Protein AF-A0A9E4LLR3-F1 (afdb_monomer)

Sequence (419 aa):
MTIPLALAVARRALLVAIVAVLVAIAALVAALLSGSGSDPPESADTSQAQADVAAARAEASEAAARAEAAAARAEDAVAAVLAAVTGAEEAALAAQEAAALAQEAAGMAFEASVRADMAGAKVAAAEEPLAEASDDTGAAATADDAAAPSTTVEDTEVDAVAVNEESEPAPADGPEDAPGDAPEDAPGDGSEPATEDPAVALPGEPYEFGPPAGAALAVVGVSHDSVLNVRDVPAGEIVARLDNVMNVGSEPVVYVRQPGSDDLIATLDLNRGVIATGNTRKLPTTIWHEIRMGDAVGWASSAFLSPLGATSDATAQIVAILGETPAAPTLAELGRIVAEAVASDEPPSRIVVSGAPTSGDLAEITVDVLGLPDDAVRGFRLHIFAQQESEPDPFTLKTVESTTICDTHRGVSEEGLCN

pLDDT: mean 82.64, std 18.04, range [38.66, 98.62]

Nearest PDB structures (foldseek):
  4c9i-assembly6_F  TM=3.310E-01  e=7.011E-01  Fragaria x ananassa

Structure (mmCIF, N/CA/C/O backbone):
data_AF-A0A9E4LLR3-F1
#
_entry.id   AF-A0A9E4LLR3-F1
#
loop_
_atom_site.group_PDB
_atom_site.id
_atom_site.type_symbol
_atom_site.label_atom_id
_atom_site.label_alt_id
_atom_site.label_comp_id
_atom_site.label_asym_id
_atom_site.label_entity_id
_atom_site.label_seq_id
_atom_site.pdbx_PDB_ins_code
_atom_site.Cartn_x
_atom_site.Cartn_y
_atom_site.Cartn_z
_atom_site.occupancy
_atom_site.B_iso_or_equiv
_atom_site.auth_seq_id
_atom_site.auth_comp_id
_atom_site.auth_asym_id
_atom_site.auth_atom_id
_atom_site.pdbx_PDB_model_num
ATOM 1 N N . MET A 1 1 ? -5.022 11.216 -9.074 1.00 41.19 1 MET A N 1
ATOM 2 C CA . MET A 1 1 ? -5.989 12.100 -9.766 1.00 41.19 1 MET A CA 1
ATOM 3 C C . MET A 1 1 ? -7.358 11.465 -9.572 1.00 41.19 1 MET A C 1
ATOM 5 O O . MET A 1 1 ? -7.748 10.602 -10.343 1.00 41.19 1 MET A O 1
ATOM 9 N N . THR A 1 2 ? -8.019 11.745 -8.449 1.00 42.00 2 THR A N 1
ATOM 10 C CA . THR A 1 2 ? -9.339 11.178 -8.152 1.00 42.00 2 THR A CA 1
ATOM 11 C C . THR A 1 2 ? -10.327 11.726 -9.171 1.00 42.00 2 THR A C 1
ATOM 13 O O . THR A 1 2 ? -10.418 12.939 -9.357 1.00 42.00 2 THR A O 1
ATOM 16 N N . ILE A 1 3 ? -11.050 10.849 -9.873 1.00 41.88 3 ILE A N 1
ATOM 17 C CA . ILE A 1 3 ? -12.225 11.292 -10.621 1.00 41.88 3 ILE A CA 1
ATOM 18 C C . ILE A 1 3 ? -13.141 11.928 -9.571 1.00 41.88 3 ILE A C 1
ATOM 20 O O . ILE A 1 3 ? -13.550 11.219 -8.647 1.00 41.88 3 ILE A O 1
ATOM 24 N N . PRO A 1 4 ? -13.418 13.242 -9.638 1.00 69.25 4 PRO A N 1
ATOM 25 C CA . PRO A 1 4 ? -14.184 13.898 -8.595 1.00 69.25 4 PRO A CA 1
ATOM 26 C C . PRO A 1 4 ? -15.529 13.188 -8.493 1.00 69.25 4 PRO A C 1
ATOM 28 O O . PRO A 1 4 ? -16.149 12.888 -9.515 1.00 69.25 4 PRO A O 1
ATOM 31 N N . LEU A 1 5 ? -15.970 12.900 -7.268 1.00 61.22 5 LEU A N 1
ATOM 32 C CA . LEU A 1 5 ? -17.215 12.184 -6.969 1.00 61.22 5 LEU A CA 1
ATOM 33 C C . LEU A 1 5 ? -18.403 12.726 -7.798 1.00 61.22 5 LEU A C 1
ATOM 35 O O . LEU A 1 5 ? -19.252 11.968 -8.263 1.00 61.22 5 LEU A O 1
ATOM 39 N N . ALA A 1 6 ? -18.394 14.033 -8.080 1.00 53.09 6 ALA A N 1
ATOM 40 C CA . ALA A 1 6 ? -19.331 14.720 -8.963 1.00 53.09 6 ALA A CA 1
ATOM 41 C C . ALA A 1 6 ? -19.385 14.151 -10.399 1.00 53.09 6 ALA A C 1
ATOM 43 O O . ALA A 1 6 ? -20.472 13.959 -10.940 1.00 53.09 6 ALA A O 1
ATOM 44 N N . LEU A 1 7 ? -18.246 13.806 -11.011 1.00 64.94 7 LEU A N 1
ATOM 45 C CA . LEU A 1 7 ? -18.197 13.207 -12.350 1.00 64.94 7 LEU A CA 1
ATOM 46 C C . LEU A 1 7 ? -18.737 11.769 -12.346 1.00 64.94 7 LEU A C 1
ATOM 48 O O . LEU A 1 7 ? -19.387 11.351 -13.305 1.00 64.94 7 LEU A O 1
ATOM 52 N N . ALA A 1 8 ? -18.514 11.015 -11.265 1.00 62.31 8 ALA A N 1
ATOM 53 C CA . ALA A 1 8 ? -19.074 9.673 -11.109 1.00 62.31 8 ALA A CA 1
ATOM 54 C C . ALA A 1 8 ? -20.608 9.715 -10.973 1.00 62.31 8 ALA A C 1
ATOM 56 O O . ALA A 1 8 ? -21.309 8.927 -11.614 1.00 62.31 8 ALA A O 1
ATOM 57 N N . VAL A 1 9 ? -21.136 10.679 -10.210 1.00 65.31 9 VAL A N 1
ATOM 58 C CA . VAL A 1 9 ? -22.583 10.921 -10.082 1.00 65.31 9 VAL A CA 1
ATOM 59 C C . VAL A 1 9 ? -23.184 11.371 -11.418 1.00 65.31 9 VAL A C 1
ATOM 61 O O . VAL A 1 9 ? -24.191 10.806 -11.847 1.00 65.31 9 VAL A O 1
ATOM 64 N N . ALA A 1 10 ? -22.537 12.297 -12.133 1.00 62.22 10 ALA A N 1
ATOM 65 C CA . ALA A 1 10 ? -22.984 12.756 -13.449 1.00 62.22 10 ALA A CA 1
ATOM 66 C C . ALA A 1 10 ? -23.010 11.620 -14.490 1.00 62.22 10 ALA A C 1
ATOM 68 O O . ALA A 1 10 ? -23.982 11.478 -15.233 1.00 62.22 10 ALA A O 1
ATOM 69 N N . ARG A 1 11 ? -21.989 10.749 -14.510 1.00 72.06 11 ARG A N 1
ATOM 70 C CA . ARG A 1 11 ? -21.953 9.573 -15.398 1.00 72.06 11 ARG A CA 1
ATOM 71 C C . ARG A 1 11 ? -23.054 8.564 -15.077 1.00 72.06 11 ARG A C 1
ATOM 73 O O . ARG A 1 11 ? -23.672 8.043 -16.003 1.00 72.06 11 ARG A O 1
ATOM 80 N N . ARG A 1 12 ? -23.332 8.302 -13.793 1.00 72.06 12 ARG A N 1
ATOM 81 C CA . ARG A 1 12 ? -24.445 7.424 -13.391 1.00 72.06 12 ARG A CA 1
ATOM 82 C C . ARG A 1 12 ? -25.798 8.011 -13.793 1.00 72.06 12 ARG A C 1
ATOM 84 O O . ARG A 1 12 ? -26.615 7.284 -14.350 1.00 72.06 12 ARG A O 1
ATOM 91 N N . ALA A 1 13 ? -26.015 9.310 -13.589 1.00 65.56 13 ALA A N 1
ATOM 92 C CA . ALA A 1 13 ? -27.247 9.980 -14.006 1.00 65.56 13 ALA A CA 1
ATOM 93 C C . ALA A 1 13 ? -27.451 9.916 -15.533 1.00 65.56 13 ALA A C 1
ATOM 95 O O . ALA A 1 13 ? -28.543 9.585 -15.997 1.00 65.56 13 ALA A O 1
ATOM 96 N N . LEU A 1 14 ? -26.389 10.144 -16.315 1.00 71.44 14 LEU A N 1
ATOM 97 C CA . LEU A 1 14 ? -26.426 10.032 -17.774 1.00 71.44 14 LEU A CA 1
ATOM 98 C C . LEU A 1 14 ? -26.741 8.600 -18.238 1.00 71.44 14 LEU A C 1
ATOM 100 O O . LEU A 1 14 ? -27.560 8.412 -19.135 1.00 71.44 14 LEU A O 1
ATOM 104 N N . LEU A 1 15 ? -26.136 7.587 -17.609 1.00 70.25 15 LEU A N 1
ATOM 105 C CA . LEU A 1 15 ? -26.419 6.179 -17.904 1.00 70.25 15 LEU A CA 1
ATOM 106 C C . LEU A 1 15 ? -27.886 5.821 -17.642 1.00 70.25 15 LEU A C 1
ATOM 108 O O . LEU A 1 15 ? -28.514 5.187 -18.486 1.00 70.25 15 LEU A O 1
ATOM 112 N N . VAL A 1 16 ? -28.455 6.271 -16.520 1.00 69.50 16 VAL A N 1
ATOM 113 C CA . VAL A 1 16 ? -29.876 6.050 -16.200 1.00 69.50 16 VAL A CA 1
ATOM 114 C C . VAL A 1 16 ? -30.785 6.700 -17.249 1.00 69.50 16 VAL A C 1
ATOM 116 O O . VAL A 1 16 ? -31.740 6.069 -17.704 1.00 69.50 16 VAL A O 1
ATOM 119 N N . ALA A 1 17 ? -30.464 7.918 -17.699 1.00 67.81 17 ALA A N 1
ATOM 120 C CA . ALA A 1 17 ? -31.222 8.595 -18.751 1.00 67.81 17 ALA A CA 1
ATOM 121 C C . ALA A 1 17 ? -31.161 7.844 -20.096 1.00 67.81 17 ALA A C 1
ATOM 123 O O . ALA A 1 17 ? -32.190 7.664 -20.748 1.00 67.81 17 ALA A O 1
ATOM 124 N N . ILE A 1 18 ? -29.982 7.352 -20.493 1.00 74.56 18 ILE A N 1
ATOM 125 C CA . ILE A 1 18 ? -29.809 6.563 -21.724 1.00 74.56 18 ILE A CA 1
ATOM 126 C C . ILE A 1 18 ? -30.631 5.270 -21.659 1.00 74.56 18 ILE A C 1
ATOM 128 O O . ILE A 1 18 ? -31.342 4.948 -22.612 1.00 74.56 18 ILE A O 1
ATOM 132 N N . VAL A 1 19 ? -30.584 4.548 -20.535 1.00 73.69 19 VAL A N 1
ATOM 133 C CA . VAL A 1 19 ? -31.352 3.306 -20.352 1.00 73.69 19 VAL A CA 1
ATOM 134 C C . VAL A 1 19 ? -32.856 3.569 -20.445 1.00 73.69 19 VAL A C 1
ATOM 136 O O . VAL A 1 19 ? -33.553 2.840 -21.149 1.00 73.69 19 VAL A O 1
ATOM 139 N N . ALA A 1 20 ? -33.362 4.636 -19.820 1.00 72.31 20 ALA A N 1
ATOM 140 C CA . ALA A 1 20 ? -34.779 4.993 -19.897 1.00 72.31 20 ALA A CA 1
ATOM 141 C C . ALA A 1 20 ? -35.239 5.275 -21.342 1.00 72.31 20 ALA A C 1
ATOM 143 O O . ALA A 1 20 ? -36.299 4.805 -21.762 1.00 72.31 20 ALA A O 1
ATOM 144 N N . VAL A 1 21 ? -34.422 5.979 -22.135 1.00 76.12 21 VAL A N 1
ATOM 145 C CA . VAL A 1 21 ? -34.708 6.237 -23.558 1.00 76.12 21 VAL A CA 1
ATOM 146 C C . VAL A 1 21 ? -34.730 4.938 -24.365 1.00 76.12 21 VAL A C 1
ATOM 148 O O . VAL A 1 21 ? -35.634 4.736 -25.175 1.00 76.12 21 VAL A O 1
ATOM 151 N N . LEU A 1 22 ? -33.774 4.035 -24.133 1.00 76.00 22 LEU A N 1
ATOM 152 C CA . LEU A 1 22 ? -33.724 2.746 -24.827 1.00 76.00 22 LEU A CA 1
ATOM 153 C C . LEU A 1 22 ? -34.949 1.875 -24.517 1.00 76.00 22 LEU A C 1
ATOM 155 O O . LEU A 1 22 ? -35.501 1.265 -25.433 1.00 76.00 22 LEU A O 1
ATOM 159 N N . VAL A 1 23 ? -35.422 1.865 -23.267 1.00 77.19 23 VAL A N 1
ATOM 160 C CA . VAL A 1 23 ? -36.653 1.156 -22.874 1.00 77.19 23 VAL A CA 1
ATOM 161 C C . VAL A 1 23 ? -37.877 1.736 -23.591 1.00 77.19 23 VAL A C 1
ATOM 163 O O . VAL A 1 23 ? -38.686 0.977 -24.128 1.00 77.19 23 VAL A O 1
ATOM 166 N N . ALA A 1 24 ? -37.993 3.064 -23.682 1.00 73.38 24 ALA A N 1
ATOM 167 C CA . ALA A 1 24 ? -39.090 3.712 -24.402 1.00 73.38 24 ALA A CA 1
ATOM 168 C C . ALA A 1 24 ? -39.075 3.391 -25.911 1.00 73.38 24 ALA A C 1
ATOM 170 O O . ALA A 1 24 ? -40.122 3.117 -26.501 1.00 73.38 24 ALA A O 1
ATOM 171 N N . ILE A 1 25 ? -37.890 3.368 -26.536 1.00 76.31 25 ILE A N 1
ATOM 172 C CA . ILE A 1 25 ? -37.728 2.974 -27.945 1.00 76.31 25 ILE A CA 1
ATOM 173 C C . ILE A 1 25 ? -38.134 1.509 -28.142 1.00 76.31 25 ILE A C 1
ATOM 175 O O . ILE A 1 25 ? -38.872 1.203 -29.077 1.00 76.31 25 ILE A O 1
ATOM 179 N N . ALA A 1 26 ? -37.696 0.606 -27.260 1.00 75.19 26 ALA A N 1
ATOM 180 C CA . ALA A 1 26 ? -38.042 -0.810 -27.341 1.00 75.19 26 ALA A CA 1
ATOM 181 C C . ALA A 1 26 ? -39.560 -1.039 -27.231 1.00 75.19 26 ALA A C 1
ATOM 183 O O . ALA A 1 26 ? -40.121 -1.799 -28.021 1.00 75.19 26 ALA A O 1
ATOM 184 N N . ALA A 1 27 ? -40.237 -0.336 -26.317 1.00 74.88 27 ALA A N 1
ATOM 185 C CA . ALA A 1 27 ? -41.692 -0.396 -26.175 1.00 74.88 27 ALA A CA 1
ATOM 186 C C . ALA A 1 27 ? -42.422 0.096 -27.440 1.00 74.88 27 ALA A C 1
ATOM 188 O O . ALA A 1 27 ? -43.361 -0.551 -27.905 1.00 74.88 27 ALA A O 1
ATOM 189 N N . LEU A 1 28 ? -41.952 1.191 -28.050 1.00 75.50 28 LEU A N 1
ATOM 190 C CA . LEU A 1 28 ? -42.508 1.707 -29.304 1.00 75.50 28 LEU A CA 1
ATOM 191 C C . LEU A 1 28 ? -42.339 0.708 -30.460 1.00 75.50 28 LEU A C 1
ATOM 193 O O . LEU A 1 28 ? -43.275 0.478 -31.225 1.00 75.50 28 LEU A O 1
ATOM 197 N N . VAL A 1 29 ? -41.158 0.096 -30.582 1.00 77.94 29 VAL A N 1
ATOM 198 C CA . VAL A 1 29 ? -40.882 -0.918 -31.611 1.00 77.94 29 VAL A CA 1
ATOM 199 C C . VAL A 1 29 ? -41.773 -2.147 -31.414 1.00 77.94 29 VAL A C 1
ATOM 201 O O . VAL A 1 29 ? -42.356 -2.631 -32.383 1.00 77.94 29 VAL A O 1
ATOM 204 N N . ALA A 1 30 ? -41.947 -2.619 -30.177 1.00 75.25 30 ALA A N 1
ATOM 205 C CA . ALA A 1 30 ? -42.841 -3.736 -29.871 1.00 75.25 30 ALA A CA 1
ATOM 206 C C . ALA A 1 30 ? -44.304 -3.435 -30.251 1.00 75.25 30 ALA A C 1
ATOM 208 O O . ALA A 1 30 ? -44.973 -4.285 -30.847 1.00 75.25 30 ALA A O 1
ATOM 209 N N . ALA A 1 31 ? -44.783 -2.216 -29.983 1.00 71.75 31 ALA A N 1
ATOM 210 C CA . ALA A 1 31 ? -46.123 -1.781 -30.376 1.00 71.75 31 ALA A CA 1
ATOM 211 C C . ALA A 1 31 ? -46.299 -1.756 -31.907 1.00 71.75 31 ALA A C 1
ATOM 213 O O . ALA A 1 31 ? -47.304 -2.243 -32.423 1.00 71.75 31 ALA A O 1
ATOM 214 N N . LEU A 1 32 ? -45.300 -1.261 -32.647 1.00 73.81 32 LEU A N 1
ATOM 215 C CA . LEU A 1 32 ? -45.332 -1.219 -34.115 1.00 73.81 32 LEU A CA 1
ATOM 216 C C . LEU A 1 32 ? -45.303 -2.615 -34.753 1.00 73.81 32 LEU A C 1
ATOM 218 O O . LEU A 1 32 ? -45.972 -2.843 -35.760 1.00 73.81 32 LEU A O 1
ATOM 222 N N . LEU A 1 33 ? -44.550 -3.555 -34.177 1.00 78.06 33 LEU A N 1
ATOM 223 C CA . LEU A 1 33 ? -44.438 -4.920 -34.701 1.00 78.06 33 LEU A CA 1
ATOM 224 C C . LEU A 1 33 ? -45.696 -5.763 -34.442 1.00 78.06 33 LEU A C 1
ATOM 226 O O . LEU A 1 33 ? -46.052 -6.607 -35.268 1.00 78.06 33 LEU A O 1
ATOM 230 N N . SER A 1 34 ? -46.402 -5.502 -33.339 1.00 71.50 34 SER A N 1
ATOM 231 C CA . SER A 1 34 ? -47.610 -6.246 -32.950 1.00 71.50 34 SER A CA 1
ATOM 232 C C . SER A 1 34 ? -48.828 -5.952 -33.846 1.00 71.50 34 SER A C 1
ATOM 234 O O . SER A 1 34 ? -49.769 -6.738 -33.876 1.00 71.50 34 SER A O 1
ATOM 236 N N . GLY A 1 35 ? -48.804 -4.866 -34.628 1.00 59.56 35 GLY A N 1
ATOM 237 C CA . GLY A 1 35 ? -49.908 -4.433 -35.498 1.00 59.56 35 GLY A CA 1
ATOM 238 C C . GLY A 1 35 ? -49.957 -5.050 -36.904 1.00 59.56 35 GLY A C 1
ATOM 239 O O . GLY A 1 35 ? -50.696 -4.554 -37.749 1.00 59.56 35 GLY A O 1
ATOM 240 N N . SER A 1 36 ? -49.169 -6.090 -37.202 1.00 60.88 36 SER A N 1
ATOM 241 C CA . SER A 1 36 ? -49.089 -6.681 -38.555 1.00 60.88 36 SER A CA 1
ATOM 242 C C . SER A 1 36 ? -50.049 -7.859 -38.818 1.00 60.88 36 SER A C 1
ATOM 244 O O . SER A 1 36 ? -50.043 -8.424 -39.913 1.00 60.88 36 SER A O 1
ATOM 246 N N . GLY A 1 37 ? -50.906 -8.214 -37.852 1.00 61.81 37 GLY A N 1
ATOM 247 C CA . GLY A 1 37 ? -51.982 -9.197 -38.024 1.00 61.81 37 GLY A CA 1
ATOM 248 C C . GLY A 1 37 ? -53.184 -8.606 -38.772 1.00 61.81 37 GLY A C 1
ATOM 249 O O . GLY A 1 37 ? -53.637 -7.514 -38.460 1.00 61.81 37 GLY A O 1
ATOM 250 N N . SER A 1 38 ? -53.695 -9.321 -39.771 1.00 57.25 38 SER A N 1
ATOM 251 C CA . SER A 1 38 ? -54.604 -8.857 -40.832 1.00 57.25 38 SER A CA 1
ATOM 252 C C . SER A 1 38 ? -56.060 -8.523 -40.444 1.00 57.25 38 SER A C 1
ATOM 254 O O . SER A 1 38 ? -56.910 -8.490 -41.332 1.00 57.25 38 SER A O 1
ATOM 256 N N . ASP A 1 39 ? -56.356 -8.232 -39.177 1.00 63.91 39 ASP A N 1
ATOM 257 C CA . ASP A 1 39 ? -57.674 -7.751 -38.745 1.00 63.91 39 ASP A CA 1
ATOM 258 C C . ASP A 1 39 ? -57.569 -6.283 -38.297 1.00 63.91 39 ASP A C 1
ATOM 260 O O . ASP A 1 39 ? -56.722 -5.969 -37.460 1.00 63.91 39 ASP A O 1
ATOM 264 N N . PRO A 1 40 ? -58.374 -5.352 -38.852 1.00 56.72 40 PRO A N 1
ATOM 265 C CA . PRO A 1 40 ? -58.315 -3.945 -38.473 1.00 56.72 40 PRO A CA 1
ATOM 266 C C . PRO A 1 40 ? -58.673 -3.812 -36.984 1.00 56.72 40 PRO A C 1
ATOM 268 O O . PRO A 1 40 ? -59.801 -4.147 -36.611 1.00 56.72 40 PRO A O 1
ATOM 271 N N . PRO A 1 41 ? -57.750 -3.344 -36.125 1.00 54.50 41 PRO A N 1
ATOM 272 C CA . PRO A 1 41 ? -58.037 -3.190 -34.708 1.00 54.50 41 PRO A CA 1
ATOM 273 C C . PRO A 1 41 ? -59.141 -2.147 -34.526 1.00 54.50 41 PRO A C 1
ATOM 275 O O . PRO A 1 41 ? -59.144 -1.101 -35.185 1.00 54.50 41 PRO A O 1
ATOM 278 N N . GLU A 1 42 ? -60.093 -2.431 -33.636 1.00 60.09 42 GLU A N 1
ATOM 279 C CA . GLU A 1 42 ? -61.072 -1.444 -33.186 1.00 60.09 42 GLU A CA 1
ATOM 280 C C . GLU A 1 42 ? -60.331 -0.173 -32.740 1.00 60.09 42 GLU A C 1
ATOM 282 O O . GLU A 1 42 ? -59.394 -0.215 -31.944 1.00 60.09 42 GLU A O 1
ATOM 287 N N . SER A 1 43 ? -60.743 0.983 -33.260 1.00 61.25 43 SER A N 1
ATOM 288 C CA . SER A 1 43 ? -60.044 2.271 -33.131 1.00 61.25 43 SER A CA 1
ATOM 289 C C . SER A 1 43 ? -59.793 2.759 -31.693 1.00 61.25 43 SER A C 1
ATOM 291 O O . SER A 1 43 ? -59.067 3.733 -31.506 1.00 61.25 43 SER A O 1
ATOM 293 N N . ALA A 1 44 ? -60.373 2.106 -30.682 1.00 60.66 44 ALA A N 1
ATOM 294 C CA . ALA A 1 44 ? -60.210 2.440 -29.269 1.00 60.66 44 ALA A CA 1
ATOM 295 C C . ALA A 1 44 ? -58.797 2.142 -28.725 1.00 60.66 44 ALA A C 1
ATOM 297 O O . ALA A 1 44 ? -58.326 2.858 -27.843 1.00 60.66 44 ALA A O 1
ATOM 298 N N . ASP A 1 45 ? -58.090 1.149 -29.275 1.00 68.62 45 ASP A N 1
ATOM 299 C CA . ASP A 1 45 ? -56.800 0.705 -28.717 1.00 68.62 45 ASP A CA 1
ATOM 300 C C . ASP A 1 45 ? -55.656 1.695 -29.020 1.00 68.62 45 ASP A C 1
ATOM 302 O O . ASP A 1 45 ? -54.761 1.951 -28.215 1.00 68.62 45 ASP A O 1
ATOM 306 N N . THR A 1 46 ? -55.731 2.366 -30.174 1.00 76.12 46 THR A N 1
ATOM 307 C CA . THR A 1 46 ? -54.702 3.333 -30.594 1.00 76.12 46 THR A CA 1
ATOM 308 C C . THR A 1 46 ? -54.713 4.639 -29.799 1.00 76.12 46 THR A C 1
ATOM 310 O O . THR A 1 46 ? -53.650 5.222 -29.586 1.00 76.12 46 THR A O 1
ATOM 313 N N . SER A 1 47 ? -55.877 5.106 -29.325 1.00 81.31 47 SER A N 1
ATOM 314 C CA . SER A 1 47 ? -55.941 6.341 -28.533 1.00 81.31 47 SER A CA 1
ATOM 315 C C . SER A 1 47 ? -55.386 6.148 -27.126 1.00 81.31 47 SER A C 1
ATOM 317 O O . SER A 1 47 ? -54.741 7.055 -26.605 1.00 81.31 47 SER A O 1
ATOM 319 N N . GLN A 1 48 ? -55.601 4.970 -26.529 1.00 80.50 48 GLN A N 1
ATOM 320 C CA . GLN A 1 48 ? -55.051 4.648 -25.214 1.00 80.50 48 GLN A CA 1
ATOM 321 C C . GLN A 1 48 ? -53.523 4.544 -25.282 1.00 80.50 48 GLN A C 1
ATOM 323 O O . GLN A 1 48 ? -52.837 5.215 -24.518 1.00 80.50 48 GLN A O 1
ATOM 328 N N . ALA A 1 49 ? -52.985 3.835 -26.280 1.00 75.50 49 ALA A N 1
ATOM 329 C CA . ALA A 1 49 ? -51.540 3.748 -26.485 1.00 75.50 49 ALA A CA 1
ATOM 330 C C . ALA A 1 49 ? -50.883 5.128 -26.704 1.00 75.50 49 ALA A C 1
ATOM 332 O O . ALA A 1 49 ? -49.797 5.394 -26.192 1.00 75.50 49 ALA A O 1
ATOM 333 N N . GLN A 1 50 ? -51.541 6.041 -27.431 1.00 81.38 50 GLN A N 1
ATOM 334 C CA . GLN A 1 50 ? -51.052 7.416 -27.592 1.00 81.38 50 GLN A CA 1
ATOM 335 C C . GLN A 1 50 ? -51.071 8.210 -26.278 1.00 81.38 50 GLN A C 1
ATOM 337 O O . GLN A 1 50 ? -50.138 8.975 -26.023 1.00 81.38 50 GLN A O 1
ATOM 342 N N . ALA A 1 51 ? -52.104 8.031 -25.449 1.00 85.19 51 ALA A N 1
ATOM 343 C CA . ALA A 1 51 ? -52.190 8.661 -24.134 1.00 85.19 51 ALA A CA 1
ATOM 344 C C . ALA A 1 51 ? -51.095 8.143 -23.187 1.00 85.19 51 ALA A C 1
ATOM 346 O O . ALA A 1 51 ? -50.432 8.947 -22.532 1.00 85.19 51 ALA A O 1
ATOM 347 N N . ASP A 1 52 ? -50.837 6.834 -23.186 1.00 80.12 52 ASP A N 1
ATOM 348 C CA . ASP A 1 52 ? -49.804 6.210 -22.354 1.00 80.12 52 ASP A CA 1
ATOM 349 C C . ASP A 1 52 ? -48.395 6.667 -22.772 1.00 80.12 52 ASP A C 1
ATOM 351 O O . ASP A 1 52 ? -47.571 7.017 -21.926 1.00 80.12 52 ASP A O 1
ATOM 355 N N . VAL A 1 53 ? -48.124 6.774 -24.080 1.00 79.75 53 VAL A N 1
ATOM 356 C CA . VAL A 1 53 ? -46.858 7.336 -24.591 1.00 79.75 53 VAL A CA 1
ATOM 357 C C . VAL A 1 53 ? -46.699 8.809 -24.200 1.00 79.75 53 VAL A C 1
ATOM 359 O O . VAL A 1 53 ? -45.598 9.240 -23.849 1.00 79.75 53 VAL A O 1
ATOM 362 N N . ALA A 1 54 ? -47.775 9.600 -24.243 1.00 84.12 54 ALA A N 1
ATOM 363 C CA . ALA A 1 54 ? -47.736 11.000 -23.826 1.00 84.12 54 ALA A CA 1
ATOM 364 C C . ALA A 1 54 ? -47.467 11.142 -22.317 1.00 84.12 54 ALA A C 1
ATOM 366 O O . ALA A 1 54 ? -46.658 11.987 -21.928 1.00 84.12 54 ALA A O 1
ATOM 367 N N . ALA A 1 55 ? -48.084 10.295 -21.486 1.00 83.75 55 ALA A N 1
ATOM 368 C CA . ALA A 1 55 ? -47.844 10.247 -20.046 1.00 83.75 55 ALA A CA 1
ATOM 369 C C . ALA A 1 55 ? -46.394 9.845 -19.729 1.00 83.75 55 ALA A C 1
ATOM 371 O O . ALA A 1 55 ? -45.700 10.576 -19.024 1.00 83.75 55 ALA A O 1
ATOM 372 N N . ALA A 1 56 ? -45.887 8.774 -20.348 1.00 75.50 56 ALA A N 1
ATOM 373 C CA . ALA A 1 56 ? -44.501 8.335 -20.181 1.00 75.50 56 ALA A CA 1
ATOM 374 C C . ALA A 1 56 ? -43.492 9.417 -20.609 1.00 75.50 56 ALA A C 1
ATOM 376 O O . ALA A 1 56 ? -42.467 9.624 -19.959 1.00 75.50 56 ALA A O 1
ATOM 377 N N . ARG A 1 57 ? -43.786 10.164 -21.683 1.00 82.25 57 ARG A N 1
ATOM 378 C CA . ARG A 1 57 ? -42.950 11.293 -22.119 1.00 82.25 57 ARG A CA 1
ATOM 379 C C . ARG A 1 57 ? -42.956 12.445 -21.110 1.00 82.25 57 ARG A C 1
ATOM 381 O O . ARG A 1 57 ? -41.914 13.074 -20.921 1.00 82.25 57 ARG A O 1
ATOM 388 N N . ALA A 1 58 ? -44.095 12.731 -20.481 1.00 85.62 58 ALA A N 1
ATOM 389 C CA . ALA A 1 58 ? -44.194 13.754 -19.443 1.00 85.62 58 ALA A CA 1
ATOM 390 C C . ALA A 1 58 ? -43.394 13.359 -18.190 1.00 85.62 58 ALA A C 1
ATOM 392 O O . ALA A 1 58 ? -42.586 14.156 -17.716 1.00 85.62 58 ALA A O 1
ATOM 393 N N . GLU A 1 59 ? -43.528 12.112 -17.726 1.00 81.62 59 GLU A N 1
ATOM 394 C CA . GLU A 1 59 ? -42.754 11.582 -16.595 1.00 81.62 59 GLU A CA 1
ATOM 395 C C . GLU A 1 59 ? -41.244 11.596 -16.873 1.00 81.62 59 GLU A C 1
ATOM 397 O O . GLU A 1 59 ? -40.457 12.032 -16.030 1.00 81.62 59 GLU A O 1
ATOM 402 N N . ALA A 1 60 ? -40.827 11.194 -18.079 1.00 73.06 60 ALA A N 1
ATOM 403 C CA . ALA A 1 60 ? -39.426 11.247 -18.491 1.00 73.06 60 ALA A CA 1
ATOM 404 C C . ALA A 1 60 ? -38.883 12.688 -18.518 1.00 73.06 60 ALA A C 1
ATOM 406 O O . ALA A 1 60 ? -37.757 12.932 -18.083 1.00 73.06 60 ALA A O 1
ATOM 407 N N . SER A 1 61 ? -39.684 13.655 -18.980 1.00 82.19 61 SER A N 1
ATOM 408 C CA . SER A 1 61 ? -39.311 15.075 -18.968 1.00 82.19 61 SER A CA 1
ATOM 409 C C . SER A 1 61 ? -39.156 15.618 -17.545 1.00 82.19 61 SER A C 1
ATOM 411 O O . SER A 1 61 ? -38.239 16.395 -17.285 1.00 82.19 61 SER A O 1
ATOM 413 N N . GLU A 1 62 ? -40.028 15.224 -16.617 1.00 86.88 62 GLU A N 1
ATOM 414 C CA . GLU A 1 62 ? -39.930 15.633 -15.214 1.00 86.88 62 GLU A CA 1
ATOM 415 C C . GLU A 1 62 ? -38.722 14.989 -14.518 1.00 86.88 62 GLU A C 1
ATOM 417 O O . GLU A 1 62 ? -38.019 15.642 -13.743 1.00 86.88 62 GLU A O 1
ATOM 422 N N . ALA A 1 63 ? -38.438 13.716 -14.809 1.00 72.88 63 ALA A N 1
ATOM 423 C CA . ALA A 1 63 ? -37.243 13.036 -14.319 1.00 72.88 63 ALA A CA 1
ATOM 424 C C . ALA A 1 63 ? -35.958 13.713 -14.828 1.00 72.88 63 ALA A C 1
ATOM 426 O O . ALA A 1 63 ? -35.035 13.931 -14.041 1.00 72.88 63 ALA A O 1
ATOM 427 N N . ALA A 1 64 ? -35.920 14.115 -16.103 1.00 76.44 64 ALA A N 1
ATOM 428 C CA . ALA A 1 64 ? -34.801 14.862 -16.675 1.00 76.44 64 ALA A CA 1
ATOM 429 C C . ALA A 1 64 ? -34.599 16.218 -15.975 1.00 76.44 64 ALA A C 1
ATOM 431 O O . ALA A 1 64 ? -33.481 16.532 -15.571 1.00 76.44 64 ALA A O 1
ATOM 432 N N . ALA A 1 65 ? -35.675 16.975 -15.732 1.00 83.50 65 ALA A N 1
ATOM 433 C CA . ALA A 1 65 ? -35.600 18.249 -15.012 1.00 83.50 65 ALA A CA 1
ATOM 434 C C . ALA A 1 65 ? -35.108 18.080 -13.560 1.00 83.50 65 ALA A C 1
ATOM 436 O O . ALA A 1 65 ? -34.316 18.882 -13.063 1.00 83.50 65 ALA A O 1
ATOM 437 N N . ARG A 1 66 ? -35.532 17.011 -12.868 1.00 82.88 66 ARG A N 1
ATOM 438 C CA . ARG A 1 66 ? -35.027 16.681 -11.523 1.00 82.88 66 ARG A CA 1
ATOM 439 C C . ARG A 1 66 ? -33.543 16.315 -11.536 1.00 82.88 66 ARG A C 1
ATOM 441 O O . ARG A 1 66 ? -32.831 16.710 -10.614 1.00 82.88 66 ARG A O 1
ATOM 448 N N . ALA A 1 67 ? -33.081 15.594 -12.558 1.00 70.56 67 ALA A N 1
ATOM 449 C CA . ALA A 1 67 ? -31.671 15.250 -12.721 1.00 70.56 67 ALA A CA 1
ATOM 450 C C . ALA A 1 67 ? -30.806 16.492 -12.993 1.00 70.56 67 ALA A C 1
ATOM 452 O O . ALA A 1 67 ? -29.762 16.649 -12.366 1.00 70.56 67 ALA A O 1
ATOM 453 N N . GLU A 1 68 ? -31.266 17.409 -13.848 1.00 80.94 68 GLU A N 1
ATOM 454 C CA . GLU A 1 68 ? -30.587 18.684 -14.118 1.00 80.94 68 GLU A CA 1
ATOM 455 C C . GLU A 1 68 ? -30.496 19.554 -12.853 1.00 80.94 68 GLU A C 1
ATOM 457 O O . GLU A 1 68 ? -29.422 20.038 -12.499 1.00 80.94 68 GLU A O 1
ATOM 462 N N . ALA A 1 69 ? -31.587 19.661 -12.086 1.00 81.00 69 ALA A N 1
ATOM 463 C CA . ALA A 1 69 ? -31.577 20.370 -10.808 1.00 81.00 69 ALA A CA 1
ATOM 464 C C . ALA A 1 69 ? -30.651 19.714 -9.764 1.00 81.00 69 ALA A C 1
ATOM 466 O O . ALA A 1 69 ? -30.060 20.407 -8.937 1.00 81.00 69 ALA A O 1
ATOM 467 N N . ALA A 1 70 ? -30.527 18.383 -9.765 1.00 72.31 70 ALA A N 1
ATOM 468 C CA . ALA A 1 70 ? -29.589 17.677 -8.89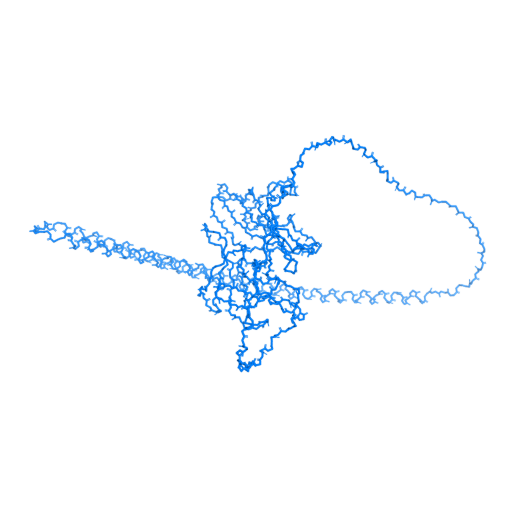5 1.00 72.31 70 ALA A CA 1
ATOM 469 C C . ALA A 1 70 ? -28.129 17.918 -9.309 1.00 72.31 70 ALA A C 1
ATOM 471 O O . ALA A 1 70 ? -27.287 18.111 -8.435 1.00 72.31 70 ALA A O 1
ATOM 472 N N . ALA A 1 71 ? -27.845 17.964 -10.614 1.00 72.94 71 ALA A N 1
ATOM 473 C CA . ALA A 1 71 ? -26.523 18.295 -11.136 1.00 72.94 71 ALA A CA 1
ATOM 474 C C . ALA A 1 71 ? -26.102 19.719 -10.738 1.00 72.94 71 ALA A C 1
ATOM 476 O O . ALA A 1 71 ? -25.016 19.889 -10.192 1.00 72.94 71 ALA A O 1
ATOM 477 N N . ALA A 1 72 ? -26.990 20.709 -10.880 1.00 82.25 72 ALA A N 1
ATOM 478 C CA . ALA A 1 72 ? -26.717 22.084 -10.452 1.00 82.25 72 ALA A CA 1
ATOM 479 C C . ALA A 1 72 ? -26.389 22.179 -8.947 1.00 82.25 72 ALA A C 1
ATOM 481 O O . ALA A 1 72 ? -25.408 22.807 -8.559 1.00 82.25 72 ALA A O 1
ATOM 482 N N . ARG A 1 73 ? -27.142 21.477 -8.084 1.00 82.69 73 ARG A N 1
ATOM 483 C CA . ARG A 1 73 ? -26.831 21.426 -6.639 1.00 82.69 73 ARG A CA 1
ATOM 484 C C . ARG A 1 73 ? -25.491 20.752 -6.341 1.00 82.69 73 ARG A C 1
ATOM 486 O O . ARG A 1 73 ? -24.843 21.106 -5.360 1.00 82.69 73 ARG A O 1
ATOM 493 N N . ALA A 1 74 ? -25.094 19.764 -7.141 1.00 67.75 74 ALA A N 1
ATOM 494 C CA . ALA A 1 74 ? -23.797 19.116 -6.993 1.00 67.75 74 ALA A CA 1
ATOM 495 C C . ALA A 1 74 ? -22.650 20.064 -7.383 1.00 67.75 74 ALA A C 1
ATOM 497 O O . ALA A 1 74 ? -21.637 20.089 -6.689 1.00 67.75 74 ALA A O 1
ATOM 498 N N . GLU A 1 75 ? -22.819 20.873 -8.432 1.00 81.69 75 GLU A N 1
ATOM 499 C CA . GLU A 1 75 ? -21.856 21.917 -8.810 1.00 81.69 75 GLU A CA 1
ATOM 500 C C . GLU A 1 75 ? -21.704 22.975 -7.707 1.00 81.69 75 GLU A C 1
ATOM 502 O O . GLU A 1 75 ? -20.578 23.274 -7.303 1.00 81.69 75 GLU A O 1
ATOM 507 N N . ASP A 1 76 ? -22.816 23.455 -7.136 1.00 84.81 76 ASP A N 1
ATOM 508 C CA . ASP A 1 76 ? -22.800 24.385 -5.997 1.00 84.81 76 ASP A CA 1
ATOM 509 C C . ASP A 1 76 ? -22.084 23.783 -4.773 1.00 84.81 76 ASP A C 1
ATOM 511 O O . ASP A 1 76 ? -21.290 24.453 -4.107 1.00 84.81 76 ASP A O 1
ATOM 515 N N . ALA A 1 77 ? -22.323 22.500 -4.480 1.00 72.75 77 ALA A N 1
ATOM 516 C CA . ALA A 1 77 ? -21.664 21.800 -3.379 1.00 72.75 77 ALA A CA 1
ATOM 517 C C . ALA A 1 77 ? -20.151 21.655 -3.607 1.00 72.75 77 ALA A C 1
ATOM 519 O O . ALA A 1 77 ? -19.369 21.864 -2.680 1.00 72.75 77 ALA A O 1
ATOM 520 N N . VAL A 1 78 ? -19.718 21.347 -4.835 1.00 77.50 78 VAL A N 1
ATOM 521 C CA . VAL A 1 78 ? -18.291 21.295 -5.192 1.00 77.50 78 VAL A CA 1
ATOM 522 C C . VAL A 1 78 ? -17.643 22.670 -5.034 1.00 77.50 78 VAL A C 1
ATOM 524 O O . VAL A 1 78 ? -16.558 22.761 -4.461 1.00 77.50 78 VAL A O 1
ATOM 527 N N . ALA A 1 79 ? -18.309 23.742 -5.473 1.00 84.56 79 ALA A N 1
ATOM 528 C CA . ALA A 1 79 ? -17.815 25.105 -5.291 1.00 84.56 79 ALA A CA 1
ATOM 529 C C . ALA A 1 79 ? -17.656 25.465 -3.801 1.00 84.56 79 ALA A C 1
ATOM 531 O O . ALA A 1 79 ? -16.644 26.050 -3.413 1.00 84.56 79 ALA A O 1
ATOM 532 N N . ALA A 1 80 ? -18.608 25.062 -2.952 1.00 84.38 80 ALA A N 1
ATOM 533 C CA . ALA A 1 80 ? -18.527 25.266 -1.506 1.00 84.38 80 ALA A CA 1
ATOM 534 C C . ALA A 1 80 ? -17.367 24.485 -0.859 1.00 84.38 80 ALA A C 1
ATOM 536 O O . ALA A 1 80 ? -16.659 25.030 -0.013 1.00 84.38 80 ALA A O 1
ATOM 537 N N . VAL A 1 81 ? -17.136 23.235 -1.278 1.00 76.19 81 VAL A N 1
ATOM 538 C CA . VAL A 1 81 ? -16.004 22.423 -0.798 1.00 76.19 81 VAL A CA 1
ATOM 539 C C . VAL A 1 81 ? -14.672 23.043 -1.214 1.00 76.19 81 VAL A C 1
ATOM 541 O O . VAL A 1 81 ? -13.784 23.169 -0.377 1.00 76.19 81 VAL A O 1
ATOM 544 N N . LEU A 1 82 ? -14.535 23.481 -2.468 1.00 85.69 82 LEU A N 1
ATOM 545 C CA . LEU A 1 82 ? -13.317 24.147 -2.941 1.00 85.69 82 LEU A CA 1
ATOM 546 C C . LEU A 1 82 ? -13.023 25.422 -2.140 1.00 85.69 82 LEU A C 1
ATOM 548 O O . LEU A 1 82 ? -11.893 25.612 -1.703 1.00 85.69 82 LEU A O 1
ATOM 552 N N . ALA A 1 83 ? -14.041 26.246 -1.870 1.00 90.12 83 ALA A N 1
ATOM 553 C CA . ALA A 1 83 ? -13.884 27.433 -1.031 1.00 90.12 83 ALA A CA 1
ATOM 554 C C . ALA A 1 83 ? -13.436 27.088 0.403 1.00 90.12 83 ALA A C 1
ATOM 556 O O . ALA A 1 83 ? -12.594 27.785 0.970 1.00 90.12 83 ALA A O 1
ATOM 557 N N . ALA A 1 84 ? -13.958 26.002 0.983 1.00 81.06 84 ALA A N 1
ATOM 558 C CA . ALA A 1 84 ? -13.549 25.534 2.307 1.00 81.06 84 ALA A CA 1
ATOM 559 C C . ALA A 1 84 ? -12.097 25.021 2.329 1.00 81.06 84 ALA A C 1
ATOM 561 O O . ALA A 1 84 ? -11.368 25.318 3.273 1.00 81.06 84 ALA A O 1
ATOM 562 N N . VAL A 1 85 ? -11.665 24.298 1.288 1.00 82.00 85 VAL A N 1
ATOM 563 C CA . VAL A 1 85 ? -10.277 23.822 1.148 1.00 82.00 85 VAL A CA 1
ATOM 564 C C . VAL A 1 85 ? -9.312 24.999 1.049 1.00 82.00 85 VAL A C 1
ATOM 566 O O . VAL A 1 85 ? -8.354 25.052 1.814 1.00 82.00 85 VAL A O 1
ATOM 569 N N . THR A 1 86 ? -9.597 25.987 0.195 1.00 91.44 86 THR A N 1
ATOM 570 C CA . THR A 1 86 ? -8.765 27.197 0.092 1.00 91.44 86 THR A CA 1
ATOM 571 C C . THR A 1 86 ? -8.685 27.944 1.427 1.00 91.44 86 THR A C 1
ATOM 573 O O . THR A 1 86 ?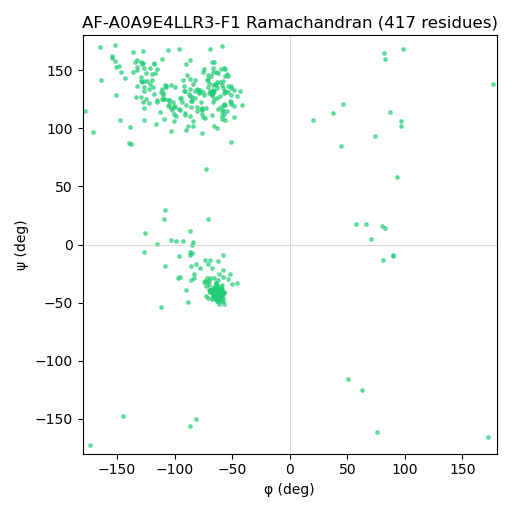 -7.598 28.331 1.846 1.00 91.44 86 THR A O 1
ATOM 576 N N . GLY A 1 87 ? -9.801 28.083 2.152 1.00 91.62 87 GLY A N 1
ATOM 577 C CA . GLY A 1 87 ? -9.791 28.698 3.484 1.00 91.62 87 GLY A CA 1
ATOM 578 C C . GLY A 1 87 ? -8.955 27.921 4.513 1.00 91.62 87 GLY A C 1
ATOM 579 O O . GLY A 1 87 ? -8.300 28.526 5.363 1.00 91.62 87 GLY A O 1
ATOM 580 N N . ALA A 1 88 ? -8.936 26.588 4.432 1.00 79.31 88 ALA A N 1
ATOM 581 C CA . ALA A 1 88 ? -8.097 25.753 5.288 1.00 79.31 88 ALA A CA 1
ATOM 582 C C . ALA A 1 88 ? -6.600 25.897 4.957 1.00 79.31 88 ALA A C 1
ATOM 584 O O . ALA A 1 88 ? -5.781 25.957 5.875 1.00 79.31 88 ALA A O 1
ATOM 585 N N . GLU A 1 89 ? -6.238 26.001 3.675 1.00 88.19 89 GLU A N 1
ATOM 586 C CA . GLU A 1 89 ? -4.858 26.250 3.233 1.00 88.19 89 GLU A CA 1
ATOM 587 C C . GLU A 1 89 ? -4.343 27.615 3.714 1.00 88.19 89 GLU A C 1
ATOM 589 O O . GLU A 1 89 ? -3.241 27.702 4.259 1.00 88.19 89 GLU A O 1
ATOM 594 N N . GLU A 1 90 ? -5.156 28.670 3.596 1.00 95.88 90 GLU A N 1
ATOM 595 C CA . GLU A 1 90 ? -4.822 30.004 4.113 1.00 95.88 90 GLU A CA 1
ATOM 596 C C . GLU A 1 90 ? -4.621 29.991 5.637 1.00 95.88 90 GLU A C 1
ATOM 598 O O . GLU A 1 90 ? -3.658 30.568 6.149 1.00 95.88 90 GLU A O 1
ATOM 603 N N . ALA A 1 91 ? -5.487 29.287 6.376 1.00 87.31 91 ALA A N 1
ATOM 604 C CA . ALA A 1 91 ? -5.359 29.142 7.824 1.00 87.31 91 ALA A CA 1
ATOM 605 C C . ALA A 1 91 ? -4.098 28.357 8.227 1.00 87.31 91 ALA A C 1
ATOM 607 O O . ALA A 1 91 ? -3.427 28.720 9.196 1.00 87.31 91 ALA A O 1
ATOM 608 N N . ALA A 1 92 ? -3.747 27.306 7.479 1.00 83.19 92 ALA A N 1
ATOM 609 C CA . ALA A 1 92 ? -2.533 26.530 7.710 1.00 83.19 92 ALA A CA 1
ATOM 610 C C . ALA A 1 92 ? -1.268 27.368 7.465 1.00 83.19 92 ALA A C 1
ATOM 612 O O . ALA A 1 92 ? -0.339 27.322 8.273 1.00 83.19 92 ALA A O 1
ATOM 613 N N . LEU A 1 93 ? -1.248 28.178 6.402 1.00 93.00 93 LEU A N 1
ATOM 614 C CA . LEU A 1 93 ? -0.143 29.093 6.118 1.00 93.00 93 LEU A CA 1
ATOM 615 C C . LEU A 1 93 ? 0.019 30.141 7.232 1.00 93.00 93 LEU A C 1
ATOM 617 O O . LEU A 1 93 ? 1.129 30.352 7.720 1.00 93.00 93 LEU A O 1
ATOM 621 N N . ALA A 1 94 ? -1.085 30.732 7.700 1.00 92.69 94 ALA A N 1
ATOM 622 C CA . ALA A 1 94 ? -1.068 31.676 8.819 1.00 92.69 94 ALA A CA 1
ATOM 623 C C . ALA A 1 94 ? -0.552 31.033 10.122 1.00 92.69 94 ALA A C 1
ATOM 625 O O . ALA A 1 94 ? 0.190 31.658 10.881 1.00 92.69 94 ALA A O 1
ATOM 626 N N . ALA A 1 95 ? -0.902 29.768 10.379 1.00 86.00 95 ALA A N 1
ATOM 627 C CA . ALA A 1 95 ? -0.393 29.025 11.529 1.00 86.00 95 ALA A CA 1
ATOM 628 C C . ALA A 1 95 ? 1.122 28.758 11.431 1.00 86.00 95 ALA A C 1
ATOM 630 O O . ALA A 1 95 ? 1.825 28.872 12.436 1.00 86.00 95 ALA A O 1
ATOM 631 N N . GLN A 1 96 ? 1.639 28.451 10.236 1.00 91.12 96 GLN A N 1
ATOM 632 C CA . GLN A 1 96 ? 3.080 28.284 10.006 1.00 91.12 96 GLN A CA 1
ATOM 633 C C . GLN A 1 96 ? 3.851 29.592 10.221 1.00 91.12 96 GLN A C 1
ATOM 635 O O . GLN A 1 96 ? 4.893 29.584 10.877 1.00 91.12 96 GLN A O 1
ATOM 640 N N . GLU A 1 97 ? 3.329 30.719 9.733 1.00 97.44 97 GLU A N 1
ATOM 641 C CA . GLU A 1 97 ? 3.930 32.038 9.955 1.00 97.44 97 GLU A CA 1
ATOM 642 C C . GLU A 1 97 ? 3.954 32.401 11.450 1.00 97.44 97 GLU A C 1
ATOM 644 O O . GLU A 1 97 ? 4.986 32.820 11.979 1.00 97.44 97 GLU A O 1
ATOM 649 N N . ALA A 1 98 ? 2.857 32.147 12.171 1.00 92.00 98 ALA A N 1
ATOM 650 C CA . ALA A 1 98 ? 2.797 32.348 13.617 1.00 92.00 98 ALA A CA 1
ATOM 651 C C . ALA A 1 98 ? 3.802 31.463 14.379 1.00 92.00 98 ALA A C 1
ATOM 653 O O . ALA A 1 98 ? 4.438 31.926 15.329 1.00 92.00 98 ALA A O 1
ATOM 654 N N . ALA A 1 99 ? 3.982 30.207 13.957 1.00 88.88 99 ALA A N 1
ATOM 655 C CA . ALA A 1 99 ? 4.968 29.303 14.543 1.00 88.88 99 ALA A CA 1
ATOM 656 C C . ALA A 1 99 ? 6.410 29.781 14.298 1.00 88.88 99 ALA A C 1
ATOM 658 O O . ALA A 1 99 ? 7.227 29.741 15.219 1.00 88.88 99 ALA A O 1
ATOM 659 N N . ALA A 1 100 ? 6.715 30.288 13.100 1.00 93.75 100 ALA A N 1
ATOM 660 C CA . ALA A 1 100 ? 8.027 30.850 12.779 1.00 93.75 100 ALA A CA 1
ATOM 661 C C . ALA A 1 100 ? 8.351 32.079 13.650 1.00 93.75 100 ALA A C 1
ATOM 663 O O . ALA A 1 100 ? 9.432 32.153 14.236 1.00 93.75 100 ALA A O 1
ATOM 664 N N . LEU A 1 101 ? 7.390 32.994 13.827 1.00 96.56 101 LEU A N 1
ATOM 665 C CA . LEU A 1 101 ? 7.540 34.151 14.720 1.00 96.56 101 LEU A CA 1
ATOM 666 C C . LEU A 1 101 ? 7.751 33.734 16.185 1.00 96.56 101 LEU A C 1
ATOM 668 O O . LEU A 1 101 ? 8.553 34.338 16.899 1.00 96.56 101 LEU A O 1
ATOM 672 N N . ALA A 1 102 ? 7.060 32.685 16.643 1.00 91.38 102 ALA A N 1
ATOM 673 C CA . ALA A 1 102 ? 7.243 32.150 17.990 1.00 91.38 102 ALA A CA 1
ATOM 674 C C . ALA A 1 102 ? 8.645 31.544 18.191 1.00 91.38 102 ALA A C 1
ATOM 676 O O . ALA A 1 102 ? 9.251 31.743 19.245 1.00 91.38 102 ALA A O 1
ATOM 677 N N . GLN A 1 103 ? 9.185 30.850 17.182 1.00 93.25 103 GLN A N 1
ATOM 678 C CA . GLN A 1 103 ? 10.552 30.319 17.211 1.00 93.25 103 GLN A CA 1
ATOM 679 C C . GLN A 1 103 ? 11.602 31.436 17.248 1.00 93.25 103 GLN A C 1
ATOM 681 O O . GLN A 1 103 ? 12.540 31.360 18.043 1.00 93.25 103 GLN A O 1
ATOM 686 N N . GLU A 1 104 ? 11.429 32.498 16.456 1.00 97.12 104 GLU A N 1
ATOM 687 C CA . GLU A 1 104 ? 12.318 33.667 16.481 1.00 97.12 104 GLU A CA 1
ATOM 688 C C . GLU A 1 104 ? 12.305 34.353 17.858 1.00 97.12 104 GLU A C 1
ATOM 690 O O . GLU A 1 104 ? 13.359 34.641 18.432 1.00 97.12 104 GLU A O 1
ATOM 695 N N . ALA A 1 105 ? 11.117 34.541 18.445 1.00 94.50 105 ALA A N 1
ATOM 696 C CA . ALA A 1 105 ? 10.969 35.103 19.786 1.00 94.50 105 ALA A CA 1
ATOM 697 C C . ALA A 1 105 ? 11.637 34.235 20.868 1.00 94.50 105 ALA A C 1
ATOM 699 O O . ALA A 1 105 ? 12.301 34.767 21.762 1.00 94.50 105 ALA A O 1
ATOM 700 N N . ALA A 1 106 ? 11.507 32.908 20.775 1.00 92.81 106 ALA A N 1
ATOM 701 C CA . ALA A 1 106 ? 12.175 31.975 21.678 1.00 92.81 106 ALA A CA 1
ATOM 702 C C . ALA A 1 106 ? 13.707 32.043 21.544 1.00 92.81 106 ALA A C 1
ATOM 704 O O . ALA A 1 106 ? 14.409 32.060 22.557 1.00 92.81 106 ALA A O 1
ATOM 705 N N . GLY A 1 107 ? 14.224 32.160 20.315 1.00 95.12 107 GLY A N 1
ATOM 706 C CA . GLY A 1 107 ? 15.650 32.363 20.050 1.00 95.12 107 GLY A CA 1
ATOM 707 C C . GLY A 1 107 ? 16.187 33.643 20.696 1.00 95.12 107 GLY A C 1
ATOM 708 O O . GLY A 1 107 ? 17.171 33.600 21.434 1.00 95.12 107 GLY A O 1
ATOM 709 N N . MET A 1 108 ? 15.490 34.771 20.516 1.00 96.00 108 MET A N 1
ATOM 710 C CA . MET A 1 108 ? 15.860 36.042 21.156 1.00 96.00 108 MET A CA 1
ATOM 711 C C . MET A 1 108 ? 15.830 35.966 22.690 1.00 96.00 108 MET A C 1
ATOM 713 O O . MET A 1 108 ? 16.706 36.524 23.357 1.00 96.00 108 MET A O 1
ATOM 717 N N . ALA A 1 109 ? 14.840 35.276 23.267 1.00 95.25 109 ALA A N 1
ATOM 718 C CA . ALA A 1 109 ? 14.741 35.084 24.714 1.00 95.25 109 ALA A CA 1
ATOM 719 C C . ALA A 1 109 ? 15.902 34.237 25.260 1.00 95.25 109 ALA A C 1
ATOM 721 O O . ALA A 1 109 ? 16.484 34.579 26.293 1.00 95.25 109 ALA A O 1
ATOM 722 N N . PHE A 1 110 ? 16.283 33.176 24.545 1.00 96.44 110 PHE A N 1
ATOM 723 C CA . PHE A 1 110 ? 17.434 32.348 24.894 1.00 96.44 110 PHE A CA 1
ATOM 724 C C . PHE A 1 110 ? 18.742 33.154 24.862 1.00 96.44 110 PHE A C 1
ATOM 726 O O . PHE A 1 110 ? 19.490 33.150 25.840 1.00 96.44 110 PHE A O 1
ATOM 733 N N . GLU A 1 111 ? 18.990 33.923 23.796 1.00 96.44 111 GLU A N 1
ATOM 734 C CA . GLU A 1 111 ? 20.172 34.792 23.707 1.00 96.44 111 GLU A CA 1
ATOM 735 C C . GLU A 1 111 ? 20.227 35.837 24.832 1.00 96.44 111 GLU A C 1
ATOM 737 O O . GLU A 1 111 ? 21.300 36.131 25.371 1.00 96.44 111 GLU A O 1
ATOM 742 N N . ALA A 1 112 ? 19.078 36.408 25.206 1.00 95.81 112 ALA A N 1
ATOM 743 C CA . ALA A 1 112 ? 18.986 37.341 26.322 1.00 95.81 112 ALA A CA 1
ATOM 744 C C . ALA A 1 112 ? 19.331 36.670 27.664 1.00 95.81 112 ALA A C 1
ATOM 746 O O . ALA A 1 112 ? 20.067 37.269 28.452 1.00 95.81 112 ALA A O 1
ATOM 747 N N . SER A 1 113 ? 18.866 35.435 27.894 1.00 94.88 113 SER A N 1
ATOM 748 C CA . SER A 1 113 ? 19.202 34.642 29.086 1.00 94.88 113 SER A CA 1
ATOM 749 C C . SER A 1 113 ? 20.703 34.373 29.172 1.00 94.88 113 SER A C 1
ATOM 751 O O . SER A 1 113 ? 21.334 34.722 30.166 1.00 94.88 113 SER A O 1
ATOM 753 N N . VAL A 1 114 ? 21.309 33.868 28.091 1.00 96.12 114 VAL A N 1
ATOM 754 C CA . VAL A 1 114 ? 22.756 33.589 28.036 1.00 96.12 114 VAL A CA 1
ATOM 755 C C . VAL A 1 114 ? 23.578 34.853 28.311 1.00 96.12 114 VAL A C 1
ATOM 757 O O . VAL A 1 114 ? 24.578 34.820 29.031 1.00 96.12 114 VAL A O 1
ATOM 760 N N . ARG A 1 115 ? 23.155 36.004 27.770 1.00 95.94 115 ARG A N 1
ATOM 761 C CA . ARG A 1 115 ? 23.816 37.292 28.026 1.00 95.94 115 ARG A CA 1
ATOM 762 C C . ARG A 1 115 ? 23.713 37.713 29.496 1.00 95.94 115 ARG A C 1
ATOM 764 O O . ARG A 1 115 ? 24.682 38.259 30.024 1.00 95.94 115 ARG A O 1
ATOM 771 N N . ALA A 1 116 ? 22.569 37.484 30.141 1.00 92.75 116 ALA A N 1
ATOM 772 C CA . ALA A 1 116 ? 22.371 37.783 31.558 1.00 92.75 116 ALA A CA 1
ATOM 773 C C . ALA A 1 116 ? 23.258 36.900 32.452 1.00 92.75 116 ALA A C 1
ATOM 775 O O . ALA A 1 116 ? 23.935 37.427 33.337 1.00 92.75 116 ALA A O 1
ATOM 776 N N . ASP A 1 117 ? 23.346 35.601 32.157 1.00 94.00 117 ASP A N 1
ATOM 777 C CA . AS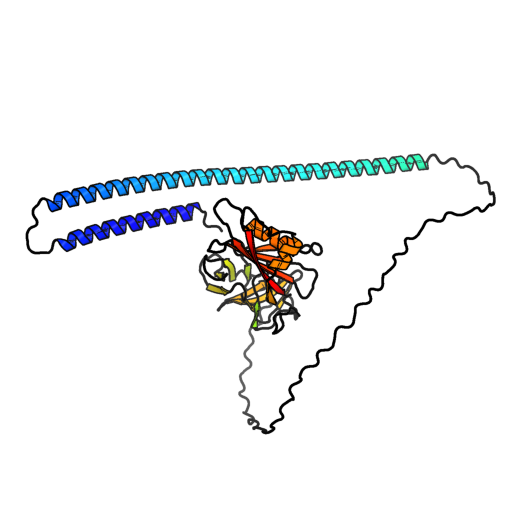P A 1 117 ? 24.186 34.649 32.896 1.00 94.00 117 ASP A CA 1
ATOM 778 C C . ASP A 1 117 ? 25.676 35.014 32.797 1.00 94.00 117 ASP A C 1
ATOM 780 O O . ASP A 1 117 ? 26.389 35.079 33.803 1.00 94.00 117 ASP A O 1
ATOM 784 N N . MET A 1 118 ? 26.142 35.366 31.593 1.00 91.44 118 MET A N 1
ATOM 785 C CA . MET A 1 118 ? 27.514 35.837 31.361 1.00 91.44 118 MET A CA 1
ATOM 786 C C . MET A 1 118 ? 27.828 37.147 32.102 1.00 91.44 118 MET A C 1
ATOM 788 O O . MET A 1 118 ? 28.948 37.339 32.585 1.00 91.44 118 MET A O 1
ATOM 792 N N . ALA A 1 119 ? 26.860 38.063 32.203 1.00 89.94 119 ALA A N 1
ATOM 793 C CA . ALA A 1 119 ? 27.026 39.298 32.965 1.00 89.94 119 ALA A CA 1
ATOM 794 C C . ALA A 1 119 ? 27.100 39.025 34.478 1.00 89.94 119 ALA A C 1
ATOM 796 O O . ALA A 1 119 ? 27.953 39.605 35.151 1.00 89.94 119 ALA A O 1
ATOM 797 N N . GLY A 1 120 ? 26.271 38.110 34.995 1.00 85.81 120 GLY A N 1
ATOM 798 C CA . GLY A 1 120 ? 26.302 37.676 36.394 1.00 85.81 120 GLY A CA 1
ATOM 799 C C . GLY A 1 120 ? 27.632 37.026 36.783 1.00 85.81 120 GLY A C 1
ATOM 800 O O . GLY A 1 120 ? 28.237 37.411 37.783 1.00 85.81 120 GLY A O 1
ATOM 801 N N . ALA A 1 121 ? 28.152 36.124 35.944 1.00 82.94 121 ALA A N 1
ATOM 802 C CA . ALA A 1 121 ? 29.448 35.477 36.164 1.00 82.94 121 ALA A CA 1
ATOM 803 C C . ALA A 1 121 ? 30.611 36.486 36.242 1.00 82.94 121 ALA A C 1
ATOM 805 O O . ALA A 1 121 ? 31.527 36.333 37.049 1.00 82.94 121 ALA A O 1
ATOM 806 N N . LYS A 1 122 ? 30.561 37.560 35.442 1.00 80.44 122 LYS A N 1
ATOM 807 C CA . LYS A 1 122 ? 31.589 38.611 35.452 1.00 80.44 122 LYS A CA 1
ATOM 808 C C . LYS A 1 122 ? 31.565 39.467 36.723 1.00 80.44 122 LYS A C 1
ATOM 810 O O . LYS A 1 122 ? 32.618 39.949 37.131 1.00 80.44 122 LYS A O 1
ATOM 815 N N . VAL A 1 123 ? 30.396 39.662 37.337 1.00 74.19 123 VAL A N 1
ATOM 816 C CA . VAL A 1 123 ? 30.270 40.365 38.626 1.00 74.19 123 VAL A CA 1
ATOM 817 C C . VAL A 1 123 ? 30.787 39.485 39.764 1.00 74.19 123 VAL A C 1
ATOM 819 O O . VAL A 1 123 ? 31.587 39.960 40.563 1.00 74.19 123 VAL A O 1
ATOM 822 N N . ALA A 1 124 ? 30.436 38.195 39.778 1.00 71.19 124 ALA A N 1
ATOM 823 C CA . ALA A 1 124 ? 30.934 37.247 40.778 1.00 71.19 124 ALA A CA 1
ATOM 824 C C . ALA A 1 124 ? 32.469 37.110 40.750 1.00 71.19 124 ALA A C 1
ATOM 826 O O . ALA A 1 124 ? 33.108 37.076 41.796 1.00 71.19 124 ALA A O 1
ATOM 827 N N . ALA A 1 125 ? 33.082 37.128 39.561 1.00 68.00 125 ALA A N 1
ATOM 828 C CA . ALA A 1 125 ? 34.539 37.092 39.412 1.00 68.00 125 ALA A CA 1
ATOM 829 C C . ALA A 1 125 ? 35.259 38.379 39.879 1.00 68.00 125 ALA A C 1
ATOM 831 O O . ALA A 1 125 ? 36.482 38.381 39.999 1.00 68.00 125 ALA A O 1
ATOM 832 N N . ALA A 1 126 ? 34.537 39.480 40.115 1.00 66.19 126 ALA A N 1
ATOM 833 C CA . ALA A 1 126 ? 35.110 40.745 40.583 1.00 66.19 126 ALA A CA 1
ATOM 834 C C . ALA A 1 126 ? 35.031 40.928 42.113 1.00 66.19 126 ALA A C 1
ATOM 836 O O . ALA A 1 126 ? 35.659 41.848 42.637 1.00 66.19 126 ALA A O 1
ATOM 837 N N . GLU A 1 127 ? 34.294 40.067 42.824 1.00 58.47 127 GLU A N 1
ATOM 838 C CA . GLU A 1 127 ? 34.077 40.139 44.278 1.00 58.47 127 GLU A CA 1
ATOM 839 C C . GLU A 1 127 ? 34.803 39.039 45.075 1.00 58.47 127 GLU A C 1
ATOM 841 O O . GLU A 1 127 ? 34.434 38.782 46.217 1.00 58.47 127 GLU A O 1
ATOM 846 N N . GLU A 1 128 ? 35.864 38.416 44.547 1.00 50.06 128 GLU A N 1
ATOM 847 C CA . GLU A 1 128 ? 36.792 37.657 45.401 1.00 50.06 128 GLU A CA 1
ATOM 848 C C . GLU A 1 128 ? 37.835 38.600 46.028 1.00 50.06 128 GLU A C 1
ATOM 850 O O . GLU A 1 128 ? 38.802 38.992 45.361 1.00 50.06 128 GLU A O 1
ATOM 855 N N . PRO A 1 129 ? 37.700 38.992 47.312 1.00 54.41 129 PRO A N 1
ATOM 856 C CA . PRO A 1 129 ? 38.826 39.535 48.044 1.00 54.41 129 PRO A CA 1
ATOM 857 C C . PRO A 1 129 ? 39.864 38.425 48.224 1.00 54.41 129 PRO A C 1
ATOM 859 O O . PRO A 1 129 ? 39.549 37.332 48.690 1.00 54.41 129 PRO A O 1
ATOM 862 N N . LEU A 1 130 ? 41.114 38.743 47.887 1.00 55.41 130 LEU A N 1
ATOM 863 C CA . LEU A 1 130 ? 42.314 38.018 48.302 1.00 55.41 130 LEU A CA 1
ATOM 864 C C . LEU A 1 130 ? 42.303 37.837 49.830 1.00 55.41 130 LEU A C 1
ATOM 866 O O . LEU A 1 130 ? 42.810 38.681 50.566 1.00 55.41 130 LEU A O 1
ATOM 870 N N . ALA A 1 131 ? 41.693 36.755 50.307 1.00 52.16 131 ALA A N 1
ATOM 871 C CA . ALA A 1 131 ? 41.825 36.288 51.672 1.00 52.16 131 ALA A CA 1
ATOM 872 C C . ALA A 1 131 ? 42.995 35.306 51.707 1.00 52.16 131 ALA A C 1
ATOM 874 O O . ALA A 1 131 ? 42.985 34.255 51.067 1.00 52.16 131 ALA A O 1
ATOM 875 N N . GLU A 1 132 ? 44.038 35.742 52.401 1.00 47.06 132 GLU A N 1
ATOM 876 C CA . GLU A 1 132 ? 45.300 35.051 52.590 1.00 47.06 132 GLU A CA 1
ATOM 877 C C . GLU A 1 132 ? 45.122 33.636 53.147 1.00 47.06 132 GLU A C 1
ATOM 879 O O . GLU A 1 132 ? 44.256 33.350 53.974 1.00 47.06 132 GLU A O 1
ATOM 884 N N . ALA A 1 133 ? 46.012 32.769 52.677 1.00 52.69 133 ALA A N 1
ATOM 885 C CA . ALA A 1 133 ? 46.158 31.388 53.077 1.00 52.69 133 ALA A CA 1
ATOM 886 C C . ALA A 1 133 ? 46.379 31.233 54.590 1.00 52.69 133 ALA A C 1
ATOM 888 O O . ALA A 1 133 ? 47.298 31.823 55.161 1.00 52.69 133 ALA A O 1
ATOM 889 N N . SER A 1 134 ? 45.620 30.327 55.202 1.00 45.78 134 SER A N 1
ATOM 890 C CA . SER A 1 134 ? 46.038 29.638 56.418 1.00 45.78 134 SER A CA 1
ATOM 891 C C . SER A 1 134 ? 45.915 28.134 56.205 1.00 45.78 134 SER A C 1
ATOM 893 O O . SER A 1 134 ? 44.812 27.591 56.152 1.00 45.78 134 SER A O 1
ATOM 895 N N . ASP A 1 135 ? 47.080 27.504 56.063 1.00 47.41 135 ASP A N 1
ATOM 896 C CA . ASP A 1 135 ? 47.348 26.114 56.427 1.00 47.41 135 ASP A CA 1
ATOM 897 C C . ASP A 1 135 ? 46.678 25.810 57.776 1.00 47.41 135 ASP A C 1
ATOM 899 O O . ASP A 1 135 ? 47.033 26.432 58.779 1.00 47.41 135 ASP A O 1
ATOM 903 N N . ASP A 1 136 ? 45.755 24.849 57.825 1.00 45.12 136 ASP A N 1
ATOM 904 C CA . ASP A 1 136 ? 45.617 24.033 59.028 1.00 45.12 136 ASP A CA 1
ATOM 905 C C . ASP A 1 136 ? 45.104 22.625 58.715 1.00 45.12 136 ASP A C 1
ATOM 907 O O . ASP A 1 136 ? 44.119 22.376 58.021 1.00 45.12 136 ASP A O 1
ATOM 911 N N . THR A 1 137 ? 45.877 21.710 59.263 1.00 46.75 137 THR A N 1
ATOM 912 C CA . THR A 1 137 ? 45.773 20.271 59.357 1.00 46.75 137 THR A CA 1
ATOM 913 C C . THR A 1 137 ? 44.463 19.742 59.948 1.00 46.75 137 THR A C 1
ATOM 915 O O . THR A 1 137 ? 44.096 20.053 61.074 1.00 46.75 137 THR A O 1
ATOM 918 N N . GLY A 1 138 ? 43.935 18.704 59.298 1.00 41.47 138 GLY A N 1
ATOM 919 C CA . GLY A 1 138 ? 43.620 17.455 59.993 1.00 41.47 138 GLY A CA 1
ATOM 920 C C . GLY A 1 138 ? 42.180 17.204 60.450 1.00 41.47 138 GLY A C 1
ATOM 921 O O . GLY A 1 138 ? 41.331 18.080 60.523 1.00 41.47 138 GLY A O 1
ATOM 922 N N . ALA A 1 139 ? 42.007 15.937 60.831 1.00 40.44 139 ALA A N 1
ATOM 923 C CA . ALA A 1 139 ? 40.874 15.292 61.493 1.00 40.44 139 ALA A CA 1
ATOM 924 C C . ALA A 1 139 ? 39.858 14.561 60.596 1.00 40.44 139 ALA A C 1
ATOM 926 O O . ALA A 1 139 ? 38.999 15.120 59.925 1.00 40.44 139 ALA A O 1
ATOM 927 N N . ALA A 1 140 ? 39.986 13.238 60.689 1.00 46.41 140 ALA A N 1
ATOM 928 C CA . ALA A 1 140 ? 39.015 12.210 60.364 1.00 46.41 140 ALA A CA 1
ATOM 929 C C . ALA A 1 140 ? 37.689 12.359 61.127 1.00 46.41 140 ALA A C 1
ATOM 931 O O . ALA A 1 140 ? 37.713 12.765 62.286 1.00 46.41 140 ALA A O 1
ATOM 932 N N . ALA A 1 141 ? 36.591 11.888 60.524 1.00 39.88 141 ALA A N 1
ATOM 933 C CA . ALA A 1 141 ? 35.497 11.131 61.158 1.00 39.88 141 ALA A CA 1
ATOM 934 C C . ALA A 1 141 ? 34.461 10.753 60.068 1.00 39.88 141 ALA A C 1
ATOM 936 O O . ALA A 1 141 ? 34.039 11.607 59.302 1.00 39.88 141 ALA A O 1
ATOM 937 N N . THR A 1 142 ? 34.285 9.460 59.775 1.00 38.66 142 THR A N 1
ATOM 938 C CA . THR A 1 142 ? 33.146 8.586 60.163 1.00 38.66 142 THR A CA 1
ATOM 939 C C . THR A 1 142 ? 31.938 8.601 59.215 1.00 38.66 142 THR A C 1
ATOM 941 O O . THR A 1 142 ? 31.229 9.592 59.137 1.00 38.66 142 THR A O 1
ATOM 944 N N . ALA A 1 143 ? 31.735 7.433 58.589 1.00 47.81 143 ALA A N 1
ATOM 945 C CA . ALA A 1 143 ? 30.498 6.648 58.445 1.00 47.81 143 ALA A CA 1
ATOM 946 C C . ALA A 1 143 ? 29.171 7.322 58.037 1.00 47.81 143 ALA A C 1
ATOM 948 O O . ALA A 1 143 ? 28.620 8.105 58.795 1.00 47.81 143 ALA A O 1
ATOM 949 N N . ASP A 1 144 ? 28.625 6.852 56.910 1.00 40.47 144 ASP A N 1
ATOM 950 C CA . ASP A 1 144 ? 27.220 6.433 56.706 1.00 40.47 144 ASP A CA 1
ATOM 951 C C . ASP A 1 144 ? 27.180 5.772 55.311 1.00 40.47 144 ASP A C 1
ATOM 953 O O . ASP A 1 144 ? 27.441 6.418 54.300 1.00 40.47 144 ASP A O 1
ATOM 957 N N . ASP A 1 145 ? 27.260 4.447 55.183 1.00 49.66 145 ASP A N 1
ATOM 958 C CA . ASP A 1 145 ? 26.166 3.465 55.297 1.00 49.66 145 ASP A CA 1
ATOM 959 C C . ASP A 1 145 ? 24.875 3.877 54.565 1.00 49.66 145 ASP A C 1
ATOM 961 O O . ASP A 1 145 ? 23.949 4.448 55.134 1.00 49.66 145 ASP A O 1
ATOM 965 N N . ALA A 1 146 ? 24.823 3.577 53.265 1.00 45.94 146 ALA A N 1
ATOM 966 C CA . ALA A 1 146 ? 23.604 3.632 52.467 1.00 45.94 146 ALA A CA 1
ATOM 967 C C . ALA A 1 146 ? 23.557 2.433 51.508 1.00 45.94 146 ALA A C 1
ATOM 969 O O . ALA A 1 146 ? 24.049 2.471 50.382 1.00 45.94 146 ALA A O 1
ATOM 970 N N . ALA A 1 147 ? 23.006 1.344 52.045 1.00 39.69 147 ALA A N 1
ATOM 971 C CA . ALA A 1 147 ? 22.164 0.332 51.409 1.00 39.69 147 ALA A CA 1
ATOM 972 C C . ALA A 1 147 ? 22.212 0.211 49.870 1.00 39.69 147 ALA A C 1
ATOM 974 O O . ALA A 1 147 ? 21.570 0.966 49.140 1.00 39.69 147 ALA A O 1
ATOM 975 N N . ALA A 1 148 ? 22.851 -0.860 49.395 1.00 47.34 148 ALA A N 1
ATOM 976 C CA . ALA A 1 148 ? 22.580 -1.442 48.084 1.00 47.34 148 ALA A CA 1
ATOM 977 C C . ALA A 1 148 ? 21.419 -2.454 48.199 1.00 47.34 148 ALA A C 1
ATOM 979 O O . ALA A 1 148 ? 21.454 -3.297 49.101 1.00 47.34 148 ALA A O 1
ATOM 980 N N . PRO A 1 149 ? 20.409 -2.440 47.310 1.00 55.78 149 PRO A N 1
ATOM 981 C CA . PRO A 1 149 ? 19.459 -3.538 47.228 1.00 55.78 149 PRO A CA 1
ATOM 982 C C . PRO A 1 149 ? 20.112 -4.728 46.512 1.00 55.78 149 PRO A C 1
ATOM 984 O O . PRO A 1 149 ? 20.497 -4.649 45.348 1.00 55.78 149 PRO A O 1
ATOM 987 N N . SER A 1 150 ? 20.239 -5.839 47.235 1.00 38.91 150 SER A N 1
ATOM 988 C CA . SER A 1 150 ? 20.553 -7.153 46.680 1.00 38.91 150 SER A CA 1
ATOM 989 C C . SER A 1 150 ? 19.261 -7.751 46.122 1.00 38.91 150 SER A C 1
ATOM 991 O O . SER A 1 150 ? 18.314 -7.985 46.870 1.00 38.91 150 SER A O 1
ATOM 993 N N . THR A 1 151 ? 19.195 -7.951 44.807 1.00 47.59 151 THR A N 1
ATOM 994 C CA . THR A 1 151 ? 18.114 -8.703 44.166 1.00 47.59 151 THR A CA 1
ATOM 995 C C . THR A 1 151 ? 18.443 -10.189 44.227 1.00 47.59 151 THR A C 1
ATOM 997 O O . THR A 1 151 ? 19.333 -10.679 43.533 1.00 47.59 151 THR A O 1
ATOM 1000 N N . THR A 1 152 ? 17.724 -10.887 45.102 1.00 48.44 152 THR A N 1
ATOM 1001 C CA . THR A 1 152 ? 17.633 -12.345 45.177 1.00 48.44 152 THR A CA 1
ATOM 1002 C C . THR A 1 152 ? 17.080 -12.882 43.860 1.00 48.44 152 THR A C 1
ATOM 1004 O O . THR A 1 152 ? 15.961 -12.547 43.479 1.00 48.44 152 THR A O 1
ATOM 1007 N N . VAL A 1 153 ? 17.865 -13.703 43.168 1.00 47.47 153 VAL A N 1
ATOM 1008 C CA . VAL A 1 153 ? 17.385 -14.552 42.076 1.00 47.47 153 VAL A CA 1
ATOM 1009 C C . VAL A 1 153 ? 16.898 -15.841 42.730 1.00 47.47 153 VAL A C 1
ATOM 1011 O O . VAL A 1 153 ? 17.694 -16.574 43.313 1.00 47.47 153 VAL A O 1
ATOM 1014 N N . GLU A 1 154 ? 15.586 -16.067 42.718 1.00 50.00 154 GLU A N 1
ATOM 1015 C CA . GLU A 1 154 ? 15.006 -17.361 43.072 1.00 50.00 154 GLU A CA 1
ATOM 1016 C C . GLU A 1 154 ? 15.234 -18.329 41.907 1.00 50.00 154 GLU A C 1
ATOM 1018 O O . GLU A 1 154 ? 14.649 -18.187 40.832 1.00 50.00 154 GLU A O 1
ATOM 1023 N N . ASP A 1 155 ? 16.114 -19.305 42.135 1.00 42.56 155 ASP A N 1
ATOM 1024 C CA . ASP A 1 155 ? 16.226 -20.522 41.338 1.00 42.56 155 ASP A CA 1
ATOM 1025 C C . ASP A 1 155 ? 14.867 -21.234 41.331 1.00 42.56 155 ASP A C 1
ATOM 1027 O O . ASP A 1 155 ? 14.432 -21.805 42.332 1.00 42.56 155 ASP A O 1
ATOM 1031 N N . THR A 1 156 ? 14.182 -21.183 40.190 1.00 47.75 156 THR A N 1
ATOM 1032 C CA . THR A 1 156 ? 13.018 -22.029 39.928 1.00 47.75 156 THR A CA 1
ATOM 1033 C C . THR A 1 156 ? 13.514 -23.331 39.315 1.00 47.75 156 THR A C 1
ATOM 1035 O O . THR A 1 156 ? 13.865 -23.399 38.139 1.00 47.75 156 THR A O 1
ATOM 1038 N N . GLU A 1 157 ? 13.550 -24.362 40.153 1.00 48.97 157 GLU A N 1
ATOM 1039 C CA . GLU A 1 157 ? 13.636 -25.770 39.779 1.00 48.97 157 GLU A CA 1
ATOM 1040 C C . GLU A 1 157 ? 12.422 -26.105 38.891 1.00 48.97 157 GLU A C 1
ATOM 1042 O O . GLU A 1 157 ? 11.284 -26.120 39.364 1.00 48.97 157 GLU A O 1
ATOM 1047 N N . VAL A 1 158 ? 12.641 -26.313 37.589 1.00 48.22 158 VAL A N 1
ATOM 1048 C CA . VAL A 1 158 ? 11.609 -26.825 36.678 1.00 48.22 158 VAL A CA 1
ATOM 1049 C C . VAL A 1 158 ? 11.871 -28.302 36.427 1.00 48.22 158 VAL A C 1
ATOM 1051 O O . VAL A 1 158 ? 12.901 -28.690 35.873 1.00 48.22 158 VAL A O 1
ATOM 1054 N N . ASP A 1 159 ? 10.910 -29.097 36.888 1.00 42.38 159 ASP A N 1
ATOM 1055 C CA . ASP A 1 159 ? 10.798 -30.541 36.753 1.00 42.38 159 ASP A CA 1
ATOM 1056 C C . ASP A 1 159 ? 11.013 -31.026 35.312 1.00 42.38 159 ASP A C 1
ATOM 1058 O O . ASP A 1 159 ? 10.420 -30.534 34.348 1.00 42.38 159 ASP A O 1
ATOM 1062 N N . ALA A 1 160 ? 11.840 -32.063 35.198 1.00 44.06 160 ALA A N 1
ATOM 1063 C CA . ALA A 1 160 ? 12.094 -32.805 33.978 1.00 44.06 160 ALA A CA 1
ATOM 1064 C C . ALA A 1 160 ? 10.836 -33.578 33.547 1.00 44.06 160 ALA A C 1
ATOM 1066 O O . ALA A 1 160 ? 10.445 -34.563 34.176 1.00 44.06 160 ALA A O 1
ATOM 1067 N N . VAL A 1 161 ? 10.224 -33.161 32.435 1.00 44.81 161 VAL A N 1
ATOM 1068 C CA . VAL A 1 161 ? 9.172 -33.930 31.761 1.00 44.81 161 VAL A CA 1
ATOM 1069 C C . VAL A 1 161 ? 9.791 -34.844 30.706 1.00 44.81 161 VAL A C 1
ATOM 1071 O O . VAL A 1 161 ? 10.648 -34.452 29.919 1.00 44.81 161 VAL A O 1
ATOM 1074 N N . ALA A 1 162 ? 9.332 -36.090 30.767 1.00 45.25 162 ALA A N 1
ATOM 1075 C CA . ALA A 1 162 ? 9.741 -37.267 30.027 1.00 45.25 162 ALA A CA 1
ATOM 1076 C C . ALA A 1 162 ? 9.982 -37.066 28.521 1.00 45.25 162 ALA A C 1
ATOM 1078 O O . ALA A 1 162 ? 9.136 -36.572 27.777 1.00 45.25 162 ALA A O 1
ATOM 1079 N N . VAL A 1 163 ? 11.135 -37.588 28.106 1.00 39.72 163 VAL A N 1
ATOM 1080 C CA . VAL A 1 163 ? 11.525 -37.921 26.737 1.00 39.72 163 VAL A CA 1
ATOM 1081 C C . VAL A 1 163 ? 10.504 -38.901 26.155 1.00 39.72 163 VAL A C 1
ATOM 1083 O O . VAL A 1 163 ? 10.312 -39.985 26.706 1.00 39.72 163 VAL A O 1
ATOM 1086 N N . ASN A 1 164 ? 9.860 -38.526 25.050 1.00 44.91 164 ASN A N 1
ATOM 1087 C CA . ASN A 1 164 ? 9.102 -39.452 24.215 1.00 44.91 164 ASN A CA 1
ATOM 1088 C C . ASN A 1 164 ? 9.959 -39.764 22.981 1.00 44.91 164 ASN A C 1
ATOM 1090 O O . ASN A 1 164 ? 10.056 -38.955 22.060 1.00 44.91 164 ASN A O 1
ATOM 1094 N N . GLU A 1 165 ? 10.653 -40.900 23.029 1.00 48.47 165 GLU A N 1
ATOM 1095 C CA . GLU A 1 165 ? 11.359 -41.489 21.894 1.00 48.47 165 GLU A CA 1
ATOM 1096 C C . GLU A 1 165 ? 10.327 -42.139 20.967 1.00 48.47 165 GLU A C 1
ATOM 1098 O O . GLU A 1 165 ? 9.734 -43.152 21.335 1.00 48.47 165 GLU A O 1
ATOM 1103 N N . GLU A 1 166 ? 10.121 -41.612 19.758 1.00 41.34 166 GLU A N 1
ATOM 1104 C CA . GLU A 1 166 ? 9.454 -42.398 18.720 1.00 41.34 166 GLU A CA 1
ATOM 1105 C C . GLU A 1 166 ? 9.971 -42.068 17.307 1.00 41.34 166 GLU A C 1
ATOM 1107 O O . GLU A 1 166 ? 9.646 -41.046 16.714 1.00 41.34 166 GLU A O 1
ATOM 1112 N N . SER A 1 167 ? 10.743 -43.030 16.790 1.00 47.19 167 SER A N 1
ATOM 1113 C CA . SER A 1 167 ? 10.814 -43.487 15.394 1.00 47.19 167 SER A CA 1
ATOM 1114 C C . SER A 1 167 ? 11.509 -42.622 14.332 1.00 47.19 167 SER A C 1
ATOM 1116 O O . SER A 1 167 ? 10.886 -41.867 13.590 1.00 47.19 167 SER A O 1
ATOM 1118 N N . GLU A 1 168 ? 12.798 -42.914 14.136 1.00 49.22 168 GLU A N 1
ATOM 1119 C CA . GLU A 1 168 ? 13.491 -42.791 12.848 1.00 49.22 168 GLU A CA 1
ATOM 1120 C C . GLU A 1 168 ? 12.973 -43.849 11.846 1.00 49.22 168 GLU A C 1
ATOM 1122 O O . GLU A 1 168 ? 12.973 -45.043 12.170 1.00 49.22 168 GLU A O 1
ATOM 1127 N N . PRO A 1 169 ? 12.606 -43.485 10.603 1.00 60.03 169 PRO A N 1
ATOM 1128 C CA . PRO A 1 169 ? 12.590 -44.428 9.498 1.00 60.03 169 PRO A CA 1
ATOM 1129 C C . PRO A 1 169 ? 13.935 -44.416 8.754 1.00 60.03 169 PRO A C 1
ATOM 1131 O O . PRO A 1 169 ? 14.485 -43.373 8.407 1.00 60.03 169 PRO A O 1
ATOM 1134 N N . ALA A 1 170 ? 14.442 -45.625 8.519 1.00 57.62 170 ALA A N 1
ATOM 1135 C CA . ALA A 1 170 ? 15.698 -45.944 7.851 1.00 57.62 170 ALA A CA 1
ATOM 1136 C C . ALA A 1 170 ? 15.840 -45.348 6.429 1.00 57.62 170 ALA A C 1
ATOM 1138 O O . ALA A 1 170 ? 14.841 -45.233 5.713 1.00 57.62 170 ALA A O 1
ATOM 1139 N N . PRO A 1 171 ? 17.075 -45.065 5.966 1.00 55.84 171 PRO A N 1
ATOM 1140 C CA . PRO A 1 171 ? 17.334 -44.727 4.573 1.00 55.84 171 PRO A CA 1
ATOM 1141 C C . PRO A 1 171 ? 17.264 -45.987 3.700 1.00 55.84 171 PRO A C 1
ATOM 1143 O O . PRO A 1 171 ? 17.856 -47.018 4.020 1.00 55.84 171 PRO A O 1
ATOM 1146 N N . ALA A 1 172 ? 16.528 -45.902 2.592 1.00 59.09 172 ALA A N 1
ATOM 1147 C CA . ALA A 1 172 ? 16.523 -46.926 1.558 1.00 59.09 172 ALA A CA 1
ATOM 1148 C C . ALA A 1 172 ? 17.677 -46.687 0.574 1.00 59.09 172 ALA A C 1
ATOM 1150 O O . ALA A 1 172 ? 17.784 -45.622 -0.033 1.00 59.09 172 ALA A O 1
ATOM 1151 N N . ASP A 1 173 ? 18.515 -47.711 0.437 1.00 49.94 173 ASP A N 1
ATOM 1152 C CA . ASP A 1 173 ? 19.609 -47.837 -0.521 1.00 49.94 173 ASP A CA 1
ATOM 1153 C C . ASP A 1 173 ? 19.135 -47.941 -1.988 1.00 49.94 173 ASP A C 1
ATOM 1155 O O . ASP A 1 173 ? 18.266 -48.755 -2.307 1.00 49.94 173 ASP A O 1
ATOM 1159 N N . GLY A 1 174 ? 19.842 -47.223 -2.875 1.00 45.53 174 GLY A N 1
ATOM 1160 C CA . GLY A 1 174 ? 20.215 -47.640 -4.244 1.00 45.53 174 GLY A CA 1
ATOM 1161 C C . GLY A 1 174 ? 19.195 -47.467 -5.392 1.00 45.53 174 GLY A C 1
ATOM 1162 O O . GLY A 1 174 ? 17.994 -47.409 -5.137 1.00 45.53 174 GLY A O 1
ATOM 1163 N N . PRO A 1 175 ? 19.635 -47.436 -6.678 1.00 57.53 175 PRO A N 1
ATOM 1164 C CA . PRO A 1 175 ? 20.934 -47.897 -7.185 1.00 57.53 175 PRO A CA 1
ATOM 1165 C C . PRO A 1 175 ? 21.750 -46.894 -8.034 1.00 57.53 175 PRO A C 1
ATOM 1167 O O . PRO A 1 175 ? 21.268 -45.871 -8.516 1.00 57.53 175 PRO A O 1
ATOM 1170 N N . GLU A 1 176 ? 23.013 -47.291 -8.200 1.00 50.62 176 GLU A N 1
ATOM 1171 C CA . GLU A 1 176 ? 24.029 -46.867 -9.166 1.00 50.62 176 GLU A CA 1
ATOM 1172 C C . GLU A 1 176 ? 23.618 -47.077 -10.647 1.00 50.62 176 GLU A C 1
ATOM 1174 O O . GLU A 1 176 ? 22.653 -47.780 -10.946 1.00 50.62 176 GLU A O 1
ATOM 1179 N N . ASP A 1 177 ? 24.459 -46.520 -11.534 1.00 42.66 177 ASP A N 1
ATOM 1180 C CA . ASP A 1 177 ? 24.630 -46.748 -12.986 1.00 42.66 177 ASP A CA 1
ATOM 1181 C C . ASP A 1 177 ? 23.925 -45.804 -13.984 1.00 42.66 177 ASP A C 1
ATOM 1183 O O . ASP A 1 177 ? 22.765 -45.982 -14.345 1.00 42.66 177 ASP A O 1
ATOM 1187 N N . ALA A 1 178 ? 24.692 -44.867 -14.568 1.00 48.50 178 ALA A N 1
ATOM 1188 C CA . ALA A 1 178 ? 25.291 -45.054 -15.905 1.00 48.50 178 ALA A CA 1
ATOM 1189 C C . ALA A 1 178 ? 26.066 -43.799 -16.399 1.00 48.50 178 ALA A C 1
ATOM 1191 O O . ALA A 1 178 ? 25.567 -42.679 -16.273 1.00 48.50 178 ALA A O 1
ATOM 1192 N N . PRO A 1 179 ? 27.254 -43.959 -17.021 1.00 60.62 179 PRO A N 1
ATOM 1193 C CA . PRO A 1 179 ? 27.957 -42.898 -17.739 1.00 60.62 179 PRO A CA 1
ATOM 1194 C C . PRO A 1 179 ? 27.447 -42.806 -19.188 1.00 60.62 179 PRO A C 1
ATOM 1196 O O . PRO A 1 179 ? 27.569 -43.764 -19.949 1.00 60.62 179 PRO A O 1
ATOM 1199 N N . GLY A 1 180 ? 26.872 -41.663 -19.566 1.00 43.47 180 GLY A N 1
ATOM 1200 C CA . GLY A 1 180 ? 26.332 -41.412 -20.905 1.00 43.47 180 GLY A CA 1
ATOM 1201 C C . GLY A 1 180 ? 27.071 -40.292 -21.635 1.00 43.47 180 GLY A C 1
ATOM 1202 O O . GLY A 1 180 ? 26.882 -39.125 -21.315 1.00 43.47 180 GLY A O 1
ATOM 1203 N N . ASP A 1 181 ? 27.913 -40.707 -22.581 1.00 45.97 181 ASP A N 1
ATOM 1204 C CA . ASP A 1 181 ? 28.343 -40.062 -23.830 1.00 45.97 181 ASP A CA 1
ATOM 1205 C C . ASP A 1 181 ? 28.571 -38.538 -23.888 1.00 45.97 181 ASP A C 1
ATOM 1207 O O . ASP A 1 181 ? 27.661 -37.709 -23.898 1.00 45.97 181 ASP A O 1
ATOM 1211 N N . ALA A 1 182 ? 29.848 -38.198 -24.080 1.00 54.12 182 ALA A N 1
ATOM 1212 C CA . ALA A 1 182 ? 30.321 -36.906 -24.555 1.00 54.12 182 ALA A CA 1
ATOM 1213 C C . ALA A 1 182 ? 29.873 -36.657 -26.012 1.00 54.12 182 ALA A C 1
ATOM 1215 O O . ALA A 1 182 ? 30.102 -37.524 -26.860 1.00 54.12 182 ALA A O 1
ATOM 1216 N N . PRO A 1 183 ? 29.310 -35.481 -26.349 1.00 61.66 183 PRO A N 1
ATOM 1217 C CA . PRO A 1 183 ? 29.165 -35.075 -27.734 1.00 61.66 183 PRO A CA 1
ATOM 1218 C C . PRO A 1 183 ? 30.479 -34.504 -28.275 1.00 61.66 183 PRO A C 1
ATOM 1220 O O . PRO A 1 183 ? 31.148 -33.690 -27.639 1.00 61.66 183 P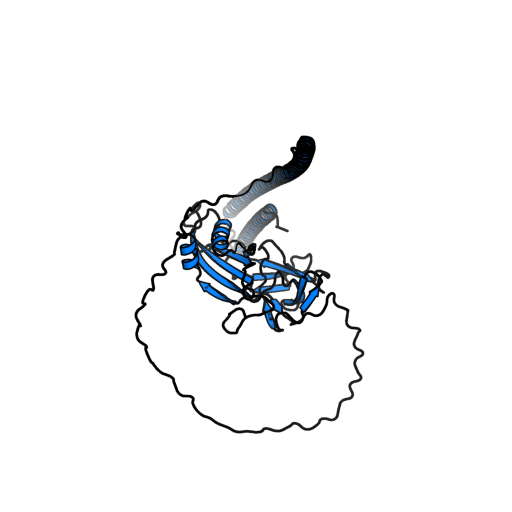RO A O 1
ATOM 1223 N N . GLU A 1 184 ? 30.807 -34.985 -29.469 1.00 52.44 184 GLU A N 1
ATOM 1224 C CA . GLU A 1 184 ? 31.937 -34.626 -30.316 1.00 52.44 184 GLU A CA 1
ATOM 1225 C C . GLU A 1 184 ? 32.005 -33.127 -30.643 1.00 52.44 184 GLU A C 1
ATOM 1227 O O . GLU A 1 184 ? 30.995 -32.457 -30.872 1.00 52.44 184 GLU A O 1
ATOM 1232 N N . ASP A 1 185 ? 33.247 -32.649 -30.729 1.00 55.09 185 ASP A N 1
ATOM 1233 C CA . ASP A 1 185 ? 33.667 -31.343 -31.227 1.00 55.09 185 ASP A CA 1
ATOM 1234 C C . ASP A 1 185 ? 33.020 -30.993 -32.581 1.00 55.09 185 ASP A C 1
ATOM 1236 O O . ASP A 1 185 ? 33.379 -31.535 -33.631 1.00 55.09 185 ASP A O 1
ATOM 1240 N N . ALA A 1 186 ? 32.108 -30.019 -32.576 1.00 60.00 186 ALA A N 1
ATOM 1241 C CA . ALA A 1 186 ? 31.673 -29.344 -33.793 1.00 60.00 186 ALA A CA 1
ATOM 1242 C C . ALA A 1 186 ? 32.685 -28.237 -34.167 1.00 60.00 186 ALA A C 1
ATOM 1244 O O . ALA A 1 186 ? 33.066 -27.436 -33.309 1.00 60.00 186 ALA A O 1
ATOM 1245 N N . PRO A 1 187 ? 33.134 -28.155 -35.435 1.00 63.12 187 PRO A N 1
ATOM 1246 C CA . PRO A 1 187 ? 34.089 -27.145 -35.878 1.00 63.12 187 PRO A CA 1
ATOM 1247 C C . PRO A 1 187 ? 33.459 -25.749 -35.839 1.00 63.12 187 PRO A C 1
ATOM 1249 O O . PRO A 1 187 ? 32.379 -25.529 -36.385 1.00 63.12 187 PRO A O 1
ATOM 1252 N N . GLY A 1 188 ? 34.170 -24.826 -35.186 1.00 53.72 188 GLY A N 1
ATOM 1253 C CA . GLY A 1 188 ? 33.750 -23.456 -34.913 1.00 53.72 188 GLY A CA 1
ATOM 1254 C C . GLY A 1 188 ? 33.204 -22.719 -36.133 1.00 53.72 188 GLY A C 1
ATOM 1255 O O . GLY A 1 188 ? 33.915 -22.484 -37.112 1.00 53.72 188 GLY A O 1
ATOM 1256 N N . ASP A 1 189 ? 31.942 -22.319 -36.018 1.00 59.62 189 ASP A N 1
ATOM 1257 C CA . ASP A 1 189 ? 31.317 -21.330 -36.878 1.00 59.62 189 ASP A CA 1
ATOM 1258 C C . ASP A 1 189 ? 31.864 -19.951 -36.489 1.00 59.62 189 ASP A C 1
ATOM 1260 O O . ASP A 1 189 ? 31.626 -19.447 -35.387 1.00 59.62 189 ASP A O 1
ATOM 1264 N N . GLY A 1 190 ? 32.686 -19.382 -37.370 1.00 59.75 190 GLY A N 1
ATOM 1265 C CA . GLY A 1 190 ? 33.322 -18.079 -37.211 1.00 59.75 190 GLY A CA 1
ATOM 1266 C C . GLY A 1 190 ? 32.320 -16.947 -37.387 1.00 59.75 190 GLY A C 1
ATOM 1267 O O . GLY A 1 190 ? 32.439 -16.170 -38.333 1.00 59.75 190 GLY A O 1
ATOM 1268 N N . SER A 1 191 ? 31.343 -16.861 -36.483 1.00 68.12 191 SER A N 1
ATOM 1269 C CA . SER A 1 191 ? 30.472 -15.698 -36.374 1.00 68.12 191 SER A CA 1
ATOM 1270 C C . SER A 1 191 ? 31.341 -14.473 -36.104 1.00 68.12 191 SER A C 1
ATOM 1272 O O . SER A 1 191 ? 31.984 -14.351 -35.061 1.00 68.12 191 SER A O 1
ATOM 1274 N N . GLU A 1 192 ? 31.404 -13.609 -37.113 1.00 68.25 192 GLU A N 1
ATOM 1275 C CA . GLU A 1 192 ? 32.013 -12.286 -37.075 1.00 68.25 192 GLU A CA 1
ATOM 1276 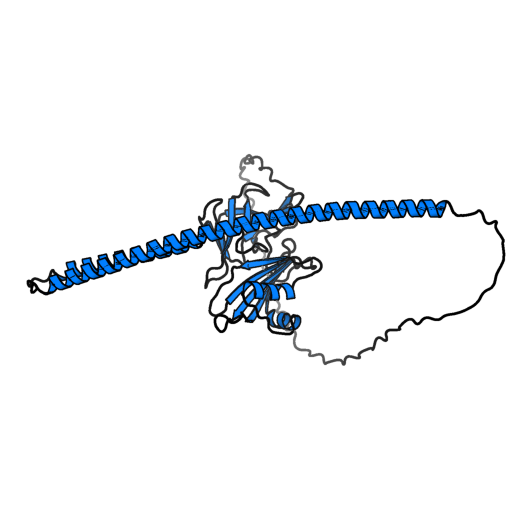C C . GLU A 1 192 ? 31.557 -11.578 -35.788 1.00 68.25 192 GLU A C 1
ATOM 1278 O O . GLU A 1 192 ? 30.353 -11.581 -35.511 1.00 68.25 192 GLU A O 1
ATOM 1283 N N . PRO A 1 193 ? 32.476 -11.049 -34.954 1.00 70.94 193 PRO A N 1
ATOM 1284 C CA . PRO A 1 193 ? 32.105 -10.457 -33.678 1.00 70.94 193 PRO A CA 1
ATOM 1285 C C . PRO A 1 193 ? 31.104 -9.343 -33.955 1.00 70.94 193 PRO A C 1
ATOM 1287 O O . PRO A 1 193 ? 31.442 -8.341 -34.592 1.00 70.94 193 PRO A O 1
ATOM 1290 N N . ALA A 1 194 ? 29.860 -9.552 -33.515 1.00 73.06 194 ALA A N 1
ATOM 1291 C CA . ALA A 1 194 ? 28.844 -8.522 -33.560 1.00 73.06 194 ALA A CA 1
ATOM 1292 C C . ALA A 1 194 ? 29.460 -7.288 -32.907 1.00 73.06 194 ALA A C 1
ATOM 1294 O O . ALA A 1 194 ? 29.981 -7.360 -31.794 1.00 73.06 194 ALA A O 1
ATOM 1295 N N . THR A 1 195 ? 29.501 -6.186 -33.651 1.00 72.50 195 THR A N 1
ATOM 1296 C CA . THR A 1 195 ? 29.953 -4.913 -33.105 1.00 72.50 195 THR A CA 1
ATOM 1297 C C . THR A 1 195 ? 28.957 -4.564 -32.011 1.00 72.50 195 THR A C 1
ATOM 1299 O O . THR A 1 195 ? 27.832 -4.177 -32.314 1.00 72.50 195 THR A O 1
ATOM 1302 N N . GLU A 1 196 ? 29.331 -4.827 -30.759 1.00 72.81 196 GLU A N 1
ATOM 1303 C CA . GLU A 1 196 ? 28.511 -4.509 -29.600 1.00 72.81 196 GLU A CA 1
ATOM 1304 C C . GLU A 1 196 ? 28.276 -3.001 -29.630 1.00 72.81 196 GLU A C 1
ATOM 1306 O O . GLU A 1 196 ? 29.224 -2.213 -29.540 1.00 72.81 196 GLU A O 1
ATOM 1311 N N . ASP A 1 197 ? 27.020 -2.601 -29.837 1.00 74.94 197 ASP A N 1
ATOM 1312 C CA . ASP A 1 197 ? 26.624 -1.210 -29.666 1.00 74.94 197 ASP A CA 1
ATOM 1313 C C . ASP A 1 197 ? 27.123 -0.755 -28.289 1.00 74.94 197 ASP A C 1
ATOM 1315 O O . ASP A 1 197 ? 26.990 -1.507 -27.315 1.00 74.94 197 ASP A O 1
ATOM 1319 N N . PRO A 1 198 ? 27.739 0.437 -28.185 1.00 75.12 198 PRO A N 1
ATOM 1320 C CA . PRO A 1 198 ? 28.311 0.899 -26.932 1.00 75.12 198 PRO A CA 1
ATOM 1321 C C . PRO A 1 198 ? 27.225 0.856 -25.861 1.00 75.12 198 PRO A C 1
ATOM 1323 O O . PRO A 1 198 ? 26.225 1.570 -25.960 1.00 75.12 198 PRO A O 1
ATOM 1326 N N . ALA A 1 199 ? 27.417 -0.010 -24.863 1.00 78.00 199 ALA A N 1
ATOM 1327 C CA . ALA A 1 199 ? 26.456 -0.201 -23.792 1.00 78.00 199 ALA A CA 1
ATOM 1328 C C . ALA A 1 199 ? 26.095 1.165 -23.200 1.00 78.00 199 ALA A C 1
ATOM 1330 O O . ALA A 1 199 ? 26.971 1.911 -22.749 1.00 78.00 199 ALA A O 1
ATOM 1331 N N . VAL A 1 200 ? 24.807 1.512 -23.246 1.00 82.69 200 VAL A N 1
ATOM 1332 C CA . VAL A 1 200 ? 24.311 2.766 -22.680 1.00 82.69 200 VAL A CA 1
ATOM 1333 C C . VAL A 1 200 ? 24.721 2.799 -21.211 1.00 82.69 200 VAL A C 1
ATOM 1335 O O . VAL A 1 200 ? 24.374 1.905 -20.438 1.00 82.69 200 VAL A O 1
ATOM 1338 N N . ALA A 1 201 ? 25.506 3.808 -20.828 1.00 90.12 201 ALA A N 1
ATOM 1339 C CA . ALA A 1 201 ? 25.983 3.947 -19.461 1.00 90.12 201 ALA A CA 1
ATOM 1340 C C . ALA A 1 201 ? 24.789 4.217 -18.530 1.00 90.12 201 ALA A C 1
ATOM 1342 O O . ALA A 1 201 ? 24.260 5.327 -18.488 1.00 90.12 201 ALA A O 1
ATOM 1343 N N . LEU A 1 202 ? 24.352 3.184 -17.806 1.00 94.12 202 LEU A N 1
ATOM 1344 C CA . LEU A 1 202 ? 23.261 3.290 -16.841 1.00 94.12 202 LEU A CA 1
ATOM 1345 C C . LEU A 1 202 ? 23.698 4.118 -15.618 1.00 94.12 202 LEU A C 1
ATOM 1347 O O . LEU A 1 202 ? 24.817 3.928 -15.133 1.00 94.12 202 LEU A O 1
ATOM 1351 N N . PRO A 1 203 ? 22.832 4.998 -15.082 1.00 96.00 203 PRO A N 1
ATOM 1352 C CA . PRO A 1 203 ? 23.102 5.711 -13.841 1.00 96.00 203 PRO A CA 1
ATOM 1353 C C . PRO A 1 203 ? 23.365 4.769 -12.658 1.00 96.00 203 PRO A C 1
ATOM 1355 O O . PRO A 1 203 ? 22.669 3.769 -12.467 1.00 96.00 203 PRO A O 1
ATOM 1358 N N . GLY A 1 204 ? 24.333 5.147 -11.822 1.00 96.44 204 GLY A N 1
ATOM 1359 C CA . GLY A 1 204 ? 24.710 4.402 -10.622 1.00 96.44 204 GLY A CA 1
ATOM 1360 C C . GLY A 1 204 ? 25.643 3.217 -10.875 1.00 96.44 204 GLY A C 1
ATOM 1361 O O . GLY A 1 204 ? 25.830 2.733 -11.995 1.00 96.44 204 GLY A O 1
ATOM 1362 N N . GLU A 1 205 ? 26.236 2.736 -9.791 1.00 97.06 205 GLU A N 1
ATOM 1363 C CA . GLU A 1 205 ? 27.139 1.589 -9.819 1.00 97.06 205 GLU A CA 1
ATOM 1364 C C . GLU A 1 205 ? 26.320 0.289 -9.795 1.00 97.06 205 GLU A C 1
ATOM 1366 O O . GLU A 1 205 ? 25.285 0.237 -9.117 1.00 97.06 205 GLU A O 1
ATOM 1371 N N . PRO A 1 206 ? 26.725 -0.762 -10.535 1.00 97.19 206 PRO A N 1
ATOM 1372 C CA . PRO A 1 206 ? 26.186 -2.100 -10.314 1.00 97.19 206 PRO A CA 1
ATOM 1373 C C . PRO A 1 206 ? 26.289 -2.463 -8.833 1.00 97.19 206 PRO A C 1
ATOM 1375 O O . PRO A 1 206 ? 27.311 -2.201 -8.199 1.00 97.19 206 PRO A O 1
ATOM 1378 N N . TYR A 1 207 ? 25.232 -3.048 -8.285 1.00 96.88 207 TYR A N 1
ATOM 1379 C CA . TYR A 1 207 ? 25.186 -3.428 -6.881 1.00 96.88 207 TYR A CA 1
ATOM 1380 C C . TYR A 1 207 ? 24.846 -4.907 -6.764 1.00 96.88 207 TYR A C 1
ATOM 1382 O O . TYR A 1 207 ? 23.857 -5.360 -7.332 1.00 96.88 207 TYR A O 1
ATOM 1390 N N . GLU A 1 208 ? 25.694 -5.654 -6.061 1.00 95.12 208 GLU A N 1
ATOM 1391 C CA . GLU A 1 208 ? 25.587 -7.115 -5.947 1.00 95.12 208 GLU A CA 1
ATOM 1392 C C . GLU A 1 208 ? 24.514 -7.568 -4.950 1.00 95.12 208 GLU A C 1
ATOM 1394 O O . GLU A 1 208 ? 24.024 -8.689 -5.036 1.00 95.12 208 GLU A O 1
ATOM 1399 N N . PHE A 1 209 ? 24.114 -6.684 -4.032 1.00 93.38 209 PHE A N 1
ATOM 1400 C CA . PHE A 1 209 ? 23.074 -6.970 -3.052 1.00 93.38 209 PHE A CA 1
ATOM 1401 C C . PHE A 1 209 ? 21.713 -6.570 -3.623 1.00 93.38 209 PHE A C 1
ATOM 1403 O O . PHE A 1 209 ? 21.324 -5.398 -3.628 1.00 93.38 209 PHE A O 1
ATOM 1410 N N . GLY A 1 210 ? 20.994 -7.559 -4.136 1.00 94.75 210 GLY A N 1
ATOM 1411 C CA . GLY A 1 210 ? 19.653 -7.398 -4.670 1.00 94.75 210 GLY A CA 1
ATOM 1412 C C . GLY A 1 210 ? 18.958 -8.744 -4.846 1.00 94.75 210 GLY A C 1
ATOM 1413 O O . GLY A 1 210 ? 19.596 -9.792 -4.727 1.00 94.75 210 GLY A O 1
ATOM 1414 N N . PRO A 1 211 ? 17.650 -8.727 -5.129 1.00 96.50 211 PRO A N 1
ATOM 1415 C CA . PRO A 1 211 ? 16.892 -9.945 -5.338 1.00 96.50 211 PRO A CA 1
ATOM 1416 C C . PRO A 1 211 ? 17.418 -10.696 -6.572 1.00 96.50 211 PRO A C 1
ATOM 1418 O O . PRO A 1 211 ? 17.728 -10.058 -7.588 1.00 96.50 211 PRO A O 1
ATOM 1421 N N . PRO A 1 212 ? 17.513 -12.038 -6.523 1.00 95.81 212 PRO A N 1
ATOM 1422 C CA . PRO A 1 212 ? 17.978 -12.820 -7.658 1.00 95.81 212 PRO A CA 1
ATOM 1423 C C . PRO A 1 212 ? 16.996 -12.721 -8.830 1.00 95.81 212 PRO A C 1
ATOM 1425 O O . PRO A 1 212 ? 15.805 -12.448 -8.662 1.00 95.81 212 PRO A O 1
ATOM 1428 N N . ALA A 1 213 ? 17.494 -12.972 -10.040 1.00 96.94 213 ALA A N 1
ATOM 1429 C CA . ALA A 1 213 ? 16.652 -13.017 -11.229 1.00 96.94 213 ALA A CA 1
ATOM 1430 C C . ALA A 1 213 ? 15.519 -14.043 -11.061 1.00 96.94 213 ALA A C 1
ATOM 1432 O O . ALA A 1 213 ? 15.756 -15.187 -10.679 1.00 96.94 213 ALA A O 1
ATOM 1433 N N . GLY A 1 214 ? 14.288 -13.633 -11.365 1.00 96.19 214 GLY A N 1
ATOM 1434 C CA . GLY A 1 214 ? 13.093 -14.461 -11.210 1.00 96.19 214 GLY A CA 1
ATOM 1435 C C . GLY A 1 214 ? 12.404 -14.348 -9.847 1.00 96.19 214 GLY A C 1
ATOM 1436 O O . GLY A 1 214 ? 11.288 -14.846 -9.719 1.00 96.19 214 GLY A O 1
ATOM 1437 N N . ALA A 1 215 ? 13.001 -13.674 -8.857 1.00 95.94 215 ALA A N 1
ATOM 1438 C CA . ALA A 1 215 ? 12.348 -13.455 -7.568 1.00 95.94 215 ALA A CA 1
ATOM 1439 C C . ALA A 1 215 ? 11.081 -12.598 -7.716 1.00 95.94 215 ALA A C 1
ATOM 1441 O O . ALA A 1 215 ? 11.097 -11.560 -8.384 1.00 95.94 215 ALA A O 1
ATOM 1442 N N . ALA A 1 216 ? 9.996 -13.022 -7.068 1.00 96.25 216 ALA A N 1
ATOM 1443 C CA . ALA A 1 216 ? 8.764 -12.249 -6.964 1.00 96.25 216 ALA A CA 1
ATOM 1444 C C . ALA A 1 216 ? 8.901 -11.177 -5.872 1.00 96.25 216 ALA A C 1
ATOM 1446 O O . ALA A 1 216 ? 9.373 -11.463 -4.772 1.00 96.25 216 ALA A O 1
ATOM 1447 N N . LEU A 1 217 ? 8.495 -9.947 -6.180 1.00 97.12 217 LEU A N 1
ATOM 1448 C CA . LEU A 1 217 ? 8.559 -8.796 -5.286 1.00 97.12 217 LEU A CA 1
ATOM 1449 C C . LEU A 1 217 ? 7.183 -8.136 -5.204 1.00 97.12 217 LEU A C 1
ATOM 1451 O O . LEU A 1 217 ? 6.656 -7.656 -6.208 1.00 97.12 217 LEU A O 1
ATOM 1455 N N . ALA A 1 218 ? 6.634 -8.028 -4.001 1.00 96.81 218 ALA A N 1
ATOM 1456 C CA . ALA A 1 218 ? 5.446 -7.228 -3.751 1.00 96.81 218 ALA A CA 1
ATOM 1457 C C . ALA A 1 218 ? 5.773 -5.728 -3.755 1.00 96.81 218 ALA A C 1
ATOM 1459 O O . ALA A 1 218 ? 6.873 -5.302 -3.387 1.00 96.81 218 ALA A O 1
ATOM 1460 N N . VAL A 1 219 ? 4.779 -4.919 -4.131 1.00 96.38 219 VAL A N 1
ATOM 1461 C CA . VAL A 1 219 ? 4.814 -3.463 -3.946 1.00 96.38 219 VAL A CA 1
ATOM 1462 C C . VAL A 1 219 ? 4.431 -3.162 -2.503 1.00 96.38 219 VAL A C 1
ATOM 1464 O O . VAL A 1 219 ? 3.314 -3.480 -2.099 1.00 96.38 219 VAL A O 1
ATOM 1467 N N . VAL A 1 220 ? 5.333 -2.558 -1.730 1.00 97.06 220 VAL A N 1
ATOM 1468 C CA . VAL A 1 220 ? 5.152 -2.309 -0.288 1.00 97.06 220 VAL A CA 1
ATOM 1469 C C . VAL A 1 220 ? 5.316 -0.836 0.069 1.00 97.06 220 VAL A C 1
ATOM 1471 O O . VAL A 1 220 ? 6.106 -0.114 -0.538 1.00 97.06 220 VAL A O 1
ATOM 1474 N N . GLY A 1 221 ? 4.586 -0.372 1.083 1.00 96.38 221 GLY A N 1
ATOM 1475 C CA . GLY A 1 221 ? 4.701 0.994 1.605 1.00 96.38 221 GLY A CA 1
ATOM 1476 C C . GLY A 1 221 ? 4.252 2.089 0.637 1.00 96.38 221 GLY A C 1
ATOM 1477 O O . GLY A 1 221 ? 4.621 3.250 0.822 1.00 96.38 221 GLY A O 1
ATOM 1478 N N . VAL A 1 222 ? 3.487 1.722 -0.390 1.00 96.38 222 VAL A N 1
ATOM 1479 C CA . VAL A 1 222 ? 2.799 2.638 -1.302 1.00 96.38 222 VAL A CA 1
ATOM 1480 C C . VAL A 1 222 ? 1.343 2.688 -0.861 1.00 96.38 222 VAL A C 1
ATOM 1482 O O . VAL A 1 222 ? 0.694 1.647 -0.770 1.00 96.38 222 VAL A O 1
ATOM 1485 N N . SER A 1 223 ? 0.845 3.884 -0.547 1.00 95.56 223 SER A N 1
ATOM 1486 C CA . SER A 1 223 ? -0.561 4.064 -0.171 1.00 95.56 223 SER A CA 1
ATOM 1487 C C . SER A 1 223 ? -1.480 3.673 -1.332 1.00 95.56 223 SER A C 1
ATOM 1489 O O . SER A 1 223 ? -1.124 3.875 -2.491 1.00 95.56 223 SER A O 1
ATOM 1491 N N . HIS A 1 224 ? -2.667 3.149 -1.035 1.00 93.56 224 HIS A N 1
ATOM 1492 C CA . HIS A 1 224 ? -3.654 2.726 -2.038 1.00 93.56 224 HIS A CA 1
ATOM 1493 C C . HIS A 1 224 ? -4.095 3.841 -3.011 1.00 93.56 224 HIS A C 1
ATOM 1495 O O . HIS A 1 224 ? -4.597 3.567 -4.095 1.00 93.56 224 HIS A O 1
ATOM 1501 N N . ASP A 1 225 ? -3.933 5.108 -2.627 1.00 92.94 225 ASP A N 1
ATOM 1502 C CA . ASP A 1 225 ? -4.227 6.296 -3.438 1.00 92.94 225 ASP A CA 1
ATOM 1503 C C . ASP A 1 225 ? -2.978 6.905 -4.104 1.00 92.94 225 ASP A C 1
ATOM 1505 O O . ASP A 1 225 ? -3.049 7.940 -4.776 1.00 92.94 225 ASP A O 1
ATOM 1509 N N . SER A 1 226 ? -1.828 6.262 -3.913 1.00 95.75 226 SER A N 1
ATOM 1510 C CA . SER A 1 226 ? -0.531 6.648 -4.450 1.00 95.75 226 SER A CA 1
ATOM 1511 C C . SER A 1 226 ? -0.108 5.729 -5.591 1.00 95.75 226 SER A C 1
ATOM 1513 O O . SER A 1 226 ? -0.688 4.674 -5.833 1.00 95.75 226 SER A O 1
ATOM 1515 N N . VAL A 1 227 ? 0.925 6.160 -6.314 1.00 95.81 227 VAL A N 1
ATOM 1516 C CA . VAL A 1 227 ? 1.432 5.455 -7.493 1.00 95.81 227 VAL A CA 1
ATOM 1517 C C . VAL A 1 227 ? 2.924 5.200 -7.340 1.00 95.81 227 VAL A C 1
ATOM 1519 O O . VAL A 1 227 ? 3.680 6.102 -6.962 1.00 95.81 227 VAL A O 1
ATOM 1522 N N . LEU A 1 228 ? 3.370 3.987 -7.660 1.00 97.12 228 LEU A N 1
ATOM 1523 C CA . LEU A 1 228 ? 4.791 3.690 -7.806 1.00 97.12 228 LEU A CA 1
ATOM 1524 C C . LEU A 1 228 ? 5.197 3.923 -9.262 1.00 97.12 228 LEU A C 1
ATOM 1526 O O . LEU A 1 228 ? 4.681 3.297 -10.184 1.00 97.12 228 LEU A O 1
ATOM 1530 N N . ASN A 1 229 ? 6.138 4.839 -9.467 1.00 97.88 229 ASN A N 1
ATOM 1531 C CA . ASN A 1 229 ? 6.671 5.127 -10.793 1.00 97.88 229 ASN A CA 1
ATOM 1532 C C . ASN A 1 229 ? 7.795 4.152 -11.138 1.00 97.88 229 ASN A C 1
ATOM 1534 O O . ASN A 1 229 ? 8.785 4.068 -10.405 1.00 97.88 229 ASN A O 1
ATOM 1538 N N . VAL A 1 230 ? 7.672 3.499 -12.289 1.00 97.75 230 VAL A N 1
ATOM 1539 C CA . VAL A 1 230 ? 8.725 2.672 -12.881 1.00 97.75 230 VAL A CA 1
ATOM 1540 C C . VAL A 1 230 ? 9.374 3.429 -14.021 1.00 97.75 230 VAL A C 1
ATOM 1542 O O . VAL A 1 230 ? 8.688 4.092 -14.801 1.00 97.75 230 VAL A O 1
ATOM 1545 N N . ARG A 1 231 ? 10.703 3.365 -14.090 1.00 98.06 231 ARG A N 1
ATOM 1546 C CA . ARG A 1 231 ? 11.522 4.208 -14.961 1.00 98.06 231 ARG A CA 1
ATOM 1547 C C . ARG A 1 231 ? 12.312 3.408 -15.993 1.00 98.06 231 ARG A C 1
ATOM 1549 O O . ARG A 1 231 ? 12.570 2.233 -15.779 1.00 98.06 231 ARG A O 1
ATOM 1556 N N . ASP A 1 232 ? 12.683 4.020 -17.108 1.00 97.50 232 ASP A N 1
ATOM 1557 C CA . ASP A 1 232 ? 13.502 3.384 -18.156 1.00 97.50 232 ASP A CA 1
ATOM 1558 C C . ASP A 1 232 ? 14.916 3.030 -17.664 1.00 97.50 232 ASP A C 1
ATOM 1560 O O . ASP A 1 232 ? 15.449 1.967 -17.970 1.00 97.50 232 ASP A O 1
ATOM 1564 N N . VAL A 1 233 ? 15.491 3.905 -16.843 1.00 97.19 233 VAL A N 1
ATOM 1565 C CA . VAL A 1 233 ? 16.758 3.739 -16.127 1.00 97.19 233 VAL A CA 1
ATOM 1566 C C . VAL A 1 233 ? 16.597 4.231 -14.682 1.00 97.19 233 VAL A C 1
ATOM 1568 O O . VAL A 1 233 ? 15.627 4.936 -14.373 1.00 97.19 233 VAL A O 1
ATOM 1571 N N . PRO A 1 234 ? 17.520 3.914 -13.753 1.00 97.56 234 PRO A N 1
ATOM 1572 C CA . PRO A 1 234 ? 17.464 4.456 -12.398 1.00 97.56 234 PRO A CA 1
ATOM 1573 C C . PRO A 1 234 ? 17.349 5.985 -12.397 1.00 97.56 234 PRO A C 1
ATOM 1575 O O . PRO A 1 234 ? 18.184 6.680 -12.972 1.00 97.56 234 PRO A O 1
ATOM 1578 N N . ALA A 1 235 ? 16.299 6.501 -11.750 1.00 94.62 235 ALA A N 1
ATOM 1579 C CA . ALA A 1 235 ? 15.953 7.927 -11.725 1.00 94.62 235 ALA A CA 1
ATOM 1580 C C . ALA A 1 235 ? 15.717 8.600 -13.107 1.00 94.62 235 ALA A C 1
ATOM 1582 O O . ALA A 1 235 ? 15.707 9.828 -13.178 1.00 94.62 235 ALA A O 1
ATOM 1583 N N . GLY A 1 236 ? 15.485 7.822 -14.172 1.00 96.19 236 GLY A N 1
ATOM 1584 C CA . GLY A 1 236 ? 15.207 8.287 -15.540 1.00 96.19 236 GLY A CA 1
ATOM 1585 C C . GLY A 1 236 ? 13.758 8.713 -15.812 1.00 96.19 236 GLY A C 1
ATOM 1586 O O . GLY A 1 236 ? 13.059 9.190 -14.917 1.00 96.19 236 GLY A O 1
ATOM 1587 N N . GLU A 1 237 ? 13.288 8.556 -17.046 1.00 97.31 237 GLU A N 1
ATOM 1588 C CA . GLU A 1 237 ? 11.910 8.850 -17.457 1.00 97.31 237 GLU A CA 1
ATOM 1589 C C . GLU A 1 237 ? 10.941 7.767 -16.964 1.00 97.31 237 GLU A C 1
ATOM 1591 O O . GLU A 1 237 ? 11.308 6.607 -16.823 1.00 97.31 237 GLU A O 1
ATOM 1596 N N . ILE A 1 238 ? 9.691 8.135 -16.666 1.00 97.19 238 ILE A N 1
ATOM 1597 C CA . ILE A 1 238 ? 8.661 7.183 -16.225 1.00 97.19 238 ILE A CA 1
ATOM 1598 C C . ILE A 1 238 ? 8.149 6.403 -17.441 1.00 97.19 238 ILE A C 1
ATOM 1600 O O . ILE A 1 238 ? 7.614 7.006 -18.364 1.00 97.19 238 ILE A O 1
ATOM 1604 N N . VAL A 1 239 ? 8.241 5.073 -17.398 1.00 97.00 239 VAL A N 1
ATOM 1605 C CA . VAL A 1 239 ? 7.762 4.155 -18.451 1.00 97.00 239 VAL A CA 1
ATOM 1606 C C . VAL A 1 239 ? 6.513 3.376 -18.056 1.00 97.00 239 VAL A C 1
ATOM 1608 O O . VAL A 1 239 ? 5.797 2.891 -18.928 1.00 97.00 239 VAL A O 1
ATOM 1611 N N . ALA A 1 240 ? 6.213 3.288 -16.759 1.00 97.00 240 ALA A N 1
ATOM 1612 C CA . ALA A 1 240 ? 4.959 2.737 -16.259 1.00 97.00 240 ALA A CA 1
ATOM 1613 C C . ALA A 1 240 ? 4.610 3.305 -14.877 1.00 97.00 240 ALA A C 1
ATOM 1615 O O . ALA A 1 240 ? 5.471 3.810 -14.150 1.00 97.00 240 ALA A O 1
ATOM 1616 N N . ARG A 1 241 ? 3.333 3.199 -14.509 1.00 97.19 241 ARG A N 1
ATOM 1617 C CA . ARG A 1 241 ? 2.817 3.508 -13.168 1.00 97.19 241 ARG A CA 1
ATOM 1618 C C . ARG A 1 241 ? 2.141 2.280 -12.584 1.00 97.19 241 ARG A C 1
ATOM 1620 O O . ARG A 1 241 ? 1.446 1.577 -13.312 1.00 97.19 241 ARG A O 1
ATOM 1627 N N . LEU A 1 242 ? 2.374 2.026 -11.304 1.00 95.94 242 LEU A N 1
ATOM 1628 C CA . LEU A 1 242 ? 1.801 0.906 -10.570 1.00 95.94 242 LEU A CA 1
ATOM 1629 C C . LEU A 1 242 ? 0.844 1.481 -9.541 1.00 95.94 242 LEU A C 1
ATOM 1631 O O . LEU A 1 242 ? 1.277 2.179 -8.621 1.00 95.94 242 LEU A O 1
ATOM 1635 N N . ASP A 1 243 ? -0.435 1.181 -9.725 1.00 94.25 243 ASP A N 1
ATOM 1636 C CA . ASP A 1 243 ? -1.514 1.639 -8.861 1.00 94.25 243 ASP A CA 1
ATOM 1637 C C . ASP A 1 243 ? -2.053 0.440 -8.076 1.00 94.25 243 ASP A C 1
ATOM 1639 O O . ASP A 1 243 ? -2.470 -0.556 -8.675 1.00 94.25 243 ASP A O 1
ATOM 1643 N N . ASN A 1 244 ? -2.080 0.532 -6.748 1.00 90.25 244 ASN A N 1
ATOM 1644 C CA . ASN A 1 244 ? -2.715 -0.488 -5.916 1.00 90.25 244 ASN A CA 1
ATOM 1645 C C . ASN A 1 244 ? -4.234 -0.302 -5.987 1.00 90.25 244 ASN A C 1
ATOM 1647 O O . ASN A 1 244 ? -4.758 0.722 -5.552 1.00 90.25 244 ASN A O 1
ATOM 1651 N N . VAL A 1 245 ? -4.955 -1.278 -6.538 1.00 87.69 245 VAL A N 1
ATOM 1652 C CA . VAL A 1 245 ? -6.411 -1.209 -6.684 1.00 87.69 245 VAL A CA 1
ATOM 1653 C C . VAL A 1 245 ? -7.068 -2.386 -5.982 1.00 87.69 245 VAL A C 1
ATOM 1655 O O . VAL A 1 245 ? -6.856 -3.545 -6.328 1.00 87.69 245 VAL A O 1
ATOM 1658 N N . MET A 1 246 ? -7.939 -2.066 -5.028 1.00 77.25 246 MET A N 1
ATOM 1659 C CA . MET A 1 246 ? -8.860 -3.033 -4.439 1.00 77.25 246 MET A CA 1
ATOM 1660 C C . MET A 1 246 ? -10.157 -3.010 -5.240 1.00 77.25 246 MET A C 1
ATOM 1662 O O . MET A 1 246 ? -10.896 -2.023 -5.215 1.00 77.25 246 MET A O 1
ATOM 1666 N N . ASN A 1 247 ? -10.437 -4.087 -5.968 1.00 74.94 247 ASN A N 1
ATOM 1667 C CA . ASN A 1 247 ? -11.756 -4.291 -6.556 1.00 74.94 247 ASN A CA 1
ATOM 1668 C C . ASN A 1 247 ? -12.638 -5.007 -5.531 1.00 74.94 247 ASN A C 1
ATOM 1670 O O . ASN A 1 247 ? -12.252 -6.039 -4.992 1.00 74.94 247 ASN A O 1
ATOM 1674 N N . VAL A 1 248 ? -13.839 -4.483 -5.287 1.00 66.75 248 VAL A N 1
ATOM 1675 C CA . VAL A 1 248 ? -14.810 -5.115 -4.383 1.00 66.75 248 VAL A CA 1
ATOM 1676 C C . VAL A 1 248 ? -15.105 -6.542 -4.861 1.00 66.75 248 VAL A C 1
ATOM 1678 O O . VAL A 1 248 ? -15.584 -6.728 -5.980 1.00 66.75 248 VAL A O 1
ATOM 1681 N N . GLY A 1 249 ? -14.821 -7.537 -4.016 1.00 69.19 249 GLY A N 1
ATOM 1682 C CA . GLY A 1 249 ? -15.055 -8.953 -4.313 1.00 69.19 249 GLY A CA 1
ATOM 1683 C C . GLY A 1 249 ? -13.995 -9.615 -5.198 1.00 69.19 249 GLY A C 1
ATOM 1684 O O . GLY A 1 249 ? -14.261 -10.667 -5.774 1.00 69.19 249 GLY A O 1
ATOM 1685 N N . SER A 1 250 ? -12.819 -9.012 -5.365 1.00 72.88 250 SER A N 1
ATOM 1686 C CA . SER A 1 250 ? -11.666 -9.657 -5.999 1.00 72.88 250 SER A CA 1
ATOM 1687 C C . SER A 1 250 ? -10.430 -9.517 -5.126 1.00 72.88 250 SER A C 1
ATOM 1689 O O . SER A 1 250 ? -10.344 -8.603 -4.309 1.00 72.88 250 SER A O 1
ATOM 1691 N N . GLU A 1 251 ? -9.478 -10.425 -5.323 1.00 79.12 251 GLU A N 1
ATOM 1692 C CA . GLU A 1 251 ? -8.168 -10.343 -4.688 1.00 79.12 251 GLU A CA 1
ATOM 1693 C C . GLU A 1 251 ? -7.514 -8.981 -4.986 1.00 79.12 251 GLU A C 1
ATOM 1695 O O . GLU A 1 251 ? -7.747 -8.396 -6.054 1.00 79.12 251 GLU A O 1
ATOM 1700 N N . PRO A 1 252 ? -6.724 -8.444 -4.045 1.00 81.69 252 PRO A N 1
ATOM 1701 C CA . PRO A 1 252 ? -6.004 -7.197 -4.244 1.00 81.69 252 PRO A CA 1
ATOM 1702 C C . PRO A 1 252 ? -5.088 -7.279 -5.474 1.00 81.69 252 PRO A C 1
ATOM 1704 O O . PRO A 1 252 ? -4.286 -8.207 -5.604 1.00 81.69 252 PRO A O 1
ATOM 1707 N N . VAL A 1 253 ? -5.162 -6.282 -6.362 1.00 91.00 253 VAL A N 1
ATOM 1708 C CA . VAL A 1 253 ? -4.356 -6.242 -7.591 1.00 91.00 253 VAL A CA 1
ATOM 1709 C C . VAL A 1 253 ? -3.568 -4.944 -7.729 1.00 91.00 253 VAL A C 1
ATOM 1711 O O . VAL A 1 253 ? -3.982 -3.879 -7.275 1.00 91.00 253 VAL A O 1
ATOM 1714 N N . VAL A 1 254 ? -2.434 -5.020 -8.420 1.00 92.00 254 VAL A N 1
ATOM 1715 C CA . VAL A 1 254 ? -1.661 -3.858 -8.867 1.00 92.00 254 VAL A CA 1
ATOM 1716 C C . VAL A 1 254 ? -1.890 -3.674 -10.360 1.00 92.00 254 VAL A C 1
ATOM 1718 O O . VAL A 1 254 ? -1.608 -4.560 -11.169 1.00 92.00 254 VAL A O 1
ATOM 1721 N N . TYR A 1 255 ? -2.402 -2.514 -10.752 1.00 94.44 255 TYR A N 1
ATOM 1722 C CA . TYR A 1 255 ? -2.538 -2.151 -12.156 1.00 94.44 255 TYR A CA 1
ATOM 1723 C C . TYR A 1 255 ? -1.265 -1.502 -12.666 1.00 94.44 255 TYR A C 1
ATOM 1725 O O . TYR A 1 255 ? -0.792 -0.517 -12.108 1.00 94.44 255 TYR A O 1
ATOM 1733 N N . VAL A 1 256 ? -0.747 -2.028 -13.772 1.00 95.06 256 VAL A N 1
ATOM 1734 C CA . VAL A 1 256 ? 0.376 -1.449 -14.505 1.00 95.06 256 VAL A CA 1
ATOM 1735 C C . VAL A 1 256 ? -0.208 -0.590 -15.613 1.00 95.06 256 VAL A C 1
ATOM 1737 O O . VAL A 1 256 ? -0.876 -1.113 -16.504 1.00 95.06 256 VAL A O 1
ATOM 1740 N N . ARG A 1 257 ? 0.016 0.721 -15.572 1.00 95.19 257 ARG A N 1
ATOM 1741 C CA . ARG A 1 257 ? -0.529 1.678 -16.542 1.00 95.19 257 ARG A CA 1
ATOM 1742 C C . ARG A 1 257 ? 0.546 2.397 -17.329 1.00 95.19 257 ARG A C 1
ATOM 1744 O O . ARG A 1 257 ? 1.668 2.584 -16.852 1.00 95.19 257 ARG A O 1
ATOM 1751 N N . GLN A 1 258 ? 0.162 2.869 -18.511 1.00 95.12 258 GLN A N 1
ATOM 1752 C CA . GLN A 1 258 ? 1.006 3.750 -19.309 1.00 95.12 258 GLN A CA 1
ATOM 1753 C C . GLN A 1 258 ? 1.266 5.096 -18.593 1.00 95.12 258 GLN A C 1
ATOM 1755 O O . GLN A 1 258 ? 0.409 5.601 -17.853 1.00 95.12 258 GLN A O 1
ATOM 1760 N N . PRO A 1 259 ? 2.439 5.720 -18.802 1.00 93.50 259 PRO A N 1
ATOM 1761 C CA . PRO A 1 259 ? 2.731 7.050 -18.278 1.00 93.50 259 PRO A CA 1
ATOM 1762 C C . PRO A 1 259 ? 1.745 8.081 -18.832 1.00 93.50 259 PRO A C 1
ATOM 1764 O O . PRO A 1 259 ? 1.545 8.179 -20.039 1.00 93.50 259 PRO A O 1
ATOM 1767 N N . GLY A 1 260 ? 1.114 8.857 -17.949 1.00 92.12 260 GLY A N 1
ATOM 1768 C CA . GLY A 1 260 ? 0.193 9.928 -18.350 1.00 92.12 260 GLY A CA 1
ATOM 1769 C C . GLY A 1 260 ? -1.144 9.471 -18.954 1.00 92.12 260 GLY A C 1
ATOM 1770 O O . GLY A 1 260 ? -1.926 10.330 -19.351 1.00 92.12 260 GLY A O 1
ATOM 1771 N N . SER A 1 261 ? -1.431 8.165 -18.989 1.00 94.25 261 SER A N 1
ATOM 1772 C CA . SER A 1 261 ? -2.703 7.598 -19.462 1.00 94.25 261 SER A CA 1
ATOM 1773 C C . SER A 1 261 ? -3.309 6.647 -18.425 1.00 94.25 261 SER A C 1
ATOM 1775 O O . SER A 1 261 ? -2.600 6.079 -17.591 1.00 94.25 261 SER A O 1
ATOM 1777 N N . ASP A 1 262 ? -4.625 6.457 -18.486 1.00 92.25 262 ASP A N 1
ATOM 1778 C CA . ASP A 1 262 ? -5.333 5.429 -17.716 1.00 92.25 262 ASP A CA 1
ATOM 1779 C C . ASP A 1 262 ? -5.310 4.057 -18.418 1.00 92.25 262 ASP A C 1
ATOM 1781 O O . ASP A 1 262 ? -5.868 3.090 -17.898 1.00 92.25 262 ASP A O 1
ATOM 1785 N N . ASP A 1 263 ? -4.650 3.941 -19.572 1.00 93.75 263 ASP A N 1
ATOM 1786 C CA . ASP A 1 263 ? -4.536 2.684 -20.309 1.00 93.75 263 ASP A CA 1
ATOM 1787 C C . ASP A 1 263 ? -3.774 1.625 -19.502 1.00 93.75 263 ASP A C 1
ATOM 1789 O O . ASP A 1 263 ? -2.649 1.842 -19.038 1.00 93.75 263 ASP A O 1
ATOM 1793 N N . LEU A 1 264 ? -4.415 0.465 -19.339 1.00 94.12 264 LEU A N 1
ATOM 1794 C CA . LEU A 1 264 ? -3.888 -0.681 -18.609 1.00 94.12 264 LEU A CA 1
ATOM 1795 C C . LEU A 1 264 ? -2.952 -1.497 -19.512 1.00 94.12 264 LEU A C 1
ATOM 1797 O O . LEU A 1 264 ? -3.345 -1.931 -20.592 1.00 94.12 264 LEU A O 1
ATOM 1801 N N . ILE A 1 265 ? -1.730 -1.723 -19.041 1.00 93.81 265 ILE A N 1
ATOM 1802 C CA . ILE A 1 265 ? -0.727 -2.598 -19.657 1.00 93.81 265 ILE A CA 1
ATOM 1803 C C . ILE A 1 265 ? -0.902 -4.025 -19.132 1.00 93.81 265 ILE A C 1
ATOM 1805 O O . ILE A 1 265 ? -0.957 -4.972 -19.910 1.00 93.81 265 ILE A O 1
ATOM 1809 N N . ALA A 1 266 ? -0.986 -4.175 -17.808 1.00 94.19 266 ALA A N 1
ATOM 1810 C CA . ALA A 1 266 ? -1.082 -5.466 -17.138 1.00 94.19 266 ALA A CA 1
ATOM 1811 C C . ALA A 1 266 ? -1.781 -5.342 -15.777 1.00 94.19 266 ALA A C 1
ATOM 1813 O O . ALA A 1 266 ? -1.862 -4.260 -15.193 1.00 94.19 266 ALA A O 1
ATOM 1814 N N . THR A 1 267 ? -2.239 -6.476 -15.256 1.00 93.50 267 THR A N 1
ATOM 1815 C CA . THR A 1 267 ? -2.728 -6.626 -13.883 1.00 93.50 267 THR A CA 1
ATOM 1816 C C . THR A 1 267 ? -1.829 -7.623 -13.173 1.00 93.50 267 THR A C 1
ATOM 1818 O O . THR A 1 267 ? -1.567 -8.702 -13.702 1.00 93.50 267 THR A O 1
ATOM 1821 N N . LEU A 1 268 ? -1.346 -7.246 -11.997 1.00 92.31 268 LEU A N 1
ATOM 1822 C CA . LEU A 1 268 ? -0.483 -8.063 -11.159 1.00 92.31 268 LEU A CA 1
ATOM 1823 C C . LEU A 1 268 ? -1.210 -8.390 -9.857 1.00 92.31 268 LEU A C 1
ATOM 1825 O O . LEU A 1 268 ? -2.038 -7.615 -9.385 1.00 92.31 268 LEU A O 1
ATOM 1829 N N . ASP A 1 269 ? -0.874 -9.528 -9.276 1.00 90.56 269 ASP A N 1
ATOM 1830 C CA . ASP A 1 269 ? -1.289 -9.915 -7.929 1.00 90.56 269 ASP A CA 1
ATOM 1831 C C . ASP A 1 269 ? -0.553 -9.043 -6.892 1.00 90.56 269 ASP A C 1
ATOM 1833 O O . ASP A 1 269 ? 0.647 -8.813 -7.043 1.00 90.56 269 ASP A O 1
ATOM 1837 N N . LEU A 1 270 ? -1.227 -8.523 -5.857 1.00 84.81 270 LEU A N 1
ATOM 1838 C CA . LEU A 1 270 ? -0.585 -7.633 -4.870 1.00 84.81 270 LEU A CA 1
ATOM 1839 C C . LEU A 1 270 ? 0.504 -8.329 -4.030 1.00 84.81 270 LEU A C 1
ATOM 1841 O O . LEU A 1 270 ? 1.454 -7.674 -3.588 1.00 84.81 270 LEU A O 1
ATOM 1845 N N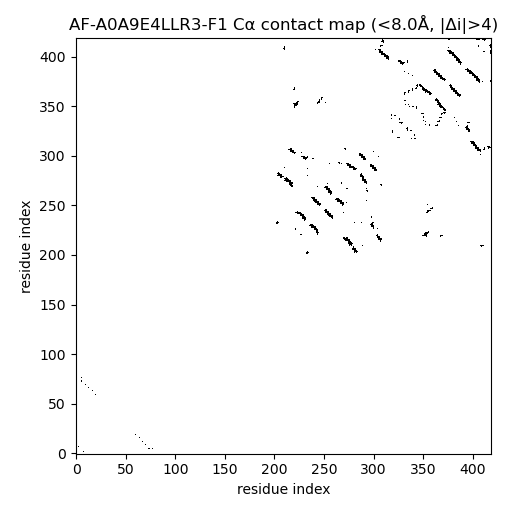 . ASN A 1 271 ? 0.380 -9.638 -3.816 1.00 84.50 271 ASN A N 1
ATOM 1846 C CA . ASN A 1 271 ? 1.288 -10.433 -2.994 1.00 84.50 271 ASN A CA 1
ATOM 1847 C C . ASN A 1 271 ? 2.502 -10.931 -3.787 1.00 84.50 271 ASN A C 1
ATOM 1849 O O . ASN A 1 271 ? 3.590 -11.059 -3.231 1.00 84.50 271 ASN A O 1
ATOM 1853 N N . ARG A 1 272 ? 2.353 -11.176 -5.093 1.00 84.81 272 ARG A N 1
ATOM 1854 C CA . ARG A 1 272 ? 3.470 -11.574 -5.973 1.00 84.81 272 ARG A CA 1
ATOM 1855 C C . ARG A 1 272 ? 4.103 -10.405 -6.722 1.00 84.81 272 ARG A C 1
ATOM 1857 O O . ARG A 1 272 ? 5.285 -10.467 -7.046 1.00 84.81 272 ARG A O 1
ATOM 1864 N N . GLY A 1 273 ? 3.325 -9.361 -6.991 1.00 89.00 273 GLY A N 1
ATOM 1865 C CA . GLY A 1 273 ? 3.733 -8.115 -7.626 1.00 89.00 273 GLY A CA 1
ATOM 1866 C C . GLY A 1 273 ? 4.517 -8.308 -8.923 1.00 89.00 273 GLY A C 1
ATOM 1867 O O . GLY A 1 273 ? 3.987 -8.761 -9.938 1.00 89.00 273 GLY A O 1
ATOM 1868 N N . VAL A 1 274 ? 5.776 -7.888 -8.896 1.00 96.31 274 VAL A N 1
ATOM 1869 C CA . VAL A 1 274 ? 6.681 -7.770 -10.044 1.00 96.31 274 VAL A CA 1
ATOM 1870 C C . VAL A 1 274 ? 7.797 -8.810 -9.965 1.00 96.31 274 VAL A C 1
ATOM 1872 O O . VAL A 1 274 ? 8.102 -9.318 -8.891 1.00 96.31 274 VAL A O 1
ATOM 1875 N N . ILE A 1 275 ? 8.447 -9.116 -11.089 1.00 97.56 275 ILE A N 1
ATOM 1876 C CA . ILE A 1 275 ? 9.548 -10.092 -11.123 1.00 97.56 275 ILE A CA 1
ATOM 1877 C C . ILE A 1 275 ? 10.887 -9.372 -11.249 1.00 97.56 275 ILE A C 1
ATOM 1879 O O . ILE A 1 275 ? 11.092 -8.624 -12.202 1.00 97.56 275 ILE A O 1
ATOM 1883 N N . ALA A 1 276 ? 11.822 -9.620 -10.336 1.00 97.75 276 ALA A N 1
ATOM 1884 C CA . ALA A 1 276 ? 13.183 -9.098 -10.428 1.00 97.75 276 ALA A CA 1
ATOM 1885 C C . ALA A 1 276 ? 13.921 -9.680 -11.645 1.00 97.75 276 ALA A C 1
ATOM 1887 O O . ALA A 1 276 ? 13.862 -10.884 -11.905 1.00 97.75 276 ALA A O 1
ATOM 1888 N N . THR A 1 277 ? 14.671 -8.857 -12.379 1.00 98.00 277 THR A N 1
ATOM 1889 C CA . THR A 1 277 ? 15.544 -9.351 -13.464 1.00 98.00 277 THR A CA 1
ATOM 1890 C C . THR A 1 277 ? 16.930 -9.771 -12.965 1.00 98.00 277 THR A C 1
ATOM 1892 O O . THR A 1 277 ? 17.695 -10.361 -13.724 1.00 98.00 277 THR A O 1
ATOM 1895 N N . GLY A 1 278 ? 17.252 -9.479 -11.699 1.00 97.00 278 GLY A N 1
ATOM 1896 C CA . GLY A 1 278 ? 18.576 -9.661 -11.095 1.00 97.00 278 GLY A CA 1
ATOM 1897 C C . GLY A 1 278 ? 19.496 -8.443 -11.236 1.00 97.00 278 GLY A C 1
ATOM 1898 O O . GLY A 1 278 ? 20.530 -8.379 -10.576 1.00 97.00 278 GLY A O 1
ATOM 1899 N N . ASN A 1 279 ? 19.123 -7.442 -12.042 1.00 97.62 279 ASN A N 1
ATOM 1900 C CA . ASN A 1 279 ? 19.912 -6.223 -12.183 1.00 97.62 279 ASN A CA 1
ATOM 1901 C C . ASN A 1 279 ? 19.569 -5.221 -11.072 1.00 97.62 279 ASN A C 1
ATOM 1903 O O . ASN A 1 279 ? 18.423 -4.794 -10.922 1.00 97.62 279 ASN A O 1
ATOM 1907 N N . THR A 1 280 ? 20.588 -4.801 -10.319 1.00 98.00 280 THR A N 1
ATOM 1908 C CA . THR A 1 280 ? 20.460 -3.795 -9.257 1.00 98.00 280 THR A CA 1
ATOM 1909 C C . THR A 1 280 ? 21.502 -2.693 -9.428 1.00 98.00 280 THR A C 1
ATOM 1911 O O . THR A 1 280 ? 22.651 -2.940 -9.805 1.00 98.00 280 THR A O 1
ATOM 1914 N N . ARG A 1 281 ? 21.090 -1.449 -9.171 1.00 97.81 281 ARG A N 1
ATOM 1915 C CA . ARG A 1 281 ? 21.934 -0.252 -9.268 1.00 97.81 281 ARG A CA 1
ATOM 1916 C C . ARG A 1 281 ? 21.887 0.531 -7.968 1.00 97.81 281 ARG A C 1
ATOM 1918 O O . ARG A 1 281 ? 20.808 0.819 -7.448 1.00 97.81 281 ARG A O 1
ATOM 1925 N N . LYS A 1 282 ? 23.058 0.915 -7.467 1.00 97.81 282 LYS A N 1
ATOM 1926 C CA . LYS A 1 282 ? 23.205 1.797 -6.311 1.00 97.81 282 LYS A CA 1
ATOM 1927 C C . LYS A 1 282 ? 23.524 3.209 -6.780 1.00 97.81 282 LYS A C 1
ATOM 1929 O O . LYS A 1 282 ? 24.533 3.466 -7.435 1.00 97.81 282 LYS A O 1
ATOM 1934 N N . LEU A 1 283 ? 22.639 4.130 -6.431 1.00 97.50 283 LEU A N 1
ATOM 1935 C CA . LEU A 1 283 ? 22.850 5.570 -6.517 1.00 97.50 283 LEU A CA 1
ATOM 1936 C C . LEU A 1 283 ? 23.307 6.079 -5.136 1.00 97.50 283 LEU A C 1
ATOM 1938 O O . LEU A 1 283 ? 23.184 5.351 -4.149 1.00 97.50 283 LEU A O 1
ATOM 1942 N N . PRO A 1 284 ? 23.800 7.329 -5.018 1.00 97.31 284 PRO A N 1
ATOM 1943 C CA . PRO A 1 284 ? 24.323 7.847 -3.750 1.00 97.31 284 PRO A CA 1
ATOM 1944 C C . PRO A 1 284 ? 23.367 7.732 -2.553 1.00 97.31 284 PRO A C 1
ATOM 1946 O O . PRO A 1 284 ? 23.822 7.601 -1.423 1.00 97.31 284 PRO A O 1
ATOM 1949 N N . THR A 1 285 ? 22.052 7.773 -2.793 1.00 95.56 285 THR A N 1
ATOM 1950 C CA . THR A 1 285 ? 21.022 7.779 -1.739 1.00 95.56 285 THR A CA 1
ATOM 1951 C C . THR A 1 285 ? 19.964 6.689 -1.884 1.00 95.56 285 THR A C 1
ATOM 1953 O O . THR A 1 285 ? 19.103 6.566 -1.019 1.00 95.56 285 THR A O 1
ATOM 1956 N N . THR A 1 286 ? 19.965 5.928 -2.980 1.00 96.88 286 THR A N 1
ATOM 1957 C CA . THR A 1 286 ? 18.885 4.980 -3.290 1.00 96.88 286 THR A CA 1
ATOM 1958 C C . THR A 1 286 ? 19.413 3.751 -4.010 1.00 96.88 286 THR A C 1
ATOM 1960 O O . THR A 1 286 ? 20.362 3.829 -4.787 1.00 96.88 286 THR A O 1
ATOM 1963 N N . ILE A 1 287 ? 18.765 2.615 -3.776 1.00 97.56 287 ILE A N 1
ATOM 1964 C CA . ILE A 1 287 ? 18.997 1.375 -4.516 1.00 97.56 287 ILE A CA 1
ATOM 1965 C C . ILE A 1 287 ? 17.789 1.140 -5.424 1.00 97.56 287 ILE A C 1
ATOM 1967 O O . ILE A 1 287 ? 16.644 1.335 -5.001 1.00 97.56 287 ILE A O 1
ATOM 1971 N N . TRP A 1 288 ? 18.051 0.745 -6.664 1.00 98.31 288 TRP A N 1
ATOM 1972 C CA . TRP A 1 288 ? 17.052 0.509 -7.700 1.00 98.31 288 TRP A CA 1
ATOM 1973 C C . TRP A 1 288 ? 17.163 -0.918 -8.215 1.00 98.31 288 TRP A C 1
ATOM 1975 O O . TRP A 1 288 ? 18.264 -1.370 -8.528 1.00 98.31 288 TRP A O 1
ATOM 1985 N N . HIS A 1 289 ? 16.023 -1.590 -8.342 1.00 98.31 289 HIS A N 1
ATOM 1986 C CA . HIS A 1 289 ? 15.924 -2.910 -8.951 1.00 98.31 289 HIS A CA 1
ATOM 1987 C C . HIS A 1 289 ? 15.263 -2.780 -10.314 1.00 98.31 289 HIS A C 1
ATOM 1989 O O . HIS A 1 289 ? 14.261 -2.073 -10.463 1.00 98.31 289 HIS A O 1
ATOM 1995 N N . GLU A 1 290 ? 15.821 -3.469 -11.299 1.00 98.19 290 GLU A N 1
ATOM 1996 C CA . GLU A 1 290 ? 15.134 -3.692 -12.557 1.00 98.19 290 GLU A CA 1
ATOM 1997 C C . GLU A 1 290 ? 14.120 -4.825 -12.382 1.00 98.19 290 GLU A C 1
ATOM 1999 O O . GLU A 1 290 ? 14.403 -5.890 -11.823 1.00 98.19 290 GLU A O 1
ATOM 2004 N N . ILE A 1 291 ? 12.908 -4.561 -12.843 1.00 98.19 291 ILE A N 1
ATOM 2005 C CA . ILE A 1 291 ? 11.739 -5.399 -12.647 1.00 98.19 291 ILE A CA 1
ATOM 2006 C C . ILE A 1 291 ? 11.003 -5.599 -13.967 1.00 98.19 291 ILE A C 1
ATOM 2008 O O . ILE A 1 291 ? 10.993 -4.734 -14.845 1.00 98.19 291 ILE A O 1
ATOM 2012 N N . ARG A 1 292 ? 10.349 -6.751 -14.083 1.00 97.75 292 ARG A N 1
ATOM 2013 C CA .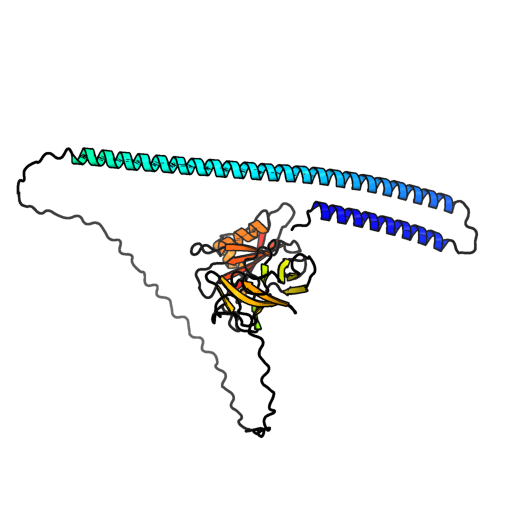 ARG A 1 292 ? 9.445 -7.116 -15.168 1.00 97.75 292 ARG A CA 1
ATOM 2014 C C . ARG A 1 292 ? 8.004 -7.123 -14.668 1.00 97.75 292 ARG A C 1
ATOM 2016 O O . ARG A 1 292 ? 7.715 -7.633 -13.586 1.00 97.75 292 ARG A O 1
ATOM 2023 N N . MET A 1 293 ? 7.108 -6.571 -15.479 1.00 95.69 293 MET A N 1
ATOM 2024 C CA . MET A 1 293 ? 5.694 -6.360 -15.171 1.00 95.69 293 MET A CA 1
ATOM 2025 C C . MET A 1 293 ? 4.866 -6.725 -16.405 1.00 95.69 293 MET A C 1
ATOM 2027 O O . MET A 1 293 ? 4.601 -5.886 -17.268 1.00 95.69 293 MET A O 1
ATOM 2031 N N . GLY A 1 294 ? 4.527 -8.007 -16.540 1.00 91.44 294 GLY A N 1
ATOM 2032 C CA . GLY A 1 294 ? 4.059 -8.541 -17.822 1.00 91.44 294 GLY A CA 1
ATOM 2033 C C . GLY A 1 294 ? 5.158 -8.420 -18.882 1.00 91.44 294 GLY A C 1
ATOM 2034 O O . GLY A 1 294 ? 6.285 -8.858 -18.650 1.00 91.44 294 GLY A O 1
ATOM 2035 N N . ASP A 1 295 ? 4.845 -7.782 -20.009 1.00 90.81 295 ASP A N 1
ATOM 2036 C CA . ASP A 1 295 ? 5.791 -7.575 -21.115 1.00 90.81 295 ASP A CA 1
ATOM 2037 C C . ASP A 1 295 ? 6.658 -6.310 -20.955 1.00 90.81 295 ASP A C 1
ATOM 2039 O O . ASP A 1 295 ? 7.576 -6.078 -21.741 1.00 90.81 295 ASP A O 1
ATOM 2043 N N . ALA A 1 296 ? 6.388 -5.482 -19.939 1.00 94.50 296 ALA A N 1
ATOM 2044 C CA . ALA A 1 296 ? 7.160 -4.275 -19.661 1.00 94.50 296 ALA A CA 1
ATOM 2045 C C . ALA A 1 296 ? 8.349 -4.564 -18.730 1.00 94.50 296 ALA A C 1
ATOM 2047 O O . ALA A 1 296 ? 8.253 -5.374 -17.805 1.00 94.50 296 ALA A O 1
ATOM 2048 N N . VAL A 1 297 ? 9.457 -3.851 -18.942 1.00 97.50 297 VAL A N 1
ATOM 2049 C CA . VAL A 1 297 ? 10.647 -3.862 -18.078 1.00 97.50 297 VAL A CA 1
ATOM 2050 C C . VAL A 1 297 ? 10.993 -2.427 -17.698 1.00 97.50 297 VAL A C 1
ATOM 2052 O O . VAL A 1 297 ? 10.878 -1.522 -18.523 1.00 97.50 297 VAL A O 1
ATOM 2055 N N . GLY A 1 298 ? 11.408 -2.214 -16.453 1.00 97.50 298 GLY A N 1
ATOM 2056 C CA . GLY A 1 298 ? 11.915 -0.925 -15.998 1.00 97.50 298 GLY A CA 1
ATOM 2057 C C . GLY A 1 298 ? 12.471 -0.984 -14.581 1.00 97.50 298 GLY A C 1
ATOM 2058 O O . GLY A 1 298 ? 12.592 -2.048 -13.990 1.00 97.50 298 GLY A O 1
ATOM 2059 N N . TRP A 1 299 ? 12.809 0.172 -14.028 1.00 98.44 299 TRP A N 1
ATOM 2060 C CA . TRP A 1 299 ? 13.500 0.338 -12.757 1.00 98.44 299 TRP A CA 1
ATOM 2061 C C . TRP A 1 299 ? 12.593 0.970 -11.709 1.00 98.44 299 TRP A C 1
ATOM 2063 O O . TRP A 1 299 ? 11.998 2.025 -11.938 1.00 98.44 299 TRP A O 1
ATOM 2073 N N . ALA A 1 300 ? 12.543 0.367 -10.525 1.00 98.12 300 ALA A N 1
ATOM 2074 C CA . ALA A 1 300 ? 11.853 0.907 -9.359 1.00 98.12 300 ALA A CA 1
ATOM 2075 C C . ALA A 1 300 ? 12.775 0.942 -8.140 1.00 98.12 300 ALA A C 1
ATOM 2077 O O . ALA A 1 300 ? 13.748 0.194 -8.035 1.00 98.12 300 ALA A O 1
ATOM 2078 N N . SER A 1 301 ? 12.471 1.842 -7.207 1.00 97.88 301 SER A N 1
ATOM 2079 C CA . SER A 1 301 ? 13.230 1.937 -5.966 1.00 97.88 301 SER A CA 1
ATOM 2080 C C . SER A 1 301 ? 12.976 0.712 -5.086 1.00 97.88 301 SER A C 1
ATOM 2082 O O . SER A 1 301 ? 11.828 0.367 -4.808 1.00 97.88 301 SER A O 1
ATOM 2084 N N . SER A 1 302 ? 14.057 0.122 -4.575 1.00 97.25 302 SER A N 1
ATOM 2085 C CA . SER A 1 302 ? 14.039 -0.915 -3.527 1.00 97.25 302 SER A CA 1
ATOM 2086 C C . SER A 1 302 ? 13.218 -0.512 -2.295 1.00 97.25 302 SER A C 1
ATOM 2088 O O . SER A 1 302 ? 12.637 -1.353 -1.616 1.00 97.25 302 SER A O 1
ATOM 2090 N N . ALA A 1 303 ? 13.070 0.793 -2.036 1.00 96.75 303 ALA A N 1
ATOM 2091 C CA . ALA A 1 303 ? 12.263 1.305 -0.937 1.00 96.75 303 ALA A CA 1
ATOM 2092 C C . ALA A 1 303 ? 10.765 0.951 -1.044 1.00 96.75 303 ALA A C 1
ATOM 2094 O O . ALA A 1 303 ? 10.056 1.083 -0.046 1.00 96.75 303 ALA A O 1
ATOM 2095 N N . PHE A 1 304 ? 10.283 0.485 -2.197 1.00 97.56 304 PHE A N 1
ATOM 2096 C CA . PHE A 1 304 ? 8.879 0.113 -2.409 1.00 97.56 304 PHE A CA 1
ATOM 2097 C C . PHE A 1 304 ? 8.698 -1.309 -2.938 1.00 97.56 304 PHE A C 1
ATOM 2099 O O . PHE A 1 304 ? 7.602 -1.673 -3.350 1.00 97.56 304 PHE A O 1
ATOM 2106 N N . LEU A 1 305 ? 9.765 -2.105 -2.945 1.00 97.44 305 LEU A N 1
ATOM 2107 C CA . LEU A 1 305 ? 9.752 -3.487 -3.399 1.00 97.44 305 LEU A CA 1
ATOM 2108 C C . LEU A 1 305 ? 10.279 -4.377 -2.286 1.00 97.44 305 LEU A C 1
ATOM 2110 O O . LEU A 1 305 ? 11.212 -3.992 -1.585 1.00 97.44 305 LEU A O 1
ATOM 2114 N N . SER A 1 306 ? 9.681 -5.546 -2.105 1.00 97.56 306 SER A N 1
ATOM 2115 C CA . SER A 1 306 ? 10.148 -6.526 -1.127 1.00 97.56 306 SER A CA 1
ATOM 2116 C C . SER A 1 306 ? 9.539 -7.896 -1.416 1.00 97.56 306 SER A C 1
ATOM 2118 O O . SER A 1 306 ? 8.378 -7.963 -1.825 1.00 97.56 306 SER A O 1
ATOM 2120 N N . PRO A 1 307 ? 10.293 -8.992 -1.245 1.00 97.25 307 PRO A N 1
ATOM 2121 C CA . PRO A 1 307 ? 9.702 -10.315 -1.266 1.00 97.25 307 PRO A CA 1
ATOM 2122 C C . PRO A 1 307 ? 8.885 -10.541 0.017 1.00 97.25 307 PRO A C 1
ATOM 2124 O O . PRO A 1 307 ? 9.267 -10.106 1.107 1.00 97.25 307 PRO A O 1
ATOM 2127 N N . LEU A 1 308 ? 7.747 -11.217 -0.122 1.00 97.31 308 LEU A N 1
ATOM 2128 C CA . LEU A 1 308 ? 6.898 -11.576 1.010 1.00 97.31 308 LEU A CA 1
ATOM 2129 C C . LEU A 1 308 ? 7.280 -12.959 1.539 1.00 97.31 308 LEU A C 1
ATOM 2131 O O . LEU A 1 308 ? 7.522 -13.881 0.759 1.00 97.31 308 LEU A O 1
ATOM 2135 N N . GLY A 1 309 ? 7.341 -13.072 2.861 1.00 97.12 309 GLY A N 1
ATOM 2136 C CA . GLY A 1 309 ? 7.526 -14.325 3.579 1.00 97.12 309 GLY A CA 1
ATOM 2137 C C . GLY A 1 309 ? 6.204 -15.043 3.846 1.00 97.12 309 GLY A C 1
ATOM 2138 O O . GLY A 1 309 ? 5.205 -14.844 3.155 1.00 97.12 309 GLY A O 1
ATOM 2139 N N . ALA A 1 310 ? 6.204 -15.888 4.872 1.00 96.75 310 ALA A N 1
ATOM 2140 C CA . ALA A 1 310 ? 5.031 -16.627 5.310 1.00 96.75 310 ALA A CA 1
ATOM 2141 C C . ALA A 1 310 ? 3.941 -15.703 5.882 1.00 96.75 310 ALA A C 1
ATOM 2143 O O . ALA A 1 310 ? 4.223 -14.672 6.503 1.00 96.75 310 ALA A O 1
ATOM 2144 N N . THR A 1 311 ? 2.690 -16.126 5.699 1.00 97.44 311 THR A N 1
ATOM 2145 C CA . THR A 1 311 ? 1.505 -15.524 6.315 1.00 97.44 311 THR A CA 1
ATOM 2146 C C . THR A 1 311 ? 1.087 -16.345 7.532 1.00 97.44 311 THR A C 1
ATOM 2148 O O . THR A 1 311 ? 1.034 -17.574 7.467 1.00 97.44 311 THR A O 1
ATOM 2151 N N . SER A 1 312 ? 0.772 -15.679 8.639 1.00 97.69 312 SER A N 1
ATOM 2152 C CA . SER A 1 312 ? 0.271 -16.295 9.869 1.00 97.69 312 SER A CA 1
ATOM 2153 C C . SER A 1 312 ? -0.932 -15.533 10.431 1.00 97.69 312 SER A C 1
ATOM 2155 O O . SER A 1 312 ? -1.128 -14.352 10.147 1.00 97.69 312 SER A O 1
ATOM 2157 N N . ASP A 1 313 ? -1.758 -16.211 11.231 1.00 98.31 313 ASP A N 1
ATOM 2158 C CA . ASP A 1 313 ? -2.841 -15.563 11.978 1.00 98.31 313 ASP A CA 1
ATOM 2159 C C . ASP A 1 313 ? -2.258 -14.831 13.200 1.00 98.31 313 ASP A C 1
ATOM 2161 O O . ASP A 1 313 ? -1.693 -15.451 14.104 1.00 98.31 313 ASP A O 1
ATOM 2165 N N . ALA A 1 314 ? -2.406 -13.507 13.226 1.00 98.38 314 ALA A N 1
ATOM 2166 C CA . ALA A 1 314 ? -1.929 -12.631 14.294 1.00 98.38 314 ALA A CA 1
ATOM 2167 C C . ALA A 1 314 ? -3.053 -12.167 15.241 1.00 98.38 314 ALA A C 1
ATOM 2169 O O . ALA A 1 314 ? -2.812 -11.377 16.156 1.00 98.38 314 ALA A O 1
ATOM 2170 N N . THR A 1 315 ? -4.287 -12.649 15.064 1.00 98.62 315 THR A N 1
ATOM 2171 C CA . THR A 1 315 ? -5.479 -12.141 15.764 1.00 98.62 315 THR A CA 1
ATOM 2172 C C . THR A 1 315 ? -5.337 -12.220 17.282 1.00 98.62 315 THR A C 1
ATOM 2174 O O . THR A 1 315 ? -5.532 -11.228 17.985 1.00 98.62 315 THR A O 1
ATOM 2177 N N . ALA A 1 316 ? -4.968 -13.393 17.806 1.00 98.19 316 ALA A N 1
ATOM 2178 C CA . ALA A 1 316 ? -4.849 -13.604 19.247 1.00 98.19 316 ALA A CA 1
ATOM 2179 C C . ALA A 1 316 ? -3.722 -12.762 19.865 1.00 98.19 316 ALA A C 1
ATOM 2181 O O . ALA A 1 316 ? -3.881 -12.244 20.970 1.00 98.19 316 ALA A O 1
ATOM 2182 N N . GLN A 1 317 ? -2.611 -12.588 19.142 1.00 98.31 317 GLN A N 1
ATOM 2183 C CA . GLN A 1 317 ? -1.494 -11.749 19.575 1.00 98.31 317 GLN A CA 1
ATOM 2184 C C . GLN A 1 317 ? -1.913 -10.277 19.667 1.00 98.31 317 GLN A C 1
ATOM 2186 O O . GLN A 1 317 ? -1.672 -9.647 20.694 1.00 98.31 317 GLN A O 1
ATOM 2191 N N . ILE A 1 318 ? -2.593 -9.747 18.643 1.00 98.38 318 ILE A N 1
ATOM 2192 C CA . ILE A 1 318 ? -3.108 -8.368 18.627 1.00 98.38 318 ILE A CA 1
ATOM 2193 C C . ILE A 1 318 ? -4.062 -8.127 19.804 1.00 98.38 318 ILE A C 1
ATOM 2195 O O . ILE A 1 318 ? -3.904 -7.154 20.539 1.00 98.38 318 ILE A O 1
ATOM 2199 N N . VAL A 1 319 ? -5.030 -9.025 20.018 1.00 98.38 319 VAL A N 1
ATOM 2200 C CA . VAL A 1 319 ? -5.996 -8.907 21.125 1.00 98.38 319 VAL A CA 1
ATOM 2201 C C . VAL A 1 319 ? -5.297 -8.979 22.483 1.00 98.38 319 VAL A C 1
ATOM 2203 O O . VAL A 1 319 ? -5.661 -8.242 23.395 1.00 98.38 319 VAL A O 1
ATOM 2206 N N . ALA A 1 320 ? -4.274 -9.824 22.629 1.00 98.00 320 ALA A N 1
ATOM 2207 C CA . ALA A 1 320 ? -3.496 -9.904 23.862 1.00 98.00 320 ALA A CA 1
ATOM 2208 C C . ALA A 1 320 ? -2.713 -8.610 24.149 1.00 98.00 320 ALA A C 1
ATOM 2210 O O . ALA A 1 320 ? -2.669 -8.183 25.300 1.00 98.00 320 ALA A O 1
ATOM 2211 N N . ILE A 1 321 ? -2.134 -7.976 23.121 1.00 97.81 321 ILE A N 1
ATOM 2212 C CA . ILE A 1 321 ? -1.404 -6.701 23.244 1.00 97.81 321 ILE A CA 1
ATOM 2213 C C . ILE A 1 321 ? -2.352 -5.562 23.634 1.00 97.81 321 ILE A C 1
ATOM 2215 O O . ILE A 1 321 ? -2.036 -4.771 24.521 1.00 97.81 321 ILE A O 1
ATOM 2219 N N . LEU A 1 322 ? -3.521 -5.486 22.993 1.00 98.06 322 LEU A N 1
ATOM 2220 C CA . LEU A 1 322 ? -4.495 -4.415 23.222 1.00 98.06 322 LEU A CA 1
ATOM 2221 C C . LEU A 1 322 ? -5.366 -4.640 24.471 1.00 98.06 322 LEU A C 1
ATOM 2223 O O . LEU A 1 322 ? -5.988 -3.703 24.963 1.00 98.06 322 LEU A O 1
ATOM 2227 N N . GLY A 1 323 ? -5.418 -5.867 24.993 1.00 98.50 323 GLY A N 1
ATOM 2228 C CA . GLY A 1 323 ? -6.199 -6.252 26.174 1.00 98.50 323 GLY A CA 1
ATOM 2229 C C . GLY A 1 323 ? -7.685 -6.522 25.905 1.00 98.50 323 GLY A C 1
ATOM 2230 O O . GLY A 1 323 ? -8.358 -7.114 26.750 1.00 98.50 323 GLY A O 1
ATOM 2231 N N . GLU A 1 324 ? -8.198 -6.144 24.735 1.00 98.12 324 GLU A N 1
ATOM 2232 C CA . GLU A 1 324 ? -9.561 -6.417 24.278 1.00 98.12 324 GLU A CA 1
ATOM 2233 C C . GLU A 1 324 ? -9.633 -6.497 22.746 1.00 98.12 324 GLU A C 1
ATOM 2235 O O . GLU A 1 324 ? -8.661 -6.224 22.042 1.00 98.12 324 GLU A O 1
ATOM 2240 N N . THR A 1 325 ? -10.783 -6.915 22.206 1.00 98.44 325 THR A N 1
ATOM 2241 C CA . THR A 1 325 ? -10.997 -6.896 20.751 1.00 98.44 325 THR A CA 1
ATOM 2242 C C . THR A 1 325 ? -11.186 -5.450 20.291 1.00 98.44 325 THR A C 1
ATOM 2244 O O . THR A 1 325 ? -12.164 -4.827 20.710 1.00 98.44 325 THR A O 1
ATOM 2247 N N . PRO A 1 326 ? -10.301 -4.903 19.438 1.00 98.44 326 PRO A N 1
ATOM 2248 C CA . PRO A 1 326 ? -10.395 -3.509 19.042 1.00 98.44 326 PRO A CA 1
ATOM 2249 C C . PRO A 1 326 ? -11.628 -3.260 18.173 1.00 98.44 326 PRO A C 1
ATOM 2251 O O . PRO A 1 326 ? -12.017 -4.089 17.340 1.00 98.44 326 PRO A O 1
ATOM 2254 N N . ALA A 1 327 ? -12.206 -2.075 18.349 1.00 98.38 327 ALA A N 1
ATOM 2255 C CA . ALA A 1 327 ? -13.286 -1.559 17.529 1.00 98.38 327 ALA A CA 1
ATOM 2256 C C . ALA A 1 327 ? -13.042 -0.085 17.189 1.00 98.38 327 ALA A C 1
ATOM 2258 O O . ALA A 1 327 ? -12.458 0.648 17.987 1.00 98.38 327 ALA A O 1
ATOM 2259 N N . ALA A 1 328 ? -13.492 0.361 16.015 1.00 98.25 328 ALA A N 1
ATOM 2260 C CA . ALA A 1 328 ? -13.353 1.753 15.596 1.00 98.25 328 ALA A CA 1
ATOM 2261 C C . ALA A 1 328 ? -14.509 2.225 14.696 1.00 98.25 328 ALA A C 1
ATOM 2263 O O . ALA A 1 328 ? -15.095 1.416 13.974 1.00 98.25 328 ALA A O 1
ATOM 2264 N N . PRO A 1 329 ? -14.818 3.535 14.667 1.00 97.19 329 PRO A N 1
ATOM 2265 C CA . PRO A 1 329 ? -15.841 4.105 13.786 1.00 97.19 329 PRO A CA 1
ATOM 2266 C C . PRO A 1 329 ? -15.614 3.858 12.289 1.00 97.19 329 PRO A C 1
ATOM 2268 O O . PRO A 1 329 ? -16.569 3.828 11.518 1.00 97.19 329 PRO A O 1
ATOM 2271 N N . THR A 1 330 ? -14.359 3.706 11.858 1.00 96.69 330 THR A N 1
ATOM 2272 C CA . THR A 1 330 ? -14.012 3.460 10.453 1.00 96.69 330 THR A CA 1
ATOM 2273 C C . THR A 1 330 ? -13.016 2.319 10.323 1.00 96.69 330 THR A C 1
ATOM 2275 O O . THR A 1 330 ? -12.188 2.093 11.207 1.00 96.69 330 THR A O 1
ATOM 2278 N N . LEU A 1 331 ? -13.045 1.629 9.182 1.00 96.88 331 LEU A N 1
ATOM 2279 C CA . LEU A 1 331 ? -12.108 0.543 8.912 1.00 96.88 331 LEU A CA 1
ATOM 2280 C C . LEU A 1 331 ? -10.648 1.022 8.839 1.00 96.88 331 LEU A C 1
ATOM 2282 O O . LEU A 1 331 ? -9.749 0.308 9.266 1.00 96.88 331 LEU A O 1
ATOM 2286 N N . ALA A 1 332 ? -10.408 2.245 8.356 1.00 96.44 332 ALA A N 1
ATOM 2287 C CA . ALA A 1 332 ? -9.073 2.846 8.344 1.00 96.44 332 ALA A CA 1
ATOM 2288 C C . ALA A 1 332 ? -8.540 3.103 9.762 1.00 96.44 332 ALA A C 1
ATOM 2290 O O . ALA A 1 332 ? -7.370 2.852 10.041 1.00 96.44 332 ALA A O 1
ATOM 2291 N N . GLU A 1 333 ? -9.400 3.568 10.670 1.00 97.56 333 GLU A N 1
ATOM 2292 C CA . GLU A 1 333 ? -9.034 3.778 12.070 1.00 97.56 333 GLU A CA 1
ATOM 2293 C C . GLU A 1 333 ? -8.791 2.451 12.796 1.00 97.56 333 GLU A C 1
ATOM 2295 O O . GLU A 1 333 ? -7.793 2.333 13.504 1.00 97.56 333 GLU A O 1
ATOM 2300 N N . LEU A 1 334 ? -9.622 1.430 12.544 1.00 98.38 334 LEU A N 1
ATOM 2301 C CA . LEU A 1 334 ? -9.382 0.075 13.049 1.00 98.38 334 LEU A CA 1
ATOM 2302 C C . LEU A 1 334 ? -8.050 -0.477 12.528 1.00 98.38 334 LEU A C 1
ATOM 2304 O O . LEU A 1 334 ? -7.252 -0.998 13.304 1.00 98.38 334 LEU A O 1
ATOM 2308 N N . GLY A 1 335 ? -7.789 -0.316 11.227 1.00 98.12 335 GLY A N 1
ATOM 2309 C CA . GLY A 1 335 ? -6.541 -0.732 10.595 1.00 98.12 335 GLY A CA 1
ATOM 2310 C C . GLY A 1 335 ? -5.314 -0.086 11.234 1.00 98.12 335 GLY A C 1
ATOM 2311 O O . GLY A 1 335 ? -4.317 -0.763 11.475 1.00 98.12 335 GLY A O 1
ATOM 2312 N N . ARG A 1 336 ? -5.405 1.203 11.580 1.00 98.19 336 ARG A N 1
ATOM 2313 C CA . ARG A 1 336 ? -4.346 1.918 12.296 1.00 98.19 336 ARG A CA 1
ATOM 2314 C C . ARG A 1 336 ? -4.137 1.387 13.717 1.00 98.19 336 ARG A C 1
ATOM 2316 O O . ARG A 1 336 ? -2.992 1.153 14.072 1.00 98.19 336 ARG A O 1
ATOM 2323 N N . ILE A 1 337 ? -5.201 1.154 14.492 1.00 98.56 337 ILE A N 1
ATOM 2324 C CA . ILE A 1 337 ? -5.099 0.602 15.861 1.00 98.56 337 ILE A CA 1
ATOM 2325 C C . ILE A 1 337 ? -4.383 -0.757 15.846 1.00 98.56 337 ILE A C 1
ATOM 2327 O O . ILE A 1 337 ? -3.482 -1.003 16.644 1.00 98.56 337 ILE A O 1
ATOM 2331 N N . VAL A 1 338 ? -4.761 -1.634 14.913 1.00 98.56 338 VAL A N 1
ATOM 2332 C CA . VAL A 1 338 ? -4.132 -2.954 14.748 1.00 98.56 338 VAL A CA 1
ATOM 2333 C C . VAL A 1 338 ? -2.669 -2.819 14.314 1.00 98.56 338 VAL A C 1
ATOM 2335 O O . VAL A 1 338 ? -1.810 -3.525 14.833 1.00 98.56 338 VAL A O 1
ATOM 2338 N N . ALA A 1 339 ? -2.364 -1.901 13.395 1.00 98.38 339 ALA A N 1
ATOM 2339 C CA . ALA A 1 339 ? -0.999 -1.660 12.936 1.00 98.38 339 ALA A CA 1
ATOM 2340 C C . ALA A 1 339 ? -0.087 -1.070 14.024 1.00 98.38 339 ALA A C 1
ATOM 2342 O O . ALA A 1 339 ? 1.067 -1.475 14.129 1.00 98.38 339 ALA A O 1
ATOM 2343 N N . GLU A 1 340 ? -0.598 -0.156 14.851 1.00 98.31 340 GLU A N 1
ATOM 2344 C CA . GLU A 1 340 ? 0.124 0.418 15.994 1.00 98.31 340 GLU A CA 1
ATOM 2345 C C . GLU A 1 340 ? 0.494 -0.656 17.031 1.00 98.31 340 GLU A C 1
ATOM 2347 O O . GLU A 1 340 ? 1.555 -0.567 17.639 1.00 98.31 340 GLU A O 1
ATOM 2352 N N . ALA A 1 341 ? -0.307 -1.718 17.176 1.00 98.19 341 ALA A N 1
ATOM 2353 C CA . ALA A 1 341 ? -0.015 -2.822 18.095 1.00 98.19 341 ALA A CA 1
ATOM 2354 C C . ALA A 1 341 ? 1.212 -3.671 17.697 1.00 98.19 341 ALA A C 1
ATOM 2356 O O . ALA A 1 341 ? 1.757 -4.379 18.542 1.00 98.19 341 ALA A O 1
ATOM 2357 N N . VAL A 1 342 ? 1.640 -3.626 16.430 1.00 97.94 342 VAL A N 1
ATOM 2358 C CA . VAL A 1 342 ? 2.831 -4.347 15.925 1.00 97.94 342 VAL A CA 1
ATOM 2359 C C . VAL A 1 342 ? 3.940 -3.410 15.448 1.00 97.94 342 VAL A C 1
ATOM 2361 O O . VAL A 1 342 ? 4.974 -3.870 14.962 1.00 97.94 342 VAL A O 1
ATOM 2364 N N . ALA A 1 343 ? 3.727 -2.100 15.548 1.00 97.75 343 ALA A N 1
ATOM 2365 C CA . ALA A 1 343 ? 4.713 -1.099 15.187 1.00 97.75 343 ALA A CA 1
ATOM 2366 C C . ALA A 1 343 ? 5.867 -1.081 16.201 1.00 97.75 343 ALA A C 1
ATOM 2368 O O . ALA A 1 343 ? 5.682 -1.296 17.396 1.00 97.75 343 ALA A O 1
ATOM 2369 N N . SER A 1 344 ? 7.069 -0.797 15.707 1.00 97.44 344 SER A N 1
ATOM 2370 C CA . SER A 1 344 ? 8.247 -0.522 16.524 1.00 97.44 344 SER A CA 1
ATOM 2371 C C . SER A 1 344 ? 8.380 0.981 16.772 1.00 97.44 344 SER A C 1
ATOM 2373 O O . SER A 1 344 ? 8.168 1.781 15.858 1.00 97.44 344 SER A O 1
ATOM 2375 N N . ASP A 1 345 ? 8.789 1.360 17.984 1.00 96.88 345 ASP A N 1
ATOM 2376 C CA . ASP A 1 345 ? 9.173 2.738 18.315 1.00 96.88 345 ASP A CA 1
ATOM 2377 C C . ASP A 1 345 ? 10.633 3.041 17.931 1.00 96.88 345 ASP A C 1
ATOM 2379 O O . ASP A 1 345 ? 10.971 4.180 17.600 1.00 96.88 345 ASP A O 1
ATOM 2383 N N . GLU A 1 346 ? 11.509 2.027 17.938 1.00 95.38 346 GLU A N 1
ATOM 2384 C CA . GLU A 1 346 ? 12.943 2.176 17.673 1.00 95.38 346 GLU A CA 1
ATOM 2385 C C . GLU A 1 346 ? 13.488 1.038 16.778 1.00 95.38 346 GLU A C 1
ATOM 2387 O O . GLU A 1 346 ? 13.740 -0.064 17.266 1.00 95.38 346 GLU A O 1
ATOM 2392 N N . PRO A 1 347 ? 13.690 1.280 15.465 1.00 94.88 347 PRO A N 1
ATOM 2393 C CA . PRO A 1 347 ? 13.344 2.504 14.740 1.00 94.88 347 PRO A CA 1
ATOM 2394 C C . PRO A 1 347 ? 11.819 2.701 14.650 1.00 94.88 347 PRO A C 1
ATOM 2396 O O . PRO A 1 347 ? 11.076 1.719 14.736 1.00 94.88 347 PRO A O 1
ATOM 2399 N N . PRO A 1 348 ? 11.345 3.949 14.456 1.00 96.81 348 PRO A N 1
ATOM 2400 C CA . PRO A 1 348 ? 9.922 4.223 14.331 1.00 96.81 348 PRO A CA 1
ATOM 2401 C C . PRO A 1 348 ? 9.376 3.599 13.049 1.00 96.81 348 PRO A C 1
ATOM 2403 O O . PRO A 1 348 ? 9.836 3.905 11.942 1.00 96.81 348 PRO A O 1
ATOM 2406 N N . SER A 1 349 ? 8.368 2.745 13.196 1.00 98.06 349 SER A N 1
ATOM 2407 C CA . SER A 1 349 ? 7.704 2.120 12.063 1.00 98.06 349 SER A CA 1
ATOM 2408 C C . SER A 1 349 ? 6.846 3.118 11.282 1.00 98.06 349 SER A C 1
ATOM 2410 O O . SER A 1 349 ? 6.162 3.984 11.825 1.00 98.06 349 SER A O 1
ATOM 2412 N N . ARG A 1 350 ? 6.842 2.963 9.961 1.00 97.94 350 ARG A N 1
ATOM 2413 C CA . ARG A 1 350 ? 5.968 3.667 9.027 1.00 97.94 350 ARG A CA 1
ATOM 2414 C C . ARG A 1 350 ? 4.760 2.792 8.714 1.00 97.94 350 ARG A C 1
ATOM 2416 O O . ARG A 1 350 ? 4.912 1.744 8.089 1.00 97.94 350 ARG A O 1
ATOM 2423 N N . ILE A 1 351 ? 3.577 3.267 9.085 1.00 98.06 351 ILE A N 1
ATOM 2424 C CA . ILE A 1 351 ? 2.293 2.609 8.821 1.00 98.06 351 ILE A CA 1
ATOM 2425 C C . ILE A 1 351 ? 1.678 3.199 7.546 1.00 98.06 351 ILE A C 1
ATOM 2427 O O . ILE A 1 351 ? 1.522 4.415 7.435 1.00 98.06 351 ILE A O 1
ATOM 2431 N N . VAL A 1 352 ? 1.336 2.351 6.574 1.00 97.56 352 VAL A N 1
ATOM 2432 C CA . VAL A 1 352 ? 0.782 2.758 5.274 1.00 97.56 352 VAL A CA 1
ATOM 2433 C C . VAL A 1 352 ? -0.430 1.902 4.928 1.00 97.56 352 VAL A C 1
ATOM 2435 O O . VAL A 1 352 ? -0.328 0.684 4.875 1.00 97.56 352 VAL A O 1
ATOM 2438 N N . VAL A 1 353 ? -1.567 2.525 4.616 1.00 96.38 353 VAL A N 1
ATOM 2439 C CA . VAL A 1 353 ? -2.745 1.814 4.089 1.00 96.38 353 VAL A CA 1
ATOM 2440 C C . VAL A 1 353 ? -2.501 1.466 2.620 1.00 96.38 353 VAL A C 1
ATOM 2442 O O . VAL A 1 353 ? -2.687 2.308 1.738 1.00 96.38 353 VAL A O 1
ATOM 2445 N N . SER A 1 354 ? -2.039 0.243 2.363 1.00 94.44 354 SER A N 1
ATOM 2446 C CA . SER A 1 354 ? -1.615 -0.231 1.041 1.00 94.44 354 SER A CA 1
ATOM 2447 C C . SER A 1 354 ? -2.777 -0.708 0.167 1.00 94.44 354 SER A C 1
ATOM 2449 O O . SER A 1 354 ? -2.685 -0.611 -1.059 1.00 94.44 354 SER A O 1
ATOM 2451 N N . GLY A 1 355 ? -3.883 -1.142 0.781 1.00 91.44 355 GLY A N 1
ATOM 2452 C CA . GLY A 1 355 ? -5.134 -1.512 0.114 1.00 91.44 355 GLY A CA 1
ATOM 2453 C C . GLY A 1 355 ? -6.305 -0.639 0.568 1.00 91.44 355 GLY A C 1
ATOM 2454 O O . GLY A 1 355 ? -6.473 -0.386 1.761 1.00 91.44 355 GLY A O 1
ATOM 2455 N N . ALA A 1 356 ? -7.121 -0.173 -0.381 1.00 90.62 356 ALA A N 1
ATOM 2456 C CA . ALA A 1 356 ? -8.324 0.598 -0.077 1.00 90.62 356 ALA A CA 1
ATOM 2457 C C . ALA A 1 356 ? -9.310 -0.221 0.786 1.00 90.62 356 ALA A C 1
ATOM 2459 O O . ALA A 1 356 ? -9.518 -1.401 0.501 1.00 90.62 356 ALA A O 1
ATOM 2460 N N . PRO A 1 357 ? -9.965 0.390 1.788 1.00 94.44 357 PRO A N 1
ATOM 2461 C CA . PRO A 1 357 ? -11.038 -0.256 2.535 1.00 94.44 357 PRO A CA 1
ATOM 2462 C C . PRO A 1 357 ? -12.133 -0.791 1.606 1.00 94.44 357 PRO A C 1
ATOM 2464 O O . PRO A 1 357 ? -12.632 -0.058 0.748 1.00 94.44 357 PRO A O 1
ATOM 2467 N N . THR A 1 358 ? -12.541 -2.042 1.797 1.00 93.38 358 THR A N 1
ATOM 2468 C CA . THR A 1 358 ? -13.681 -2.632 1.084 1.00 93.38 358 THR A CA 1
ATOM 2469 C C . THR A 1 358 ? -14.742 -3.119 2.063 1.00 93.38 358 THR A C 1
ATOM 2471 O O . THR A 1 358 ? -14.445 -3.455 3.208 1.00 93.38 358 THR A O 1
ATOM 2474 N N . SER A 1 359 ? -15.998 -3.127 1.615 1.00 90.38 359 SER A N 1
ATOM 2475 C CA . SER A 1 359 ? -17.139 -3.645 2.372 1.00 90.38 359 SER A CA 1
ATOM 2476 C C . SER A 1 359 ? -17.715 -4.853 1.636 1.00 90.38 359 SER A C 1
ATOM 2478 O O . SER A 1 359 ? -18.079 -4.743 0.463 1.00 90.38 359 SER A O 1
ATOM 2480 N N . GLY A 1 360 ? -17.812 -5.984 2.327 1.00 89.44 360 GLY A N 1
ATOM 2481 C CA . GLY A 1 360 ? -18.475 -7.209 1.882 1.00 89.44 360 GLY A CA 1
ATOM 2482 C C . GLY A 1 360 ? -19.148 -7.903 3.067 1.00 89.44 360 GLY A C 1
ATOM 2483 O O . GLY A 1 360 ? -19.581 -7.231 4.002 1.00 89.44 360 GLY A O 1
ATOM 2484 N N . ASP A 1 361 ? -19.203 -9.237 3.055 1.00 90.19 361 ASP A N 1
ATOM 2485 C CA . ASP A 1 361 ? -19.635 -10.021 4.228 1.00 90.19 361 ASP A CA 1
ATOM 2486 C C . ASP A 1 361 ? -18.736 -9.739 5.446 1.00 90.19 361 ASP A C 1
ATOM 2488 O O . ASP A 1 361 ? -19.203 -9.672 6.585 1.00 90.19 361 ASP A O 1
ATOM 2492 N N . LEU A 1 362 ? -17.448 -9.515 5.175 1.00 95.25 362 LEU A N 1
ATOM 2493 C CA . LEU A 1 362 ? -16.495 -8.872 6.065 1.00 95.25 362 LEU A CA 1
ATOM 2494 C C . LEU A 1 362 ? -15.960 -7.616 5.375 1.00 95.25 362 LEU A C 1
ATOM 2496 O O . LEU A 1 362 ? -15.844 -7.555 4.151 1.00 95.25 362 LEU A O 1
ATOM 2500 N N . ALA A 1 363 ? -15.674 -6.592 6.167 1.00 95.56 363 ALA A N 1
ATOM 2501 C CA . ALA A 1 363 ? -14.955 -5.420 5.707 1.00 95.56 363 ALA A CA 1
ATOM 2502 C C . ALA A 1 363 ? -13.452 -5.697 5.768 1.00 95.56 363 ALA A C 1
ATOM 2504 O O . ALA A 1 363 ? -12.978 -6.271 6.749 1.00 95.56 363 ALA A O 1
ATOM 2505 N N . GLU A 1 364 ? -12.712 -5.284 4.745 1.00 95.62 364 GLU A N 1
ATOM 2506 C CA . GLU A 1 364 ? -11.298 -5.633 4.590 1.00 95.62 364 GLU A CA 1
ATOM 2507 C C . GLU A 1 364 ? -10.421 -4.406 4.349 1.00 95.62 364 GLU A C 1
ATOM 2509 O O . GLU A 1 364 ? -10.795 -3.498 3.599 1.00 95.62 364 GLU A O 1
ATOM 2514 N N . ILE A 1 365 ? -9.239 -4.387 4.962 1.00 95.69 365 ILE A N 1
ATOM 2515 C CA . ILE A 1 365 ? -8.204 -3.376 4.728 1.00 95.69 365 ILE A CA 1
ATOM 2516 C C . ILE A 1 365 ? -6.818 -4.018 4.781 1.00 95.69 365 ILE A C 1
ATOM 2518 O O . ILE A 1 365 ? -6.567 -4.905 5.597 1.00 95.69 365 ILE A O 1
ATOM 2522 N N . THR A 1 366 ? -5.909 -3.546 3.927 1.00 96.19 366 THR A N 1
ATOM 2523 C CA . THR A 1 366 ? -4.501 -3.960 3.942 1.00 96.19 366 THR A CA 1
ATOM 2524 C C . THR A 1 366 ? -3.625 -2.808 4.415 1.00 96.19 366 THR A C 1
ATOM 2526 O O . THR A 1 366 ? -3.720 -1.691 3.894 1.00 96.19 366 THR A O 1
ATOM 2529 N N . VAL A 1 367 ? -2.776 -3.075 5.406 1.00 97.69 367 VAL A N 1
ATOM 2530 C CA . VAL A 1 367 ? -1.875 -2.091 6.013 1.00 97.69 367 VAL A CA 1
ATOM 2531 C C . VAL A 1 367 ? -0.455 -2.644 6.047 1.00 97.69 367 VAL A C 1
ATOM 2533 O O . VAL A 1 367 ? -0.220 -3.723 6.578 1.00 97.69 367 VAL A O 1
ATOM 2536 N N . ASP A 1 368 ? 0.504 -1.895 5.514 1.00 98.31 368 ASP A N 1
ATOM 2537 C CA . ASP A 1 368 ? 1.927 -2.212 5.605 1.00 98.31 368 ASP A CA 1
ATOM 2538 C C . ASP A 1 368 ? 2.540 -1.463 6.801 1.00 98.31 368 ASP A C 1
ATOM 2540 O O . ASP A 1 368 ? 2.449 -0.237 6.888 1.00 98.31 368 ASP A O 1
ATOM 2544 N N . VAL A 1 369 ? 3.197 -2.192 7.700 1.00 98.38 369 VAL A N 1
ATOM 2545 C CA . VAL A 1 369 ? 3.972 -1.679 8.838 1.00 98.38 369 VAL A CA 1
ATOM 2546 C C . VAL A 1 369 ? 5.445 -1.926 8.541 1.00 98.38 369 VAL A C 1
ATOM 2548 O O . VAL A 1 369 ? 5.889 -3.067 8.523 1.00 98.38 369 VAL A O 1
ATOM 2551 N N . LEU A 1 370 ? 6.202 -0.872 8.244 1.00 98.06 370 LEU A N 1
ATOM 2552 C CA . LEU A 1 370 ? 7.585 -0.967 7.761 1.00 98.06 370 LEU A CA 1
ATOM 2553 C C . LEU A 1 370 ? 8.567 -0.320 8.732 1.00 98.06 370 LEU A C 1
ATOM 2555 O O . LEU A 1 370 ? 8.256 0.724 9.286 1.00 98.06 370 LEU A O 1
ATOM 2559 N N . GLY A 1 371 ? 9.789 -0.839 8.829 1.00 95.94 371 GLY A N 1
ATOM 2560 C CA . GLY A 1 371 ? 10.826 -0.284 9.705 1.00 95.94 371 GLY A CA 1
ATOM 2561 C C . GLY A 1 371 ? 10.828 -0.958 11.070 1.00 95.94 371 GLY A C 1
ATOM 2562 O O . GLY A 1 371 ? 10.644 -0.298 12.088 1.00 95.94 371 GLY A O 1
ATOM 2563 N N . LEU A 1 372 ? 11.002 -2.278 11.061 1.00 95.00 372 LEU A N 1
ATOM 2564 C CA . LEU A 1 372 ? 11.289 -3.066 12.255 1.00 95.00 372 LEU A CA 1
ATOM 2565 C C . LEU A 1 372 ? 12.809 -3.096 12.510 1.00 95.00 372 LEU A C 1
ATOM 2567 O O . LEU A 1 372 ? 13.583 -2.826 11.590 1.00 95.00 372 LEU A O 1
ATOM 2571 N N . PRO A 1 373 ? 13.251 -3.378 13.749 1.00 93.44 373 PRO A N 1
ATOM 2572 C CA . PRO A 1 373 ? 14.674 -3.394 14.103 1.00 93.44 373 PRO A CA 1
ATOM 2573 C C . PRO A 1 373 ? 15.445 -4.609 13.561 1.00 93.44 373 PRO A C 1
ATOM 2575 O O . PRO A 1 373 ? 16.672 -4.620 13.619 1.00 93.44 373 PRO A O 1
ATOM 2578 N N . ASP A 1 374 ? 14.740 -5.629 13.076 1.00 95.06 374 ASP A N 1
ATOM 2579 C CA . ASP A 1 374 ? 15.317 -6.845 12.507 1.00 95.06 374 ASP A CA 1
ATOM 2580 C C . ASP A 1 374 ? 15.788 -6.581 11.064 1.00 95.06 374 ASP A C 1
ATOM 2582 O O . ASP A 1 374 ? 15.061 -6.013 10.251 1.00 95.06 374 ASP A O 1
ATOM 2586 N N . ASP A 1 375 ? 17.024 -6.955 10.738 1.00 93.19 375 ASP A N 1
ATOM 2587 C CA . ASP A 1 375 ? 17.632 -6.695 9.432 1.00 93.19 375 ASP A CA 1
ATOM 2588 C C . ASP A 1 375 ? 17.297 -7.751 8.362 1.00 93.19 375 ASP A C 1
ATOM 2590 O O . ASP A 1 375 ? 17.616 -7.550 7.186 1.00 93.19 375 ASP A O 1
ATOM 2594 N N . ALA A 1 376 ? 16.639 -8.846 8.751 1.00 96.50 376 ALA A N 1
ATOM 2595 C CA . ALA A 1 376 ? 15.973 -9.796 7.865 1.00 96.50 376 ALA A CA 1
ATOM 2596 C C . ALA A 1 376 ? 14.515 -9.409 7.614 1.00 96.50 376 ALA A C 1
ATOM 2598 O O . ALA A 1 376 ? 14.021 -9.505 6.482 1.00 96.50 376 ALA A O 1
ATOM 2599 N N . VAL A 1 377 ? 13.829 -8.923 8.651 1.00 97.25 377 VAL A N 1
ATOM 2600 C CA . VAL A 1 377 ? 12.416 -8.545 8.578 1.00 97.25 377 VAL A CA 1
ATOM 2601 C C . VAL A 1 377 ? 12.255 -7.039 8.437 1.00 97.25 377 VAL A C 1
ATOM 2603 O O . VAL A 1 377 ? 12.317 -6.267 9.388 1.00 97.25 377 VAL A O 1
ATOM 2606 N N . ARG A 1 378 ? 11.894 -6.611 7.233 1.00 97.19 378 ARG A N 1
ATOM 2607 C CA . ARG A 1 378 ? 11.628 -5.207 6.934 1.00 97.19 378 ARG A CA 1
ATOM 2608 C C . ARG A 1 378 ? 10.325 -4.692 7.555 1.00 97.19 378 ARG A C 1
ATOM 2610 O O . ARG A 1 378 ? 10.202 -3.486 7.798 1.00 97.19 378 ARG A O 1
ATOM 2617 N N . GLY A 1 379 ? 9.335 -5.559 7.748 1.00 98.12 379 GLY A N 1
ATOM 2618 C CA . GLY A 1 379 ? 8.011 -5.168 8.224 1.00 98.12 379 GLY A CA 1
ATOM 2619 C C . GLY A 1 379 ? 6.967 -6.281 8.194 1.00 98.12 379 GLY A C 1
ATOM 2620 O O . GLY A 1 379 ? 7.288 -7.447 7.975 1.00 98.12 379 GLY A O 1
ATOM 2621 N N . PHE A 1 380 ? 5.703 -5.890 8.332 1.00 98.38 380 PHE A N 1
ATOM 2622 C CA . PHE A 1 380 ? 4.536 -6.756 8.179 1.00 98.38 380 PHE A CA 1
ATOM 2623 C C . PHE A 1 380 ? 3.514 -6.134 7.233 1.00 98.38 380 PHE A C 1
ATOM 2625 O O . PHE A 1 380 ? 3.300 -4.923 7.239 1.00 98.38 380 PHE A O 1
ATOM 2632 N N . ARG A 1 381 ? 2.844 -6.969 6.445 1.00 98.19 381 ARG A N 1
ATOM 2633 C CA . ARG A 1 381 ? 1.606 -6.634 5.747 1.00 98.19 381 ARG A CA 1
ATOM 2634 C C . ARG A 1 381 ? 0.454 -7.281 6.496 1.00 98.19 381 ARG A C 1
ATOM 2636 O O . ARG A 1 381 ? 0.381 -8.502 6.576 1.00 98.19 381 ARG A O 1
ATOM 2643 N N . LEU A 1 382 ? -0.438 -6.456 7.018 1.00 98.12 382 LEU A N 1
ATOM 2644 C CA . LEU A 1 382 ? -1.611 -6.871 7.768 1.00 98.12 382 LEU A CA 1
ATOM 2645 C C . LEU A 1 382 ? -2.823 -6.839 6.839 1.00 98.12 382 LEU A C 1
ATOM 2647 O O . LEU A 1 382 ? -3.179 -5.771 6.340 1.00 98.12 382 LEU A O 1
ATOM 2651 N N . HIS A 1 383 ? -3.465 -7.984 6.616 1.00 97.31 383 HIS A N 1
ATOM 2652 C CA . HIS A 1 383 ? -4.793 -8.069 6.008 1.00 97.31 383 HIS A CA 1
ATOM 2653 C C . HIS A 1 383 ? -5.809 -8.228 7.133 1.00 97.31 383 HIS A C 1
ATOM 2655 O O . HIS A 1 383 ? -5.829 -9.219 7.861 1.00 97.31 383 HIS A O 1
ATOM 2661 N N . ILE A 1 384 ? -6.594 -7.178 7.338 1.00 97.75 384 ILE A N 1
ATOM 2662 C CA . ILE A 1 384 ? -7.457 -7.025 8.501 1.00 97.75 384 ILE A CA 1
ATOM 2663 C C . ILE A 1 384 ? -8.895 -7.196 8.049 1.00 97.75 384 ILE A C 1
ATOM 2665 O O . ILE A 1 384 ? -9.366 -6.460 7.180 1.00 97.75 384 ILE A O 1
ATOM 2669 N N . PHE A 1 385 ? -9.590 -8.124 8.696 1.00 97.56 385 PHE A N 1
ATOM 2670 C CA . PHE A 1 385 ? -10.995 -8.410 8.463 1.00 97.56 385 PHE A CA 1
ATOM 2671 C C . PHE A 1 385 ? -11.813 -7.954 9.666 1.00 97.56 385 PHE A C 1
ATOM 2673 O O . PHE A 1 385 ? -11.519 -8.295 10.817 1.00 97.56 385 PHE A O 1
ATOM 2680 N N . ALA A 1 386 ? -12.872 -7.202 9.403 1.00 98.06 386 ALA A N 1
ATOM 2681 C CA . ALA A 1 386 ? -13.739 -6.633 10.420 1.00 98.06 386 ALA A CA 1
ATOM 2682 C C . ALA A 1 386 ? -15.211 -6.863 10.088 1.00 98.06 386 ALA A C 1
ATOM 2684 O O . ALA A 1 386 ? -15.591 -7.075 8.939 1.00 98.06 386 ALA A O 1
ATOM 2685 N N . GLN A 1 387 ? -16.059 -6.788 11.108 1.00 97.88 387 GLN A N 1
ATOM 2686 C CA . GLN A 1 387 ? -17.508 -6.812 10.944 1.00 97.88 387 GLN A CA 1
ATOM 2687 C C . GLN A 1 387 ? -18.111 -5.525 11.489 1.00 97.88 387 GLN A C 1
ATOM 2689 O O . GLN A 1 387 ? -17.698 -5.038 12.540 1.00 97.88 387 GLN A O 1
ATOM 2694 N N . GLN A 1 388 ? -19.124 -5.028 10.794 1.00 97.19 388 GLN A N 1
ATOM 2695 C CA . GLN A 1 388 ? -20.033 -4.003 11.280 1.00 97.19 388 GLN A CA 1
ATOM 2696 C C . GLN A 1 388 ? -21.421 -4.642 11.386 1.00 97.19 388 GLN A C 1
ATOM 2698 O O . GLN A 1 388 ? -21.900 -5.216 10.408 1.00 97.19 388 GLN A O 1
ATOM 2703 N N . GLU A 1 389 ? -22.035 -4.630 12.571 1.00 93.56 389 GLU A N 1
ATOM 2704 C CA . GLU A 1 389 ? -23.333 -5.295 12.781 1.00 93.56 389 GLU A CA 1
ATOM 2705 C C . GLU A 1 389 ? -24.470 -4.546 12.082 1.00 93.56 389 GLU A C 1
ATOM 2707 O O . GLU A 1 389 ? -25.291 -5.145 11.385 1.00 93.56 389 GLU A O 1
ATOM 2712 N N . SER A 1 390 ? -24.497 -3.226 12.234 1.00 92.38 390 SER A N 1
ATOM 2713 C CA . SER A 1 390 ? -25.383 -2.335 11.499 1.00 92.38 390 SER A CA 1
ATOM 2714 C C . SER A 1 390 ? -24.740 -0.960 11.353 1.00 92.38 390 SER A C 1
ATOM 2716 O O . SER A 1 390 ? -23.861 -0.605 12.126 1.00 92.38 390 SER A O 1
ATOM 2718 N N . GLU A 1 391 ? -25.141 -0.154 10.372 1.00 91.06 391 GLU A N 1
ATOM 2719 C CA . GLU A 1 391 ? -24.784 1.268 10.410 1.00 91.06 391 GLU A CA 1
ATOM 2720 C C . GLU A 1 391 ? -25.656 1.961 11.475 1.00 91.06 391 GLU A C 1
ATOM 2722 O O . GLU A 1 391 ? -26.884 1.819 11.420 1.00 91.06 391 GLU A O 1
ATOM 2727 N N . PRO A 1 392 ? -25.085 2.722 12.433 1.00 93.38 392 PRO A N 1
ATOM 2728 C CA . PRO A 1 392 ? -23.734 3.300 12.457 1.00 93.38 392 PRO A CA 1
ATOM 2729 C C . PRO A 1 392 ? -22.760 2.647 13.468 1.00 93.38 392 PRO A C 1
ATOM 2731 O O . PRO A 1 392 ? -21.900 3.340 14.013 1.00 93.38 392 PRO A O 1
ATOM 2734 N N . ASP A 1 393 ? -22.907 1.358 13.777 1.00 95.38 393 ASP A N 1
ATOM 2735 C CA . ASP A 1 393 ? -22.059 0.652 14.746 1.00 95.38 393 ASP A CA 1
ATOM 2736 C C . ASP A 1 393 ? -20.578 0.685 14.334 1.00 95.38 393 ASP A C 1
ATOM 2738 O O . ASP A 1 393 ? -20.264 0.755 13.142 1.00 95.38 393 ASP A O 1
ATOM 2742 N N . PRO A 1 394 ? -19.635 0.638 15.290 1.00 97.19 394 PRO A N 1
ATOM 2743 C CA . PRO A 1 394 ? -18.220 0.576 14.957 1.00 97.19 394 PRO A CA 1
ATOM 2744 C C . PRO A 1 394 ? -17.860 -0.754 14.277 1.00 97.19 394 PRO A C 1
ATOM 2746 O O . PRO A 1 394 ? -18.452 -1.803 14.540 1.00 97.19 394 PRO A O 1
ATOM 2749 N N . PHE A 1 395 ? -16.823 -0.722 13.443 1.00 98.25 395 PHE A N 1
ATOM 2750 C CA . PHE A 1 395 ? -16.170 -1.926 12.946 1.00 98.25 395 PHE A CA 1
ATOM 2751 C C . PHE A 1 395 ? -15.467 -2.627 14.101 1.00 98.25 395 PHE A C 1
ATOM 2753 O O . PHE A 1 395 ? -14.670 -2.003 14.795 1.00 98.25 395 PHE A O 1
ATOM 2760 N N . THR A 1 396 ? -15.727 -3.919 14.277 1.00 98.31 396 THR A N 1
ATOM 2761 C CA . THR A 1 396 ? -15.071 -4.766 15.281 1.00 98.31 396 THR A CA 1
ATOM 2762 C C . THR A 1 396 ? -14.163 -5.773 14.588 1.00 98.31 396 THR A C 1
ATOM 2764 O O . THR A 1 396 ? -14.580 -6.414 13.617 1.00 98.31 396 THR A O 1
ATOM 2767 N N . LEU A 1 397 ? -12.931 -5.926 15.082 1.00 98.44 397 LEU A N 1
ATOM 2768 C CA . LEU A 1 397 ? -11.963 -6.871 14.525 1.00 98.44 397 LEU A CA 1
ATOM 2769 C C . LEU A 1 397 ? -12.488 -8.316 14.559 1.00 98.44 397 LEU A C 1
ATOM 2771 O O . LEU A 1 397 ? -13.051 -8.760 15.561 1.00 98.44 397 LEU A O 1
ATOM 2775 N N . LYS A 1 398 ? -12.273 -9.061 13.468 1.00 98.25 398 LYS A N 1
ATOM 2776 C CA . LYS A 1 398 ? -12.547 -10.503 13.383 1.00 98.25 398 LYS A CA 1
ATOM 2777 C C . LYS A 1 398 ? -11.285 -11.329 13.263 1.00 98.25 398 LYS A C 1
ATOM 2779 O O . LYS A 1 398 ? -11.102 -12.245 14.057 1.00 98.25 398 LYS A O 1
ATOM 2784 N N . THR A 1 399 ? -10.440 -11.014 12.290 1.00 98.38 399 THR A N 1
ATOM 2785 C CA . THR A 1 399 ? -9.165 -11.705 12.108 1.00 98.38 399 THR A CA 1
ATOM 2786 C C . THR A 1 399 ? -8.127 -10.781 11.480 1.00 98.38 399 THR A C 1
ATOM 2788 O O . THR A 1 399 ? -8.476 -9.807 10.805 1.00 98.38 399 THR A O 1
ATOM 2791 N N . VAL A 1 400 ? -6.857 -11.055 11.769 1.00 98.50 400 VAL A N 1
ATOM 2792 C CA . VAL A 1 400 ? -5.688 -10.387 11.199 1.00 98.50 400 VAL A CA 1
ATOM 2793 C C . VAL A 1 400 ? -4.769 -11.452 10.630 1.00 98.50 400 VAL A C 1
ATOM 2795 O O . VAL A 1 400 ? -4.212 -12.252 11.380 1.00 98.50 400 VAL A O 1
ATOM 2798 N N . GLU A 1 401 ? -4.554 -11.413 9.323 1.00 98.19 401 GLU A N 1
ATOM 2799 C CA . GLU A 1 401 ? -3.491 -12.173 8.679 1.00 98.19 401 GLU A CA 1
ATOM 2800 C C . GLU A 1 401 ? -2.255 -11.278 8.564 1.00 98.19 401 GLU A C 1
ATOM 2802 O O . GLU A 1 401 ? -2.310 -10.188 7.992 1.00 98.19 401 GLU A O 1
ATOM 2807 N N . SER A 1 402 ? -1.136 -11.717 9.136 1.00 98.12 402 SER A N 1
ATOM 2808 C CA . SER A 1 402 ? 0.143 -11.016 9.076 1.00 98.12 402 SER A CA 1
ATOM 2809 C C . SER A 1 402 ? 1.072 -11.736 8.115 1.00 98.12 402 SER A C 1
ATOM 2811 O O . SER A 1 402 ? 1.411 -12.898 8.320 1.00 98.12 402 SER A O 1
ATOM 2813 N N . THR A 1 403 ? 1.488 -11.048 7.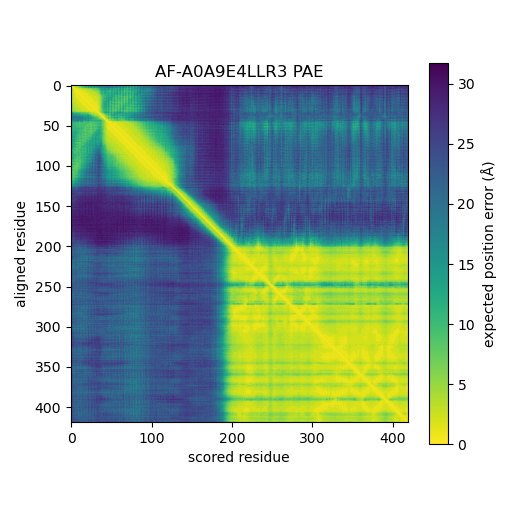058 1.00 98.06 403 THR A N 1
ATOM 2814 C CA . THR A 1 403 ? 2.497 -11.533 6.114 1.00 98.06 403 THR A CA 1
ATOM 2815 C C . THR A 1 403 ? 3.806 -10.805 6.359 1.00 98.06 403 THR A C 1
ATOM 2817 O O . THR A 1 403 ? 3.856 -9.574 6.310 1.00 98.06 403 THR A O 1
ATOM 2820 N N . THR A 1 404 ? 4.879 -11.548 6.604 1.00 98.12 404 THR A N 1
ATOM 2821 C CA . THR A 1 404 ? 6.201 -10.960 6.832 1.00 98.12 404 THR A CA 1
ATOM 2822 C C . THR A 1 404 ? 6.724 -10.295 5.556 1.00 98.12 404 THR A C 1
ATOM 2824 O O . THR A 1 404 ? 6.675 -10.875 4.474 1.00 98.12 404 THR A O 1
ATOM 2827 N N . ILE A 1 405 ? 7.234 -9.070 5.665 1.00 98.12 405 ILE A N 1
ATOM 2828 C CA . ILE A 1 405 ? 7.884 -8.335 4.575 1.00 98.12 405 ILE A CA 1
ATOM 2829 C C . ILE A 1 405 ? 9.391 -8.476 4.785 1.00 98.12 405 ILE A C 1
ATOM 2831 O O . ILE A 1 405 ? 9.924 -7.935 5.753 1.00 98.12 405 ILE A O 1
ATOM 2835 N N . CYS A 1 406 ? 10.083 -9.195 3.904 1.00 97.94 406 CYS A N 1
ATOM 2836 C CA . CYS A 1 406 ? 11.507 -9.487 4.071 1.00 97.94 406 CYS A CA 1
ATOM 2837 C C . CYS A 1 406 ? 12.388 -8.418 3.421 1.00 97.94 406 CYS A C 1
ATOM 2839 O O . CYS A 1 406 ? 11.981 -7.732 2.476 1.00 97.94 406 CYS A O 1
ATOM 2841 N N . ASP A 1 407 ? 13.624 -8.257 3.880 1.00 96.31 407 ASP A N 1
ATOM 2842 C CA . ASP A 1 407 ? 14.537 -7.375 3.166 1.00 96.31 407 ASP A CA 1
ATOM 2843 C C . ASP A 1 407 ? 14.889 -7.945 1.776 1.00 96.31 407 ASP A C 1
ATOM 2845 O O . ASP A 1 407 ? 15.249 -9.111 1.599 1.00 96.31 407 ASP A O 1
ATOM 2849 N N . THR A 1 408 ? 14.788 -7.087 0.760 1.00 93.50 408 THR A N 1
ATOM 2850 C CA . THR A 1 408 ? 15.084 -7.383 -0.648 1.00 93.50 408 THR A CA 1
ATOM 2851 C C . THR A 1 408 ? 16.431 -8.045 -0.899 1.00 93.50 408 THR A C 1
ATOM 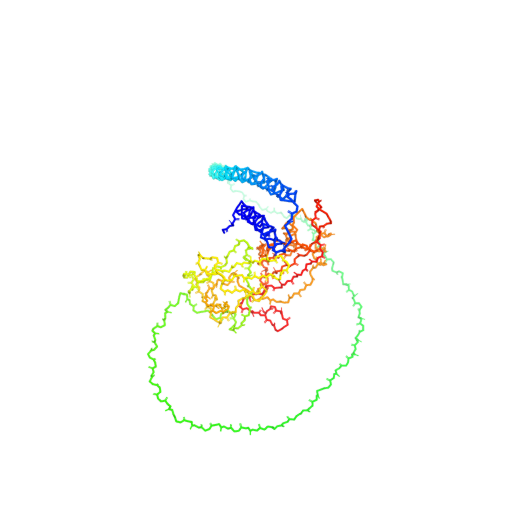2853 O O . THR A 1 408 ? 16.538 -8.833 -1.837 1.00 93.50 408 THR A O 1
ATOM 2856 N N . HIS A 1 409 ? 17.458 -7.716 -0.112 1.00 91.19 409 HIS A N 1
ATOM 2857 C CA . HIS A 1 409 ? 18.810 -8.217 -0.356 1.00 91.19 409 HIS A CA 1
ATOM 2858 C C . HIS A 1 409 ? 19.076 -9.588 0.269 1.00 91.19 409 HIS A C 1
ATOM 2860 O O . HIS A 1 409 ? 20.023 -10.255 -0.143 1.00 91.19 409 HIS A O 1
ATOM 2866 N N . ARG A 1 410 ? 18.262 -10.010 1.241 1.00 91.88 410 ARG A N 1
ATOM 2867 C CA . ARG A 1 410 ? 18.407 -11.318 1.893 1.00 91.88 410 ARG A CA 1
ATOM 2868 C C . ARG A 1 410 ? 17.477 -12.370 1.299 1.00 91.88 410 ARG A C 1
ATOM 2870 O O . ARG A 1 410 ? 17.823 -13.549 1.227 1.00 91.88 410 ARG A O 1
ATOM 2877 N N . GLY A 1 411 ? 16.336 -11.930 0.772 1.00 91.19 411 GLY A N 1
ATOM 2878 C CA . GLY A 1 411 ? 15.380 -12.806 0.109 1.00 91.19 411 GLY A CA 1
ATOM 2879 C C . GLY A 1 411 ? 14.563 -13.636 1.095 1.00 91.19 411 GLY A C 1
ATOM 2880 O O . GLY A 1 411 ? 14.439 -13.297 2.270 1.00 91.19 411 GLY A O 1
ATOM 2881 N N . VAL A 1 412 ? 13.968 -14.708 0.578 1.00 95.69 412 VAL A N 1
ATOM 2882 C CA . VAL A 1 412 ? 13.041 -15.575 1.313 1.00 95.69 412 VAL A CA 1
ATOM 2883 C C . VAL A 1 412 ? 13.451 -17.022 1.076 1.00 95.69 412 VAL A C 1
ATOM 2885 O O . VAL A 1 412 ? 13.795 -17.386 -0.051 1.00 95.69 412 VAL A O 1
ATOM 2888 N N . SER A 1 413 ? 13.466 -17.834 2.130 1.00 95.06 413 SER A N 1
ATOM 2889 C CA . SER A 1 413 ? 13.701 -19.274 2.040 1.00 95.06 413 SER A CA 1
ATOM 2890 C C . SER A 1 413 ? 12.526 -19.993 1.365 1.00 95.06 413 SER A C 1
ATOM 2892 O O . SER A 1 413 ? 11.441 -19.437 1.198 1.00 95.06 413 SER A O 1
ATOM 2894 N N . GLU A 1 414 ? 12.706 -21.265 1.009 1.00 93.31 414 GLU A N 1
ATOM 2895 C CA . GLU A 1 414 ? 11.612 -22.087 0.465 1.00 93.31 414 GLU A CA 1
ATOM 2896 C C . GLU A 1 414 ? 10.444 -22.255 1.453 1.00 93.31 414 GLU A C 1
ATOM 2898 O O . GLU A 1 414 ? 9.301 -22.443 1.043 1.00 93.31 414 GLU A O 1
ATOM 2903 N N . GLU A 1 415 ? 10.721 -22.132 2.752 1.00 94.06 415 GLU A N 1
ATOM 2904 C CA . GLU A 1 415 ? 9.738 -22.213 3.836 1.00 94.06 415 GLU A CA 1
ATOM 2905 C C . GLU A 1 415 ? 9.035 -20.869 4.105 1.00 94.06 415 GLU A C 1
ATOM 2907 O O . GLU A 1 415 ? 8.177 -20.783 4.982 1.00 94.06 415 GLU A O 1
ATOM 2912 N N . GLY A 1 416 ? 9.379 -19.805 3.368 1.00 92.69 416 GLY A N 1
ATOM 2913 C CA . GLY A 1 416 ? 8.795 -18.476 3.560 1.00 92.69 416 GLY A CA 1
ATOM 2914 C C . GLY A 1 416 ? 9.447 -17.656 4.679 1.00 92.69 416 GLY A C 1
ATOM 2915 O O . GLY A 1 416 ? 8.872 -16.659 5.114 1.00 92.69 416 GLY A O 1
ATOM 2916 N N . LEU A 1 417 ? 10.625 -18.048 5.171 1.00 96.25 417 LEU A N 1
ATOM 2917 C CA . LEU A 1 417 ? 11.350 -17.295 6.199 1.00 96.25 417 LEU A CA 1
ATOM 2918 C C . LEU A 1 417 ? 12.230 -16.221 5.555 1.00 96.25 417 LEU A C 1
ATOM 2920 O O . LEU A 1 417 ? 12.829 -16.459 4.507 1.00 96.25 417 LEU A O 1
ATOM 2924 N N . CYS A 1 418 ? 12.334 -15.051 6.184 1.00 96.94 418 CYS A N 1
ATOM 2925 C CA . CYS A 1 418 ? 13.326 -14.057 5.782 1.00 96.94 418 CYS A CA 1
ATOM 2926 C C . CYS A 1 418 ? 14.725 -14.559 6.164 1.00 96.94 418 CYS A C 1
ATOM 2928 O O . CYS A 1 418 ? 14.918 -15.001 7.299 1.00 96.94 418 CYS A O 1
ATOM 2930 N N . ASN A 1 419 ? 15.670 -14.518 5.222 1.00 93.12 419 ASN A N 1
ATOM 2931 C CA . ASN A 1 419 ? 17.074 -14.887 5.472 1.00 93.12 419 ASN A CA 1
ATOM 2932 C C . ASN A 1 419 ? 17.893 -13.713 6.003 1.00 93.12 419 ASN A C 1
ATOM 2934 O O . ASN A 1 419 ? 17.364 -12.585 5.933 1.00 93.12 419 ASN A O 1
#

Foldseek 3Di:
DDPPVLVVLVVVLVVVLVVLVVVLVVVVVVVVVVPPDPDPDDPVVVVVVVVVNVVSVVVSVVSVVVSVVVSVVVVVVVVVVVVVVVVVVVVVVVVVVVVVVVVVVVVVVVVVVVVVVVVVVVVVVVPDDPDDDDDDDDDDDDDDDDDDDDDDDDDDDDDDDDDDDDDDDDDDDDDDDDDDDDDDDDPDDPDPPDPPDPPDDAPADWDQQFAAFFAFKAFAPAAQQGWFFFAAGVVHHGQWIWHFADDAPDATWIFIGGPPDPHTPAIGHRQRAWGFRSTWGDDPVWIWTWTHDPPDIGIGTLVGIFHWFDKDWCQVVLCVQVVHFDWAQDPVVVQVSSLVSFADVVVGWDKHFSYDWYDDQWIWTWIWTADDPDQQFGTWIKIWTWDDPDPRGTTTTDTIMIITTTRRRQGADPNRGRD

Solvent-accessible surface area (backbone atoms only — not comparable to full-atom values): 24286 Å² total; per-residue (Å²): 134,77,78,52,68,67,58,57,52,51,52,53,54,51,51,54,54,52,52,54,52,52,52,54,50,52,54,52,52,53,56,63,63,68,67,74,58,97,62,87,73,67,76,68,60,62,56,51,54,52,51,51,53,52,50,52,52,52,53,52,51,51,52,49,53,53,50,52,56,50,50,54,53,49,53,54,50,50,53,52,50,52,54,51,51,55,53,49,53,55,51,50,51,53,51,51,54,53,51,52,53,52,50,53,53,51,50,55,50,50,55,51,49,55,53,51,53,55,53,51,54,56,53,60,71,71,67,70,76,91,73,78,89,74,94,78,85,84,82,88,83,85,90,80,91,77,86,78,86,80,82,82,79,81,84,75,87,76,82,88,75,82,86,80,89,80,82,86,81,81,87,83,82,83,84,86,90,83,92,80,81,85,82,76,88,74,84,82,78,82,73,71,79,74,80,73,72,79,75,77,83,65,63,50,47,83,37,90,74,40,45,53,58,71,38,53,24,12,71,40,75,49,37,26,91,42,70,50,67,24,10,71,39,64,93,51,58,68,61,29,33,38,35,39,44,58,48,85,96,51,77,55,28,29,38,32,22,41,60,100,48,90,53,73,76,40,79,29,48,43,71,47,38,32,30,28,64,44,51,27,29,37,45,102,87,50,48,30,36,33,32,35,55,82,95,46,71,29,21,34,52,47,88,37,42,23,30,60,28,44,73,44,81,40,40,70,60,51,29,61,76,68,72,44,80,58,63,22,85,40,68,69,56,36,51,48,57,60,47,60,74,74,47,36,77,73,48,62,39,50,77,26,52,34,34,51,76,39,81,63,98,48,29,38,34,28,35,26,36,34,40,42,76,48,88,27,40,37,28,38,37,35,44,36,35,26,43,59,91,46,94,89,50,45,31,32,65,73,44,29,41,35,27,36,28,16,28,38,59,55,33,59,46,98,85,25,43,52,72

Mean predicted aligned error: 15.95 Å

Secondary structure (DSSP, 8-state):
----HHHHHHHHHHHHHHHHHHHHHHHHHHHHHHTTSSSPPPTHHHHHHHHHHHHHHHHHHHHHHHHHHHHHHHHHHHHHHHHHHHHHHHHHHHHHHHHHHHHHHHHHHHHHHHHHHHHHHHHHTT-----------------------------------------PPPPPP--------PPP-PPP--------------SSEE-S-SPPTT-EEEE-S--TTSEEEEESSTT--EEEEEEEE--TTS--EEEEE-TTS--EEEEEETTTBEEEEEEEEE-SS-EEEEEEETTEEEEEEGGGEE-EEEEEE-HHHHHHHHSS--EESSHHHHHHHHHHTT--BTTBPEEEEEEEEEESSSEEEEEEEE--S-SSEEEEEEEEEEE-SSTTSPEEEEEEEEEEEE-TTT-B-TTS-B-

Radius of gyration: 36.98 Å; Cα contacts (8 Å, |Δi|>4): 594; chains: 1; bounding box: 108×89×102 Å